Protein AF-A0A6S7K5Z1-F1 (afdb_monomer)

Foldseek 3Di:
DVVCPDPVNVDDPDDFDAAPVDPPFGFFKAWPVVRDTDGPVCDVPPQDPPVIDMDTPVVVVVVVVVVVVVVVVVVVVVVVVVVVVVVVVVVVVVVVVVVVVVVVVLLVVLVVVLCVVVVVVVVVVVVVVVVVVVVVVVVLVVVVVVVVVVVVVLVVLVVVLVVVVVCCVPPNDPVRCVVCVVVSVVSVVVSVVVPDPCVPPDDDDDDDDDDDDPPDDLCDPVNVVVSVVSSPDPDPDDDDDNDPVVVCVLAQADPRRRDRDDQQAAQADDWDKDKDPQDWDADPNDTFTKMKIKIWDQWDARPPRAPDHRHIAHIDIFIFMFGPDPVSVVVVVVVVSCVVRSNQWGFAADPVRDHRYIGGDPPPGTDDD

Organism: Paramuricea clavata (NCBI:txid317549)

Nearest PDB structures (foldseek):
  3pg6-assembly2_B  TM=8.428E-01  e=4.209E-10  Homo sapiens
  6y2x-assembly1_A  TM=8.318E-01  e=1.622E-10  Homo sapiens
  6y3j-assembly1_A  TM=8.372E-01  e=3.124E-10  Homo sapiens
  6y5p-assembly1_A  TM=8.371E-01  e=1.562E-09  Homo sapiens
  6y5n-assembly2_B  TM=8.278E-01  e=3.600E-09  Homo sapiens

Solvent-accessible surface area (backbone atoms only — not comparable to full-atom values): 21685 Å² total; per-residue (Å²): 111,74,75,70,68,35,72,79,67,73,66,85,86,89,73,90,56,64,31,93,91,43,83,92,36,53,50,54,28,30,30,67,76,74,74,42,78,32,23,65,69,46,36,74,76,75,41,36,77,87,85,32,54,68,44,53,39,72,64,53,49,54,52,51,50,52,53,50,52,54,50,48,55,51,50,54,50,52,50,51,52,51,53,54,49,50,53,52,49,54,52,51,52,57,48,52,54,50,52,52,52,50,52,51,52,52,49,53,54,46,49,53,53,53,50,50,52,56,49,50,56,57,64,56,51,53,60,54,56,52,50,52,51,50,51,54,49,52,59,52,48,54,53,52,52,52,52,49,52,55,49,50,55,52,51,52,52,52,50,54,54,51,52,53,53,49,49,45,72,76,73,47,52,75,67,58,44,68,73,43,46,62,62,52,51,54,50,50,51,51,54,63,73,62,52,65,75,68,81,79,52,82,86,84,76,86,83,87,81,89,80,76,81,83,66,80,60,84,68,40,70,70,57,48,53,52,56,52,61,66,66,62,78,95,63,97,64,95,74,92,73,80,56,66,72,51,50,52,69,76,46,49,45,38,91,72,74,67,50,69,57,75,85,71,65,51,51,29,73,86,62,47,82,48,77,44,71,84,34,87,39,77,58,95,92,40,86,42,58,15,34,41,36,39,39,42,32,69,66,47,65,33,48,90,73,34,95,54,56,75,38,68,33,44,42,43,75,51,53,27,72,39,55,66,46,77,65,33,53,51,50,50,55,51,50,51,53,33,49,78,27,18,54,52,34,33,66,37,67,41,99,86,71,44,67,44,24,55,37,75,40,98,68,92,59,69,58,79,133

Radius of gyration: 54.03 Å; Cα contacts (8 Å, |Δi|>4): 330; chains: 1; bounding box: 121×32×152 Å

Structure (mmCIF, N/CA/C/O backbone):
data_AF-A0A6S7K5Z1-F1
#
_entry.id   AF-A0A6S7K5Z1-F1
#
loop_
_atom_site.group_PDB
_atom_site.id
_atom_site.type_symbol
_atom_site.label_atom_id
_atom_site.label_alt_id
_atom_site.label_comp_id
_atom_site.label_asym_id
_atom_site.label_entity_id
_atom_site.label_seq_id
_atom_site.pdbx_PDB_ins_code
_atom_site.Cartn_x
_atom_site.Cartn_y
_atom_site.Cartn_z
_atom_site.occupancy
_atom_site.B_iso_or_equiv
_atom_site.auth_seq_id
_atom_site.auth_comp_id
_atom_site.auth_asym_id
_atom_site.auth_atom_id
_atom_site.pdbx_PDB_model_num
ATOM 1 N N . MET A 1 1 ? -22.733 4.347 60.140 1.00 47.34 1 MET A N 1
ATOM 2 C CA . MET A 1 1 ? -21.968 3.090 60.314 1.00 47.34 1 MET A CA 1
ATOM 3 C C . MET A 1 1 ? -20.716 3.318 61.149 1.00 47.34 1 MET A C 1
ATOM 5 O O . MET A 1 1 ? -20.541 2.585 62.106 1.00 47.34 1 MET A O 1
ATOM 9 N N . GLU A 1 2 ? -19.931 4.363 60.872 1.00 42.56 2 GLU A N 1
ATOM 10 C CA . GLU A 1 2 ? -18.718 4.754 61.623 1.00 42.56 2 GLU A CA 1
ATOM 11 C C . GLU A 1 2 ? -18.892 4.845 63.151 1.00 42.56 2 GLU A C 1
ATOM 13 O O . GLU A 1 2 ? -18.037 4.371 63.891 1.00 42.56 2 GLU A O 1
ATOM 18 N N . GLU A 1 3 ? -20.035 5.339 63.637 1.00 50.88 3 GLU A N 1
ATOM 19 C CA . GLU A 1 3 ? -20.346 5.397 65.075 1.00 50.88 3 GLU A CA 1
ATOM 20 C C . GLU A 1 3 ? -20.510 4.012 65.735 1.00 50.88 3 GLU A C 1
ATOM 22 O O . GLU A 1 3 ? -20.065 3.810 66.859 1.00 50.88 3 GLU A O 1
ATOM 27 N N . LEU A 1 4 ? -21.091 3.021 65.045 1.00 49.47 4 LEU A N 1
ATOM 28 C CA . LEU A 1 4 ? -21.296 1.659 65.577 1.00 49.47 4 LEU A CA 1
ATOM 29 C C . LEU A 1 4 ? -20.021 0.800 65.513 1.00 49.47 4 LEU A C 1
ATOM 31 O O . LEU A 1 4 ? -19.910 -0.201 66.218 1.00 49.47 4 LEU A O 1
ATOM 35 N N . SER A 1 5 ? -19.062 1.199 64.676 1.00 52.41 5 SER A N 1
ATOM 36 C CA . SER A 1 5 ? -17.760 0.551 64.502 1.00 52.41 5 SER A CA 1
ATOM 37 C C . SER A 1 5 ? -16.730 0.972 65.553 1.00 52.41 5 SER A C 1
ATOM 39 O O . SER A 1 5 ? -15.664 0.361 65.630 1.00 52.41 5 SER A O 1
ATOM 41 N N . LYS A 1 6 ? -17.023 2.006 66.358 1.00 54.19 6 LYS A N 1
ATOM 42 C CA . LYS A 1 6 ? -16.129 2.484 67.419 1.00 54.19 6 LYS A CA 1
ATOM 43 C C . LYS A 1 6 ? -15.872 1.368 68.448 1.00 54.19 6 LYS A C 1
ATOM 45 O O . LYS A 1 6 ? -16.833 0.743 68.907 1.00 54.19 6 LYS A O 1
ATOM 50 N N . PRO A 1 7 ? -14.616 1.139 68.882 1.00 52.69 7 PRO A N 1
ATOM 51 C CA . PRO A 1 7 ? -14.271 0.104 69.868 1.00 52.69 7 PRO A CA 1
ATOM 52 C C . PRO A 1 7 ? -15.062 0.219 71.184 1.00 52.69 7 PRO A C 1
ATOM 54 O O . PRO A 1 7 ? -15.375 -0.785 71.826 1.00 52.69 7 PRO A O 1
ATOM 57 N N . GLU A 1 8 ? -15.430 1.447 71.554 1.00 51.78 8 GLU A N 1
ATOM 58 C CA . GLU A 1 8 ? -16.244 1.800 72.724 1.00 51.78 8 GLU A CA 1
ATOM 59 C C . GLU A 1 8 ? -17.655 1.188 72.678 1.00 51.78 8 GLU A C 1
ATOM 61 O O . GLU A 1 8 ? -18.208 0.816 73.713 1.00 51.78 8 GLU A O 1
ATOM 66 N N . ASN A 1 9 ? -18.198 0.997 71.472 1.00 50.47 9 ASN A N 1
ATOM 67 C CA . ASN A 1 9 ? -19.519 0.418 71.225 1.00 50.47 9 ASN A CA 1
ATOM 68 C C . ASN A 1 9 ? -19.473 -1.107 71.009 1.00 50.47 9 ASN A C 1
ATOM 70 O O . ASN A 1 9 ? -20.510 -1.768 71.044 1.00 50.47 9 ASN A O 1
ATOM 74 N N . GLN A 1 10 ? -18.277 -1.693 70.854 1.00 50.88 10 GLN A N 1
ATOM 75 C CA . GLN A 1 10 ? -18.071 -3.139 70.682 1.00 50.88 10 GLN A CA 1
ATOM 76 C C . GLN A 1 10 ? -17.913 -3.901 72.012 1.00 50.88 10 GLN A C 1
ATOM 78 O O . GLN A 1 10 ? -18.085 -5.121 72.052 1.00 50.88 10 GLN A O 1
ATOM 83 N N . LYS A 1 11 ? -17.634 -3.210 73.128 1.00 57.31 11 LYS A N 1
ATOM 84 C CA . LYS A 1 11 ? -17.505 -3.817 74.466 1.00 57.31 11 LYS A CA 1
ATOM 85 C C . LYS A 1 11 ? -18.573 -3.311 75.432 1.00 57.31 11 LYS A C 1
ATOM 87 O O . LYS A 1 11 ? -18.313 -2.403 76.212 1.00 57.31 11 LYS A O 1
ATOM 92 N N . LYS A 1 12 ? -19.742 -3.965 75.475 1.00 56.09 12 LYS A N 1
ATOM 93 C CA . LYS A 1 12 ? -20.638 -3.914 76.653 1.00 56.09 12 LYS A CA 1
ATOM 94 C C . LYS A 1 12 ? -21.725 -4.991 76.643 1.00 56.09 12 LYS A C 1
ATOM 96 O O . LYS A 1 12 ? -22.909 -4.697 76.691 1.00 56.09 12 LYS A O 1
ATOM 101 N N . ILE A 1 13 ? -21.354 -6.271 76.614 1.00 55.47 13 ILE A N 1
ATOM 102 C CA . ILE A 1 13 ? -22.343 -7.342 76.826 1.00 55.47 13 ILE A CA 1
ATOM 103 C C . ILE A 1 13 ? -21.746 -8.420 77.724 1.00 55.47 13 ILE A C 1
ATOM 105 O O . ILE A 1 13 ? -21.150 -9.369 77.227 1.00 55.47 13 ILE A O 1
ATOM 109 N N . ARG A 1 14 ? -21.890 -8.239 79.048 1.00 52.06 14 ARG A N 1
ATOM 110 C CA . ARG A 1 14 ? -21.908 -9.313 80.075 1.00 52.06 14 ARG A CA 1
ATOM 111 C C . ARG A 1 14 ? -22.201 -8.823 81.512 1.00 52.06 14 ARG A C 1
ATOM 113 O O . ARG A 1 14 ? -21.929 -9.547 82.461 1.00 52.06 14 ARG A O 1
ATOM 120 N N . GLY A 1 15 ? -22.783 -7.632 81.702 1.00 59.53 15 GLY A N 1
ATOM 121 C CA . GLY A 1 15 ? -23.155 -7.104 83.026 1.00 59.53 15 GLY A CA 1
ATOM 122 C C . GLY A 1 15 ? -24.649 -6.789 83.141 1.00 59.53 15 GLY A C 1
ATOM 123 O O . GLY A 1 15 ? -25.266 -6.372 82.162 1.00 59.53 15 GLY A O 1
ATOM 124 N N . LYS A 1 16 ? -25.239 -6.977 84.332 1.00 69.00 16 LYS A N 1
ATOM 125 C CA . LYS A 1 16 ? -26.588 -6.466 84.646 1.00 69.00 16 LYS A CA 1
ATOM 126 C C . LYS A 1 16 ? -26.566 -4.935 84.542 1.00 69.00 16 LYS A C 1
ATOM 128 O O . LYS A 1 16 ? -25.686 -4.310 85.124 1.00 69.00 16 LYS A O 1
ATOM 133 N N . MET A 1 17 ? -27.516 -4.346 83.816 1.00 78.75 17 MET A N 1
ATOM 134 C CA . MET A 1 17 ? -27.658 -2.887 83.736 1.00 78.75 17 MET A CA 1
ATOM 135 C C . MET A 1 17 ? -28.495 -2.382 84.914 1.00 78.75 17 MET A C 1
ATOM 137 O O . MET A 1 17 ? -29.563 -2.937 85.200 1.00 78.75 17 MET A O 1
ATOM 141 N N . TYR A 1 18 ? -28.006 -1.346 85.591 1.00 82.81 18 TYR A N 1
ATOM 142 C CA . TYR A 1 18 ? -28.650 -0.747 86.759 1.00 82.81 18 TYR A CA 1
ATOM 143 C C . TYR A 1 18 ? -29.279 0.605 86.417 1.00 82.81 18 TYR A C 1
ATOM 145 O O . TYR A 1 18 ? -28.908 1.242 85.435 1.00 82.81 18 TYR A O 1
ATOM 153 N N . CYS A 1 19 ? -30.272 1.006 87.205 1.00 84.75 19 CYS A N 1
ATOM 154 C CA . CYS A 1 19 ? -30.948 2.287 87.067 1.00 84.75 19 CYS A CA 1
ATOM 155 C C . CYS A 1 19 ? -30.107 3.416 87.664 1.00 84.75 19 CYS A C 1
ATOM 157 O O . CYS A 1 19 ? -29.626 3.290 88.785 1.00 84.75 19 CYS A O 1
ATOM 159 N N . ASN A 1 20 ? -29.984 4.520 86.925 1.00 83.12 20 ASN A N 1
ATOM 160 C CA . ASN A 1 20 ? -29.270 5.712 87.386 1.00 83.12 20 ASN A CA 1
ATOM 161 C C . ASN A 1 20 ? -30.050 6.473 88.473 1.00 83.12 20 ASN A C 1
ATOM 163 O O . ASN A 1 20 ? -29.437 7.072 89.344 1.00 83.12 20 ASN A O 1
ATOM 167 N N . GLU A 1 21 ? -31.384 6.396 88.448 1.00 82.94 21 GLU A N 1
ATOM 168 C CA . GLU A 1 21 ? -32.269 7.085 89.402 1.00 82.94 21 GLU A CA 1
ATOM 169 C C . GLU A 1 21 ? -32.529 6.261 90.673 1.00 82.94 21 GLU A C 1
ATOM 171 O O . GLU A 1 21 ? -32.814 6.801 91.736 1.00 82.94 21 GLU A O 1
ATOM 176 N N . HIS A 1 22 ? -32.433 4.931 90.576 1.00 83.31 22 HIS A N 1
ATOM 177 C CA . HIS A 1 22 ? -32.765 4.016 91.667 1.00 83.31 22 HIS A CA 1
ATOM 178 C C . HIS A 1 22 ? -31.607 3.048 91.926 1.00 83.31 22 HIS A C 1
ATOM 180 O O . HIS A 1 22 ? -31.458 2.028 91.241 1.00 83.31 22 HIS A O 1
ATOM 186 N N . SER A 1 23 ? -30.798 3.368 92.940 1.00 83.62 23 SER A N 1
ATOM 187 C CA . SER A 1 23 ? -29.588 2.617 93.292 1.00 83.62 23 SER A CA 1
ATOM 188 C C . SER A 1 23 ? -29.874 1.127 93.529 1.00 83.62 23 SER A C 1
ATOM 190 O O . SER A 1 23 ? -30.831 0.748 94.205 1.00 83.62 23 SER A O 1
ATOM 192 N N . GLY A 1 24 ? -29.064 0.257 92.920 1.00 81.94 24 GLY A N 1
ATOM 193 C CA . GLY A 1 24 ? -29.177 -1.203 93.037 1.00 81.94 24 GLY A CA 1
ATOM 194 C C . GLY A 1 24 ? -30.327 -1.852 92.250 1.00 81.94 24 GLY A C 1
ATOM 195 O O . GLY A 1 24 ? -30.383 -3.082 92.150 1.00 81.94 24 GLY A O 1
ATOM 196 N N . LYS A 1 25 ? -31.231 -1.078 91.634 1.00 85.88 25 LYS A N 1
ATOM 197 C CA . LYS A 1 25 ? -32.333 -1.622 90.823 1.00 85.88 25 LYS A CA 1
ATOM 198 C C . LYS A 1 25 ? -31.863 -1.938 89.411 1.00 85.88 25 LYS A C 1
ATOM 200 O O . LYS A 1 25 ? -31.110 -1.187 88.804 1.00 85.88 25 LYS A O 1
ATOM 205 N N . THR A 1 26 ? -32.343 -3.050 88.862 1.00 86.62 26 THR A N 1
ATOM 206 C CA . THR A 1 26 ? -31.990 -3.493 87.503 1.00 86.62 26 THR A CA 1
ATOM 207 C C . THR A 1 26 ? -32.996 -2.994 86.470 1.00 86.62 26 THR A C 1
ATOM 209 O O . THR A 1 26 ? -34.199 -2.940 86.740 1.00 86.62 26 THR A O 1
ATOM 212 N N . LEU A 1 27 ? -32.506 -2.659 85.276 1.00 88.06 27 LEU A N 1
ATOM 213 C CA . LEU A 1 27 ? -33.337 -2.241 84.149 1.00 88.06 27 LEU A CA 1
ATOM 214 C C . LEU A 1 27 ? -34.052 -3.464 83.555 1.00 88.06 27 LEU A C 1
ATOM 216 O O . LEU A 1 27 ? -33.409 -4.393 83.065 1.00 88.06 27 LEU A O 1
ATOM 220 N N . LYS A 1 28 ? -35.385 -3.497 83.642 1.00 86.69 28 LYS A N 1
ATOM 221 C CA . LYS A 1 28 ? -36.222 -4.639 83.208 1.00 86.69 28 LYS A CA 1
ATOM 222 C C . LYS A 1 28 ? -37.405 -4.235 82.326 1.00 86.69 28 LYS A C 1
ATOM 224 O O . LYS A 1 28 ? -38.056 -5.115 81.759 1.00 86.69 28 LYS A O 1
ATOM 229 N N . VAL A 1 29 ? -37.673 -2.939 82.212 1.00 88.88 29 VAL A N 1
ATOM 230 C CA . VAL A 1 29 ? -38.781 -2.358 81.450 1.00 88.88 29 VAL A CA 1
ATOM 231 C C . VAL A 1 29 ? -38.189 -1.447 80.371 1.00 88.88 29 VAL A C 1
ATOM 233 O O . VAL A 1 29 ? -37.168 -0.805 80.599 1.00 88.88 29 VAL A O 1
ATOM 236 N N . TYR A 1 30 ? -38.784 -1.423 79.186 1.00 90.50 30 TYR A N 1
ATOM 237 C CA . TYR A 1 30 ? -38.443 -0.506 78.104 1.00 90.50 30 TYR A CA 1
ATOM 238 C C . TYR A 1 30 ? -39.611 0.454 77.884 1.00 90.50 30 TYR A C 1
ATOM 240 O O . TYR A 1 30 ? -40.757 0.017 77.765 1.00 90.50 30 TYR A O 1
ATOM 248 N N . CYS A 1 31 ? -39.312 1.750 77.866 1.00 89.44 31 CYS A N 1
ATOM 249 C CA . CYS A 1 31 ? -40.276 2.812 77.618 1.00 89.44 31 CYS A CA 1
ATOM 250 C C . CYS A 1 31 ? -40.148 3.261 76.158 1.00 89.44 31 CYS A C 1
ATOM 252 O O . CYS A 1 31 ? -39.180 3.938 75.819 1.00 89.44 31 CYS A O 1
ATOM 254 N N . GLU A 1 32 ? -41.121 2.917 75.311 1.00 86.56 32 GLU A N 1
ATOM 255 C CA . GLU A 1 32 ? -41.121 3.250 73.876 1.00 86.56 32 GLU A CA 1
ATOM 256 C C . GLU A 1 32 ? -41.185 4.760 73.631 1.00 86.56 32 GLU A C 1
ATOM 258 O O . GLU A 1 32 ? -40.483 5.279 72.771 1.00 86.56 32 GLU A O 1
ATOM 263 N N . THR A 1 33 ? -41.967 5.489 74.430 1.00 88.44 33 THR A N 1
ATOM 264 C CA . THR A 1 33 ? -42.124 6.948 74.292 1.00 88.44 33 THR A CA 1
ATOM 265 C C . THR A 1 33 ? -40.842 7.729 74.568 1.00 88.44 33 THR A C 1
ATOM 267 O O . THR A 1 33 ? -40.691 8.843 74.083 1.00 88.44 33 THR A O 1
ATOM 270 N N . CYS A 1 34 ? -39.918 7.163 75.348 1.00 89.31 34 CYS A N 1
ATOM 271 C CA . CYS A 1 34 ? -38.655 7.807 75.712 1.00 89.31 34 CYS A CA 1
ATOM 272 C C . CYS A 1 34 ? -37.431 7.084 75.132 1.00 89.31 34 CYS A C 1
ATOM 274 O O . CYS A 1 34 ? -36.315 7.444 75.496 1.00 89.31 34 CYS A O 1
ATOM 276 N N . ASP A 1 35 ? -37.652 6.041 74.324 1.00 87.44 35 ASP A N 1
ATOM 277 C CA . ASP A 1 35 ? -36.640 5.153 73.739 1.00 87.44 35 ASP A CA 1
ATOM 278 C C . ASP A 1 35 ? -35.511 4.750 74.714 1.00 87.44 35 ASP A C 1
ATOM 280 O O . ASP A 1 35 ? -34.320 4.876 74.431 1.00 87.44 35 ASP A O 1
ATOM 284 N N . LYS A 1 36 ? -35.875 4.301 75.926 1.00 88.38 36 LYS A N 1
ATOM 285 C CA . LYS A 1 36 ? -34.886 3.974 76.970 1.00 88.38 36 LYS A CA 1
ATOM 286 C C . LYS A 1 36 ? -35.279 2.808 77.873 1.00 88.38 36 LYS A C 1
ATOM 288 O O . LYS A 1 36 ? -36.454 2.533 78.122 1.00 88.38 36 LYS A O 1
ATOM 293 N N . LEU A 1 37 ? -34.256 2.138 78.405 1.00 88.50 37 LEU A N 1
ATOM 294 C CA . LEU A 1 37 ? -34.381 1.092 79.422 1.00 88.50 37 LEU A CA 1
ATOM 295 C C . LEU A 1 37 ? -34.553 1.716 80.816 1.00 88.50 37 LEU A C 1
ATOM 297 O O . LEU A 1 37 ? -33.764 2.568 81.218 1.00 88.50 37 LEU A O 1
ATOM 301 N N . ILE A 1 38 ? -35.552 1.258 81.571 1.00 88.12 38 ILE A N 1
ATOM 302 C CA . ILE A 1 38 ? -35.905 1.745 82.914 1.00 88.12 38 ILE A CA 1
ATOM 303 C C . ILE A 1 38 ? -36.101 0.578 83.911 1.00 88.12 38 ILE A C 1
ATOM 305 O O . ILE A 1 38 ? -36.249 -0.592 83.528 1.00 88.12 38 ILE A O 1
ATOM 309 N N . CYS A 1 39 ? -36.068 0.864 85.219 1.00 90.25 39 CYS A N 1
ATOM 310 C CA . CYS A 1 39 ? -36.471 -0.096 86.258 1.00 90.25 39 CYS A CA 1
ATOM 311 C C . CYS A 1 39 ? -37.993 -0.043 86.504 1.00 90.25 39 CYS A C 1
ATOM 313 O O . CYS A 1 39 ? -38.684 0.807 85.948 1.00 90.25 39 CYS A O 1
ATOM 315 N N . LYS A 1 40 ? -38.522 -0.956 87.330 1.00 88.06 40 LYS A N 1
ATOM 316 C CA . LYS A 1 40 ? -39.954 -0.971 87.684 1.00 88.06 40 LYS A CA 1
ATOM 317 C C . LYS A 1 40 ? -40.368 0.276 88.471 1.00 88.06 40 LYS A C 1
ATOM 319 O O . LYS A 1 40 ? -41.362 0.889 88.131 1.00 88.06 40 LYS A O 1
ATOM 324 N N . ASP A 1 41 ? -39.532 0.717 89.404 1.00 88.31 41 ASP A N 1
ATOM 325 C CA . ASP A 1 41 ? -39.801 1.915 90.205 1.00 88.31 41 ASP A CA 1
ATOM 326 C C . ASP A 1 41 ? -39.915 3.171 89.305 1.00 88.31 41 ASP A C 1
ATOM 328 O O . ASP A 1 41 ? -40.835 3.970 89.442 1.00 88.31 41 ASP A O 1
ATOM 332 N N . CYS A 1 42 ? -39.068 3.300 88.273 1.00 88.00 42 CYS A N 1
ATOM 333 C CA . CYS A 1 42 ? -39.225 4.348 87.257 1.00 88.00 42 CYS A CA 1
ATOM 334 C C . CYS A 1 42 ? -40.560 4.259 86.501 1.00 88.00 42 CYS A C 1
ATOM 336 O O . CYS A 1 42 ? -41.097 5.298 86.135 1.00 88.00 42 CYS A O 1
ATOM 338 N N . MET A 1 43 ? -41.072 3.056 86.225 1.00 87.38 43 MET A N 1
ATOM 339 C CA . MET A 1 43 ? -42.371 2.863 85.565 1.00 87.38 43 MET A CA 1
ATOM 340 C C . MET A 1 43 ? -43.528 3.324 86.459 1.00 87.38 43 MET A C 1
ATOM 342 O O . MET A 1 43 ? -44.481 3.911 85.955 1.00 87.38 43 MET A O 1
ATOM 346 N N . ASP A 1 44 ? -43.412 3.118 87.769 1.00 86.25 44 ASP A N 1
ATOM 347 C CA . ASP A 1 44 ? -44.473 3.426 88.731 1.00 86.25 44 ASP A CA 1
ATOM 348 C C . ASP A 1 44 ? -44.542 4.919 89.103 1.00 86.25 44 ASP A C 1
ATOM 350 O O . ASP A 1 44 ? -45.620 5.407 89.435 1.00 86.25 44 ASP A O 1
ATOM 354 N N . PHE A 1 45 ? -43.427 5.661 89.012 1.00 85.88 45 PHE A N 1
ATOM 355 C CA . PHE A 1 45 ? -43.367 7.063 89.467 1.00 85.88 45 PHE A CA 1
ATOM 356 C C . PHE A 1 45 ? -43.047 8.101 88.382 1.00 85.88 45 PHE A C 1
ATOM 358 O O . PHE A 1 45 ? -43.434 9.257 88.521 1.00 85.88 45 PHE A O 1
ATOM 365 N N . ILE A 1 46 ? -42.346 7.721 87.307 1.00 85.88 46 ILE A N 1
ATOM 366 C CA . ILE A 1 46 ? -41.862 8.661 86.271 1.00 85.88 46 ILE A CA 1
ATOM 367 C C . ILE A 1 46 ? -42.462 8.329 84.899 1.00 85.88 46 ILE A C 1
ATOM 369 O O . ILE A 1 46 ? -42.805 9.214 84.119 1.00 85.88 46 ILE A O 1
ATOM 373 N N . HIS A 1 47 ? -42.592 7.040 84.586 1.00 85.12 47 HIS A N 1
ATOM 374 C CA . HIS A 1 47 ? -43.057 6.525 83.302 1.00 85.12 47 HIS A CA 1
ATOM 375 C C . HIS A 1 47 ? -44.418 5.842 83.403 1.00 85.12 47 HIS A C 1
ATOM 377 O O . HIS A 1 47 ? -44.605 4.710 82.956 1.00 85.12 47 HIS A O 1
ATOM 383 N N . THR A 1 48 ? -45.369 6.569 83.980 1.00 84.88 48 THR A N 1
ATOM 384 C CA . THR A 1 48 ? -46.720 6.093 84.265 1.00 84.88 48 THR A CA 1
ATOM 385 C C . THR A 1 48 ? -47.654 6.211 83.060 1.00 84.88 48 THR A C 1
ATOM 387 O O . THR A 1 48 ? -47.483 7.040 82.158 1.00 84.88 48 THR A O 1
ATOM 390 N N . LYS A 1 49 ? -48.687 5.363 83.047 1.00 80.94 49 LYS A N 1
ATOM 391 C CA . LYS A 1 49 ? -49.806 5.488 82.105 1.00 80.94 49 LYS A CA 1
ATOM 392 C C . LYS A 1 49 ? -50.705 6.670 82.509 1.00 80.94 49 LYS A C 1
ATOM 394 O O . LYS A 1 49 ? -50.867 6.899 83.705 1.00 80.94 49 LYS A O 1
ATOM 399 N N . PRO A 1 50 ? -51.327 7.383 81.549 1.00 81.50 50 PRO A N 1
ATOM 400 C CA . PRO A 1 50 ? -51.370 7.093 80.109 1.00 81.50 50 PRO A CA 1
ATOM 401 C C . PRO A 1 50 ? -50.207 7.690 79.301 1.00 81.50 50 PRO A C 1
ATOM 403 O O . PRO A 1 50 ? -50.070 7.367 78.126 1.00 81.50 50 PRO A O 1
ATOM 406 N N . ASN A 1 51 ? -49.378 8.538 79.914 1.00 87.81 51 ASN A N 1
ATOM 407 C CA . ASN A 1 51 ? -48.413 9.368 79.193 1.00 87.81 51 ASN A CA 1
ATOM 408 C C . ASN A 1 51 ? -47.292 8.557 78.534 1.00 87.81 51 ASN A C 1
ATOM 410 O O . ASN A 1 51 ? -46.852 8.910 77.444 1.00 87.81 51 ASN A O 1
ATOM 414 N N . HIS A 1 52 ? -46.835 7.474 79.171 1.00 88.69 52 HIS A N 1
ATOM 415 C CA . HIS A 1 52 ? -45.734 6.655 78.666 1.00 88.69 52 HIS A CA 1
ATOM 416 C C . HIS A 1 52 ? -46.147 5.205 78.388 1.00 88.69 52 HIS A C 1
ATOM 418 O O . HIS A 1 52 ? -46.857 4.561 79.165 1.00 88.69 52 HIS A O 1
ATOM 424 N N . SER A 1 53 ? -45.649 4.676 77.268 1.00 89.94 53 SER A N 1
ATOM 425 C CA . SER A 1 53 ? -45.878 3.295 76.838 1.00 89.94 53 SER A CA 1
ATOM 426 C C . SER A 1 53 ? -44.699 2.418 77.260 1.00 89.94 53 SER A C 1
ATOM 428 O O . SER A 1 53 ? -43.598 2.543 76.720 1.00 89.94 53 SER A O 1
ATOM 430 N N . CYS A 1 54 ? -44.917 1.562 78.262 1.00 88.62 54 CYS A N 1
ATOM 431 C CA . CYS A 1 54 ? -43.875 0.745 78.884 1.00 88.62 54 CYS A CA 1
ATOM 432 C C . CYS A 1 54 ? -44.166 -0.754 78.752 1.00 88.62 54 CYS A C 1
ATOM 434 O O . CYS A 1 54 ? -45.258 -1.216 79.088 1.00 88.62 54 CYS A O 1
ATOM 436 N N . PHE A 1 55 ? -43.157 -1.521 78.341 1.00 87.38 55 PHE A N 1
ATOM 437 C CA . PHE A 1 55 ? -43.243 -2.968 78.128 1.00 87.38 55 PHE A CA 1
ATOM 438 C C . PHE A 1 55 ? -42.058 -3.698 78.762 1.00 87.38 55 PHE A C 1
ATOM 440 O O . PHE A 1 55 ? -41.004 -3.116 79.020 1.00 87.38 55 PHE A O 1
ATOM 447 N N . LEU A 1 56 ? -42.193 -5.003 79.002 1.00 86.25 56 LEU A N 1
ATOM 448 C CA . LEU A 1 56 ? -41.071 -5.808 79.479 1.00 86.25 56 LEU A CA 1
ATOM 449 C C . LEU A 1 56 ? -40.004 -5.940 78.388 1.00 86.25 56 LEU A C 1
ATOM 451 O O . LEU A 1 56 ? -40.292 -6.243 77.231 1.00 86.25 56 LEU A O 1
ATOM 455 N N . VAL A 1 57 ? -38.740 -5.785 78.788 1.00 85.94 57 VAL A N 1
ATOM 456 C CA . VAL A 1 57 ? -37.593 -5.817 77.865 1.00 85.94 57 VAL A CA 1
ATOM 457 C C . VAL A 1 57 ? -37.533 -7.116 77.065 1.00 85.94 57 VAL A C 1
ATOM 459 O O . VAL A 1 57 ? -37.170 -7.086 75.897 1.00 85.94 57 VAL A O 1
ATOM 462 N N . LYS A 1 58 ? -37.910 -8.257 77.659 1.00 82.44 58 LYS A N 1
ATOM 463 C CA . LYS A 1 58 ? -37.889 -9.560 76.971 1.00 82.44 58 LYS A CA 1
ATOM 464 C C . LYS A 1 58 ? -38.803 -9.592 75.740 1.00 82.44 58 LYS A C 1
ATOM 466 O O . LYS A 1 58 ? -38.404 -10.130 74.704 1.00 82.44 58 LYS A O 1
ATOM 471 N N . ASP A 1 59 ? -39.985 -8.995 75.847 1.00 82.31 59 ASP A N 1
ATOM 472 C CA . ASP A 1 59 ? -41.011 -9.040 74.803 1.00 82.31 59 ASP A CA 1
ATOM 473 C C . ASP A 1 59 ? -40.636 -8.096 73.656 1.00 82.31 59 ASP A C 1
ATOM 475 O O . ASP A 1 59 ? -40.638 -8.475 72.482 1.00 82.31 59 ASP A O 1
ATOM 479 N N . VAL A 1 60 ? -40.173 -6.893 74.006 1.00 85.88 60 VAL A N 1
ATOM 480 C CA . VAL A 1 60 ? -39.712 -5.884 73.047 1.00 85.88 60 VAL A CA 1
ATOM 481 C C . VAL A 1 60 ? -38.424 -6.320 72.343 1.00 85.88 60 VAL A C 1
ATOM 483 O O . VAL A 1 60 ? -38.337 -6.266 71.115 1.00 85.88 60 VAL A O 1
ATOM 486 N N . ALA A 1 61 ? -37.440 -6.836 73.085 1.00 85.06 61 ALA A N 1
ATOM 487 C CA . ALA A 1 61 ? -36.175 -7.308 72.522 1.00 85.06 61 ALA A CA 1
ATOM 488 C C . ALA A 1 61 ? -36.378 -8.458 71.527 1.00 85.06 61 ALA A C 1
ATOM 490 O O . ALA A 1 61 ? -35.693 -8.513 70.506 1.00 85.06 61 ALA A O 1
ATOM 491 N N . SER A 1 62 ? -37.343 -9.349 71.780 1.00 86.81 62 SER A N 1
ATOM 492 C CA . SER A 1 62 ? -37.685 -10.432 70.850 1.00 86.81 62 SER A CA 1
ATOM 493 C C . SER A 1 62 ? -38.204 -9.890 69.513 1.00 86.81 62 SER A C 1
ATOM 495 O O . SER A 1 62 ? -37.806 -10.380 68.453 1.00 86.81 62 SER A O 1
ATOM 497 N N . ASN A 1 63 ? -39.028 -8.839 69.542 1.00 85.69 63 ASN A N 1
ATOM 498 C CA . ASN A 1 63 ? -39.534 -8.177 68.338 1.00 85.69 63 ASN A CA 1
ATOM 499 C C . ASN A 1 63 ? -38.437 -7.407 67.586 1.00 85.69 63 ASN A C 1
ATOM 501 O O . ASN A 1 63 ? -38.316 -7.559 66.368 1.00 85.69 63 ASN A O 1
ATOM 505 N N . TYR A 1 64 ? -37.593 -6.638 68.284 1.00 85.88 64 TYR A N 1
ATOM 506 C CA . TYR A 1 64 ? -36.468 -5.941 67.647 1.00 85.88 64 TYR A CA 1
ATOM 507 C C . TYR A 1 64 ? -35.428 -6.907 67.081 1.00 85.88 64 TYR A C 1
ATOM 509 O O . TYR A 1 64 ? -34.937 -6.675 65.981 1.00 85.88 64 TYR A O 1
ATOM 517 N N . LYS A 1 65 ? -35.151 -8.037 67.745 1.00 89.75 65 LYS A N 1
ATOM 518 C CA . LYS A 1 65 ? -34.260 -9.079 67.212 1.00 89.75 65 LYS A CA 1
ATOM 519 C C . LYS A 1 65 ? -34.775 -9.636 65.884 1.00 89.75 65 LYS A C 1
ATOM 521 O O . LYS A 1 65 ? -33.992 -9.791 64.952 1.00 89.75 65 LYS A O 1
ATOM 526 N N . LYS A 1 66 ? -36.086 -9.887 65.770 1.00 91.75 66 LYS A N 1
ATOM 527 C CA . LYS A 1 66 ? -36.716 -10.321 64.510 1.00 91.75 66 LYS A CA 1
ATOM 528 C C . LYS A 1 66 ? -36.622 -9.245 63.423 1.00 91.75 66 LYS A C 1
ATOM 530 O O . LYS A 1 66 ? -36.240 -9.568 62.301 1.00 91.75 66 LYS A O 1
ATOM 535 N N . LYS A 1 67 ? -36.922 -7.979 63.750 1.00 92.31 67 LYS A N 1
ATOM 536 C CA . LYS A 1 67 ? -36.807 -6.845 62.810 1.00 92.31 67 LYS A CA 1
ATOM 537 C C . LYS A 1 67 ? -35.365 -6.631 62.332 1.00 92.31 67 LYS A C 1
ATOM 539 O O . LYS A 1 67 ? -35.144 -6.423 61.146 1.00 92.31 67 LYS A O 1
ATOM 544 N N . LEU A 1 68 ? -34.383 -6.706 63.229 1.00 91.94 68 LEU A N 1
ATOM 545 C CA . LEU A 1 68 ? -32.966 -6.577 62.881 1.00 91.94 68 LEU A CA 1
ATOM 546 C C . LEU A 1 68 ? -32.496 -7.747 62.016 1.00 91.94 68 LEU A C 1
ATOM 548 O O . LEU A 1 68 ? -31.833 -7.526 61.011 1.00 91.94 68 LEU A O 1
ATOM 552 N N . ALA A 1 69 ? -32.894 -8.979 62.343 1.00 94.06 69 ALA A N 1
ATOM 553 C CA . ALA A 1 69 ? -32.563 -10.144 61.526 1.00 94.06 69 ALA A CA 1
ATOM 554 C C . ALA A 1 69 ? -33.151 -10.047 60.107 1.00 94.06 69 ALA A C 1
ATOM 556 O O . ALA A 1 69 ? -32.457 -10.357 59.140 1.00 94.06 69 ALA A O 1
ATOM 557 N N . SER A 1 70 ? -34.400 -9.583 59.957 1.00 95.06 70 SER A N 1
ATOM 558 C CA . SER A 1 70 ? -35.004 -9.403 58.630 1.00 95.06 70 SER A CA 1
ATOM 559 C C . SER A 1 70 ? -34.336 -8.281 57.832 1.00 95.06 70 SER A C 1
ATOM 561 O O . SER A 1 70 ? -34.113 -8.444 56.633 1.00 95.06 70 SER A O 1
ATOM 563 N N . LYS A 1 71 ? -33.958 -7.173 58.485 1.00 96.06 71 LYS A N 1
ATOM 564 C CA . LYS A 1 71 ? -33.206 -6.082 57.848 1.00 96.06 71 LYS A CA 1
ATOM 565 C C . LYS A 1 71 ? -31.793 -6.504 57.449 1.00 96.06 71 LYS A C 1
ATOM 567 O O . LYS A 1 71 ? -31.409 -6.228 56.319 1.00 96.06 71 LYS A O 1
ATOM 572 N N . ASN A 1 72 ? -31.073 -7.238 58.297 1.00 93.50 72 ASN A N 1
ATOM 573 C CA . ASN A 1 72 ? -29.758 -7.784 57.951 1.00 93.50 72 ASN A CA 1
ATOM 574 C C . ASN A 1 72 ? -29.847 -8.727 56.750 1.00 93.50 72 ASN A C 1
ATOM 576 O O . ASN A 1 72 ? -29.083 -8.568 55.811 1.00 93.50 72 ASN A O 1
ATOM 580 N N . LYS A 1 73 ? -30.851 -9.616 56.700 1.00 96.12 73 LYS A N 1
ATOM 581 C CA . LYS A 1 73 ? -31.065 -10.494 55.538 1.00 96.12 73 LYS A CA 1
ATOM 582 C C . LYS A 1 73 ? -31.290 -9.710 54.235 1.00 96.12 73 LYS A C 1
ATOM 584 O O . LYS A 1 73 ? -30.816 -10.121 53.175 1.00 96.12 73 LYS A O 1
ATOM 589 N N . ALA A 1 74 ? -32.013 -8.589 54.301 1.00 95.88 74 ALA A N 1
ATOM 590 C CA . ALA A 1 74 ? -32.198 -7.702 53.153 1.00 95.88 74 ALA A CA 1
ATOM 591 C C . ALA A 1 74 ? -30.886 -7.002 52.754 1.00 95.88 74 ALA A C 1
ATOM 593 O O . ALA A 1 74 ? -30.573 -6.933 51.568 1.00 95.88 74 ALA A O 1
ATOM 594 N N . MET A 1 75 ? -30.098 -6.543 53.732 1.00 96.69 75 MET A N 1
ATOM 595 C CA . MET A 1 75 ? -28.775 -5.957 53.489 1.00 96.69 75 MET A CA 1
ATOM 596 C C . MET A 1 75 ? -27.798 -6.970 52.880 1.00 96.69 75 MET A C 1
ATOM 598 O O . MET A 1 75 ? -27.109 -6.626 51.928 1.00 96.69 75 MET A O 1
ATOM 602 N N . ASP A 1 76 ? -27.784 -8.217 53.358 1.00 96.31 76 ASP A N 1
ATOM 603 C CA . ASP A 1 76 ? -26.953 -9.295 52.806 1.00 96.31 76 ASP A CA 1
ATOM 604 C C . ASP A 1 76 ? -27.314 -9.588 51.343 1.00 96.31 76 ASP A C 1
ATOM 606 O O . ASP A 1 76 ? -26.438 -9.786 50.503 1.00 96.31 76 ASP A O 1
ATOM 610 N N . SER A 1 77 ? -28.611 -9.574 51.016 1.00 95.62 77 SER A N 1
ATOM 611 C CA . SER A 1 77 ? -29.082 -9.770 49.638 1.00 95.62 77 SER A CA 1
ATOM 612 C C . SER A 1 77 ? -28.626 -8.623 48.729 1.00 95.62 77 SER A C 1
ATOM 614 O O . SER A 1 77 ? -28.027 -8.877 47.686 1.00 95.62 77 SER A O 1
ATOM 616 N N . ALA A 1 78 ? -28.798 -7.370 49.168 1.00 96.69 78 ALA A N 1
ATOM 617 C CA . ALA A 1 78 ? -28.333 -6.192 48.433 1.00 96.69 78 ALA A CA 1
ATOM 618 C C . ALA A 1 78 ? -26.802 -6.169 48.264 1.00 96.69 78 ALA A C 1
ATOM 620 O O . ALA A 1 78 ? -26.294 -5.807 47.203 1.00 96.69 78 ALA A O 1
ATOM 621 N N . LEU A 1 79 ? -26.052 -6.600 49.284 1.00 96.44 79 LEU A N 1
ATOM 622 C CA . LEU A 1 79 ? -24.597 -6.725 49.215 1.00 96.44 79 LEU A CA 1
ATOM 623 C C . LEU A 1 79 ? -24.177 -7.770 48.171 1.00 96.44 79 LEU A C 1
ATOM 625 O O . LEU A 1 79 ? -23.250 -7.530 47.398 1.00 96.44 79 LEU A O 1
ATOM 629 N N . ASN A 1 80 ? -24.868 -8.911 48.110 1.00 95.25 80 ASN A N 1
ATOM 630 C CA . ASN A 1 80 ? -24.609 -9.946 47.108 1.00 95.25 80 ASN A CA 1
ATOM 631 C C . ASN A 1 80 ? -24.925 -9.471 45.685 1.00 95.25 80 ASN A C 1
ATOM 633 O O . ASN A 1 80 ? -24.132 -9.720 44.777 1.00 95.25 80 ASN A O 1
ATOM 637 N N . GLU A 1 81 ? -26.033 -8.755 45.490 1.00 96.88 81 GLU A N 1
ATOM 638 C CA . GLU A 1 81 ? -26.383 -8.135 44.206 1.00 96.88 81 GLU A CA 1
ATOM 639 C C . GLU A 1 81 ? -25.329 -7.110 43.770 1.00 96.88 81 GLU A C 1
ATOM 641 O O . GLU A 1 81 ? -24.837 -7.173 42.640 1.00 96.88 81 GLU A O 1
ATOM 646 N N . GLY A 1 82 ? -24.912 -6.225 44.683 1.00 96.81 82 GLY A N 1
ATOM 647 C CA . GLY A 1 82 ? -23.852 -5.247 44.439 1.00 96.81 82 GLY A CA 1
ATOM 648 C C . GLY A 1 82 ? -22.523 -5.910 44.071 1.00 96.81 82 GLY A C 1
ATOM 649 O O . GLY A 1 82 ? -21.903 -5.547 43.072 1.00 96.81 82 GLY A O 1
ATOM 650 N N . ASN A 1 83 ? -22.121 -6.950 44.805 1.00 96.06 83 ASN A N 1
ATOM 651 C CA . ASN A 1 83 ? -20.908 -7.718 44.514 1.00 96.06 83 ASN A CA 1
ATOM 652 C C . ASN A 1 83 ? -20.989 -8.456 43.169 1.00 96.06 83 ASN A C 1
ATOM 654 O O . ASN A 1 83 ? -20.006 -8.504 42.427 1.00 96.06 83 ASN A O 1
ATOM 658 N N . ALA A 1 84 ? -22.148 -9.022 42.824 1.00 96.75 84 ALA A N 1
ATOM 659 C CA . ALA A 1 84 ? -22.359 -9.655 41.526 1.00 96.75 84 ALA A CA 1
ATOM 660 C C . ALA A 1 84 ? -22.267 -8.632 40.384 1.00 96.75 84 ALA A C 1
ATOM 662 O O . ALA A 1 84 ? -21.660 -8.916 39.349 1.00 96.75 84 ALA A O 1
ATOM 663 N N . HIS A 1 85 ? -22.818 -7.432 40.578 1.00 97.38 85 HIS A N 1
ATOM 664 C CA . HIS A 1 85 ? -22.722 -6.349 39.607 1.00 97.38 85 HIS A CA 1
ATOM 665 C C . HIS A 1 85 ? -21.282 -5.837 39.455 1.00 97.38 85 HIS A C 1
ATOM 667 O O . HIS A 1 85 ? -20.809 -5.693 38.331 1.00 97.38 85 HIS A O 1
ATOM 673 N N . LEU A 1 86 ? -20.542 -5.675 40.558 1.00 97.06 86 LEU A N 1
ATOM 674 C CA . LEU A 1 86 ? -19.121 -5.307 40.535 1.00 97.06 86 LEU A CA 1
ATOM 675 C C . LEU A 1 86 ? -18.274 -6.304 39.734 1.00 97.06 86 LEU A C 1
ATOM 677 O O . LEU A 1 86 ? -17.422 -5.892 38.950 1.00 97.06 86 LEU A O 1
ATOM 681 N N . ARG A 1 87 ? -18.533 -7.612 39.864 1.00 97.06 87 ARG A N 1
ATOM 682 C CA . ARG A 1 87 ? -17.850 -8.637 39.051 1.00 97.06 87 ARG A CA 1
ATOM 683 C C . ARG A 1 87 ? -18.158 -8.492 37.561 1.00 97.06 87 ARG A C 1
ATOM 685 O O . ARG A 1 87 ? -17.250 -8.620 36.739 1.00 97.06 87 ARG A O 1
ATOM 692 N N . LYS A 1 88 ? -19.417 -8.207 37.205 1.00 97.31 88 LYS A N 1
ATOM 693 C CA . LYS A 1 88 ? -19.816 -7.956 35.809 1.00 97.31 88 LYS A CA 1
ATOM 694 C C . LYS A 1 88 ? -19.130 -6.711 35.249 1.00 97.31 88 LYS A C 1
ATOM 696 O O . LYS A 1 88 ? -18.570 -6.792 34.162 1.00 97.31 88 LYS A O 1
ATOM 701 N N . LEU A 1 89 ? -19.114 -5.610 36.004 1.00 96.31 89 LEU A N 1
ATOM 702 C CA . LEU A 1 89 ? -18.423 -4.376 35.619 1.00 96.31 89 LEU A CA 1
ATOM 703 C C . LEU A 1 89 ? -16.926 -4.612 35.429 1.00 96.31 89 LEU A C 1
ATOM 705 O O . LEU A 1 89 ? -16.393 -4.267 34.385 1.00 96.31 89 LEU A O 1
ATOM 709 N N . SER A 1 90 ? -16.270 -5.283 36.379 1.00 97.25 90 SER A N 1
ATOM 710 C CA . SER A 1 90 ? -14.849 -5.624 36.261 1.00 97.25 90 SER A CA 1
ATOM 711 C C . SER A 1 90 ? -14.565 -6.458 35.007 1.00 97.25 90 SER A C 1
ATOM 713 O O . SER A 1 90 ? -13.628 -6.159 34.272 1.00 97.25 90 SER A O 1
ATOM 715 N N . THR A 1 91 ? -15.413 -7.447 34.707 1.00 96.50 91 THR A N 1
ATOM 716 C CA . THR A 1 91 ? -15.280 -8.258 33.486 1.00 96.50 91 THR A CA 1
ATOM 717 C C . THR A 1 91 ? -15.438 -7.395 32.231 1.00 96.50 91 THR A C 1
ATOM 719 O O . THR A 1 91 ? -14.595 -7.463 31.338 1.00 96.50 91 THR A O 1
ATOM 722 N N . ALA A 1 92 ? -16.467 -6.543 32.182 1.00 95.50 92 ALA A N 1
ATOM 723 C CA . ALA A 1 92 ? -16.722 -5.641 31.062 1.00 95.50 92 ALA A CA 1
ATOM 724 C C . ALA A 1 92 ? -15.573 -4.646 30.835 1.00 95.50 92 ALA A C 1
ATOM 726 O O . ALA A 1 92 ? -15.165 -4.456 29.694 1.00 95.50 92 ALA A O 1
ATOM 727 N N . THR A 1 93 ? -14.998 -4.077 31.900 1.00 94.19 93 THR A N 1
ATOM 728 C CA . THR A 1 93 ? -13.821 -3.197 31.811 1.00 94.19 93 THR A CA 1
ATOM 729 C C . THR A 1 93 ? -12.637 -3.932 31.195 1.00 94.19 93 THR A C 1
ATOM 731 O O . THR A 1 93 ? -12.081 -3.470 30.207 1.00 94.19 93 THR A O 1
ATOM 734 N N . THR A 1 94 ? -12.304 -5.128 31.697 1.00 95.81 94 THR A N 1
ATOM 735 C CA . THR A 1 94 ? -11.178 -5.894 31.136 1.00 95.81 94 THR A CA 1
ATOM 736 C C . THR A 1 94 ? -11.400 -6.304 29.682 1.00 95.81 94 THR A C 1
ATOM 738 O O . THR A 1 94 ? -10.439 -6.412 28.925 1.00 95.81 94 THR A O 1
ATOM 741 N N . GLN A 1 95 ? -12.651 -6.550 29.286 1.00 94.75 95 GLN A N 1
ATOM 742 C CA . GLN A 1 95 ? -12.987 -6.873 27.906 1.00 94.75 95 GLN A CA 1
ATOM 743 C C . GLN A 1 95 ? -12.829 -5.648 27.001 1.00 94.75 95 GLN A C 1
ATOM 745 O O . GLN A 1 95 ? -12.179 -5.753 25.967 1.00 94.75 95 GLN A O 1
ATOM 750 N N . LEU A 1 96 ? -13.334 -4.489 27.430 1.00 92.62 96 LEU A N 1
ATOM 751 C CA . LEU A 1 96 ? -13.182 -3.225 26.711 1.00 92.62 96 LEU A CA 1
ATOM 752 C C . LEU A 1 96 ? -11.704 -2.869 26.498 1.00 92.62 96 LEU A C 1
ATOM 754 O O . LEU A 1 96 ? -11.317 -2.520 25.385 1.00 92.62 96 LEU A O 1
ATOM 758 N N . ASP A 1 97 ? -10.873 -3.020 27.533 1.00 93.88 97 ASP A N 1
ATOM 759 C CA . ASP A 1 97 ? -9.430 -2.766 27.443 1.00 93.88 97 ASP A CA 1
ATOM 760 C C . ASP A 1 97 ? -8.754 -3.707 26.433 1.00 93.88 97 ASP A C 1
ATOM 762 O O . ASP A 1 97 ? -7.956 -3.273 25.601 1.00 93.88 97 ASP A O 1
ATOM 766 N N . ARG A 1 98 ? -9.101 -5.003 26.457 1.00 94.69 98 ARG A N 1
ATOM 767 C CA . ARG A 1 98 ? -8.578 -5.987 25.493 1.00 94.69 98 ARG A CA 1
ATOM 768 C C . ARG A 1 98 ? -9.007 -5.683 24.066 1.00 94.69 98 ARG A C 1
ATOM 770 O O . ARG A 1 98 ? -8.183 -5.788 23.160 1.00 94.69 98 ARG A O 1
ATOM 777 N N . ASP A 1 99 ? -10.270 -5.330 23.860 1.00 91.00 99 ASP A N 1
ATOM 778 C CA . ASP A 1 99 ? -10.802 -5.030 22.533 1.00 91.00 99 ASP A CA 1
ATOM 779 C C . ASP A 1 99 ? -10.157 -3.763 21.963 1.00 91.00 99 ASP A C 1
ATOM 781 O O . ASP A 1 99 ? -9.768 -3.747 20.792 1.00 91.00 99 ASP A O 1
ATOM 785 N N . ALA A 1 100 ? -9.929 -2.748 22.804 1.00 92.12 100 ALA A N 1
ATOM 786 C CA . ALA A 1 100 ? -9.194 -1.547 22.428 1.00 92.12 100 ALA A CA 1
ATOM 787 C C . ALA A 1 100 ? -7.743 -1.858 22.021 1.00 92.12 100 ALA A C 1
ATOM 789 O O . ALA A 1 100 ? 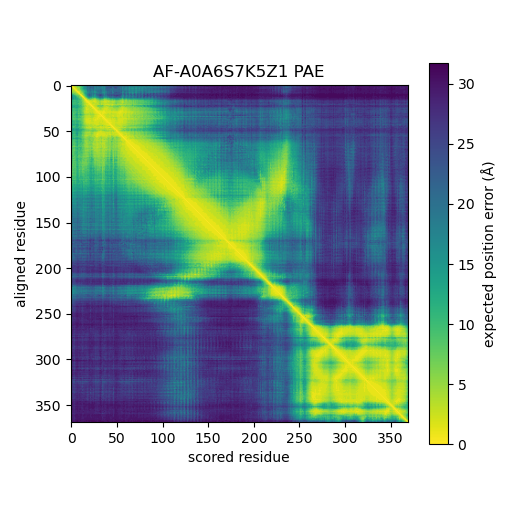-7.291 -1.405 20.968 1.00 92.12 100 ALA A O 1
ATOM 790 N N . GLU A 1 101 ? -7.010 -2.653 22.807 1.00 94.75 101 GLU A N 1
ATOM 791 C CA . GLU A 1 101 ? -5.630 -3.034 22.468 1.00 94.75 101 GLU A CA 1
ATOM 792 C C . GLU A 1 101 ? -5.552 -3.913 21.212 1.00 94.75 101 GLU A C 1
ATOM 794 O O . GLU A 1 101 ? -4.671 -3.730 20.368 1.00 94.75 101 GLU A O 1
ATOM 799 N N . ASN A 1 102 ? -6.511 -4.820 21.024 1.00 91.75 102 ASN A N 1
ATOM 800 C CA . ASN A 1 102 ? -6.603 -5.632 19.814 1.00 91.75 102 ASN A CA 1
ATOM 801 C C . ASN A 1 102 ? -6.867 -4.761 18.573 1.00 91.75 102 ASN A C 1
ATOM 803 O O . ASN A 1 102 ? -6.190 -4.915 17.555 1.00 91.75 102 ASN A O 1
ATOM 807 N N . ALA A 1 103 ? -7.798 -3.806 18.661 1.00 90.19 103 ALA A N 1
ATOM 808 C CA . ALA A 1 103 ? -8.073 -2.861 17.580 1.00 90.19 103 ALA A CA 1
ATOM 809 C C . ALA A 1 103 ? -6.828 -2.032 17.224 1.00 90.19 103 ALA A C 1
ATOM 811 O O . ALA A 1 103 ? -6.446 -1.975 16.054 1.00 90.19 103 ALA A O 1
ATOM 812 N N . LYS A 1 104 ? -6.130 -1.475 18.224 1.00 92.44 104 LYS A N 1
ATOM 813 C CA . LYS A 1 104 ? -4.862 -0.753 18.017 1.00 92.44 104 LYS A CA 1
ATOM 814 C C . LYS A 1 104 ? -3.813 -1.627 17.325 1.00 92.44 104 LYS A C 1
ATOM 816 O O . LYS A 1 104 ? -3.196 -1.187 16.358 1.00 92.44 104 LYS A O 1
ATOM 821 N N . SER A 1 105 ? -3.638 -2.873 17.773 1.00 92.94 105 SER A N 1
ATOM 822 C CA . SER A 1 105 ? -2.683 -3.808 17.164 1.00 92.94 105 SER A CA 1
ATOM 823 C C . SER A 1 105 ? -3.010 -4.087 15.695 1.00 92.94 105 SER A C 1
ATOM 825 O O . SER A 1 105 ? -2.117 -4.048 14.847 1.00 92.94 105 SER A O 1
ATOM 827 N N . LYS A 1 106 ? -4.290 -4.300 15.363 1.00 89.81 106 LYS A N 1
ATOM 828 C CA . LYS A 1 106 ? -4.739 -4.507 13.977 1.00 89.81 106 LYS A CA 1
ATOM 829 C C . LYS A 1 106 ? -4.479 -3.291 13.088 1.00 89.81 106 LYS A C 1
ATOM 831 O O . LYS A 1 106 ? -4.037 -3.470 11.954 1.00 89.81 106 LYS A O 1
ATOM 836 N N . ILE A 1 107 ? -4.697 -2.074 13.596 1.00 87.44 107 ILE A N 1
ATOM 837 C CA . ILE A 1 107 ? -4.404 -0.830 12.863 1.00 87.44 107 ILE A CA 1
ATOM 838 C C . ILE A 1 107 ? -2.912 -0.756 12.511 1.00 87.44 107 ILE A C 1
ATOM 840 O O . ILE A 1 107 ? -2.567 -0.521 11.353 1.00 87.44 107 ILE A O 1
ATOM 844 N N . VAL A 1 108 ? -2.027 -1.027 13.476 1.00 90.50 108 VAL A N 1
ATOM 845 C CA . VAL A 1 108 ? -0.569 -1.024 13.249 1.00 90.50 108 VAL A CA 1
ATOM 846 C C . VAL A 1 108 ? -0.157 -2.118 12.258 1.00 90.50 108 VAL A C 1
ATOM 848 O O . VAL A 1 108 ? 0.582 -1.854 11.314 1.00 90.50 108 VAL A O 1
ATOM 851 N N . GLN A 1 109 ? -0.693 -3.335 12.387 1.00 87.19 109 GLN A N 1
ATOM 852 C CA . GLN A 1 109 ? -0.419 -4.411 11.425 1.00 87.19 109 GLN A CA 1
ATOM 853 C C . GLN A 1 109 ? -0.868 -4.046 10.003 1.00 87.19 109 GLN A C 1
ATOM 855 O O . GLN A 1 109 ? -0.171 -4.348 9.028 1.00 87.19 109 GLN A O 1
ATOM 860 N N . ARG A 1 110 ? -2.020 -3.376 9.863 1.00 86.06 110 ARG A N 1
ATOM 861 C CA . ARG A 1 110 ? -2.497 -2.888 8.566 1.00 86.06 110 ARG A CA 1
ATOM 862 C C . ARG A 1 110 ? -1.558 -1.823 8.007 1.00 86.06 110 ARG A C 1
ATOM 864 O O . ARG A 1 110 ? -1.196 -1.930 6.837 1.00 86.06 110 ARG A O 1
ATOM 871 N N . GLN A 1 111 ? -1.120 -0.867 8.829 1.00 85.50 111 GLN A N 1
ATOM 872 C CA . GLN A 1 111 ? -0.141 0.158 8.451 1.00 85.50 111 GLN A CA 1
ATOM 873 C C . GLN A 1 111 ? 1.113 -0.476 7.838 1.00 85.50 111 GLN A C 1
ATOM 875 O O . GLN A 1 111 ? 1.505 -0.129 6.720 1.00 85.50 111 GLN A O 1
ATOM 880 N N . ASP A 1 112 ? 1.693 -1.458 8.528 1.00 85.69 112 ASP A N 1
ATOM 881 C CA . ASP A 1 112 ? 2.899 -2.153 8.078 1.00 85.69 112 ASP A CA 1
ATOM 882 C C . ASP A 1 112 ? 2.670 -2.909 6.765 1.00 85.69 112 ASP A C 1
ATOM 884 O O . ASP A 1 112 ? 3.513 -2.879 5.861 1.00 85.69 112 ASP A O 1
ATOM 888 N N . ALA A 1 113 ? 1.511 -3.555 6.612 1.00 79.00 113 ALA A N 1
ATOM 889 C CA . ALA A 1 113 ? 1.156 -4.264 5.388 1.00 79.00 113 ALA A CA 1
ATOM 890 C C . ALA A 1 113 ? 1.032 -3.316 4.180 1.00 79.00 113 ALA A C 1
ATOM 892 O O . ALA A 1 113 ? 1.582 -3.612 3.110 1.00 79.00 113 ALA A O 1
ATOM 893 N N . VAL A 1 114 ? 0.355 -2.171 4.343 1.00 77.62 114 VAL A N 1
ATOM 894 C CA . VAL A 1 114 ? 0.224 -1.146 3.292 1.00 77.62 114 VAL A CA 1
ATOM 895 C C . VAL A 1 114 ? 1.596 -0.577 2.935 1.00 77.62 114 VAL A C 1
ATOM 897 O O . VAL A 1 114 ? 1.977 -0.575 1.759 1.00 77.62 114 VAL A O 1
ATOM 900 N N . MET A 1 115 ? 2.388 -0.189 3.938 1.00 80.75 115 MET A N 1
ATOM 901 C CA . MET A 1 115 ? 3.733 0.354 3.737 1.00 80.75 115 MET A CA 1
ATOM 902 C C . MET A 1 115 ? 4.654 -0.629 3.022 1.00 80.75 115 MET A C 1
ATOM 904 O O . MET A 1 115 ? 5.390 -0.238 2.110 1.00 80.75 115 MET A O 1
ATOM 908 N N . LYS A 1 116 ? 4.592 -1.917 3.369 1.00 82.44 116 LYS A N 1
ATOM 909 C CA . LYS A 1 116 ? 5.379 -2.962 2.710 1.00 82.44 116 LYS A CA 1
ATOM 910 C C . LYS A 1 116 ? 5.010 -3.101 1.232 1.00 82.44 116 LYS A C 1
ATOM 912 O O . LYS A 1 116 ? 5.918 -3.194 0.403 1.00 82.44 116 LYS A O 1
ATOM 917 N N . LYS A 1 117 ? 3.713 -3.067 0.885 1.00 77.00 117 LYS A N 1
ATOM 918 C CA . LYS A 1 117 ? 3.246 -3.108 -0.515 1.00 77.00 117 LYS A CA 1
ATOM 919 C C . LYS A 1 117 ? 3.735 -1.881 -1.300 1.00 77.00 117 LYS A C 1
ATOM 921 O O . LYS A 1 117 ? 4.376 -2.051 -2.337 1.00 77.00 117 LYS A O 1
ATOM 926 N N . VAL A 1 118 ? 3.515 -0.666 -0.787 1.00 78.56 118 VAL A N 1
ATOM 927 C CA . VAL A 1 118 ? 3.953 0.589 -1.439 1.00 78.56 118 VAL A CA 1
ATOM 928 C C . VAL A 1 118 ? 5.474 0.617 -1.618 1.00 78.56 118 VAL A C 1
ATOM 930 O O . VAL A 1 118 ? 5.977 0.859 -2.717 1.00 78.56 118 VAL A O 1
ATOM 933 N N . THR A 1 119 ? 6.223 0.274 -0.568 1.00 79.88 119 THR A N 1
ATOM 934 C CA . THR A 1 119 ? 7.691 0.209 -0.608 1.00 79.88 119 THR A CA 1
ATOM 935 C C . THR A 1 119 ? 8.181 -0.792 -1.651 1.00 79.88 119 THR A C 1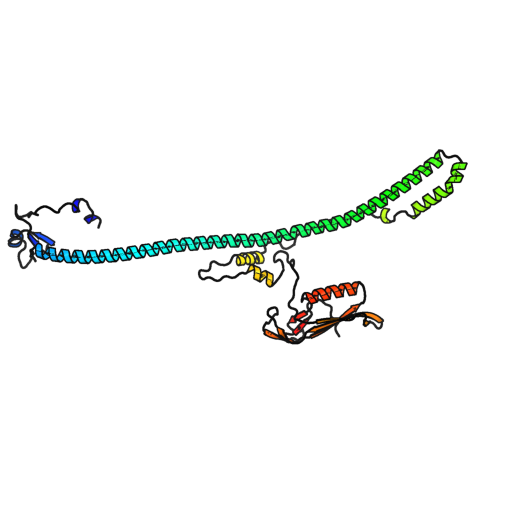
ATOM 937 O O . THR A 1 119 ? 9.105 -0.490 -2.407 1.00 79.88 119 THR A O 1
ATOM 940 N N . ALA A 1 120 ? 7.566 -1.976 -1.733 1.00 75.19 120 ALA A N 1
ATOM 941 C CA . ALA A 1 120 ? 7.925 -2.980 -2.729 1.00 75.19 120 ALA A CA 1
ATOM 942 C C . ALA A 1 120 ? 7.690 -2.481 -4.163 1.00 75.19 120 ALA A C 1
ATOM 944 O O . ALA A 1 120 ? 8.530 -2.712 -5.034 1.00 75.19 120 ALA A O 1
ATOM 945 N N . MET A 1 121 ? 6.593 -1.755 -4.412 1.00 74.88 121 MET A N 1
ATOM 946 C CA . MET A 1 121 ? 6.309 -1.173 -5.728 1.00 74.88 121 MET A CA 1
ATOM 947 C C . MET A 1 121 ? 7.395 -0.186 -6.164 1.00 74.88 121 MET A C 1
ATOM 949 O O . MET A 1 121 ? 7.900 -0.289 -7.285 1.00 74.88 121 MET A O 1
ATOM 953 N N . VAL A 1 122 ? 7.792 0.730 -5.274 1.00 77.19 122 VAL A N 1
ATOM 954 C CA . VAL A 1 122 ? 8.853 1.712 -5.551 1.00 77.19 122 VAL A CA 1
ATOM 955 C C . VAL A 1 122 ? 10.195 1.007 -5.764 1.00 77.19 122 VAL A C 1
ATOM 957 O O . VAL A 1 122 ? 10.865 1.237 -6.774 1.00 77.19 122 VAL A O 1
ATOM 960 N N . LYS A 1 123 ? 10.551 0.071 -4.872 1.00 80.69 123 LYS A N 1
ATOM 961 C CA . LYS A 1 123 ? 11.792 -0.714 -4.969 1.00 80.69 123 LYS A CA 1
ATOM 962 C C . LYS A 1 123 ? 11.872 -1.567 -6.234 1.00 80.69 123 LYS A C 1
ATOM 964 O O . LYS A 1 123 ? 12.975 -1.851 -6.683 1.00 80.69 123 LYS A O 1
ATOM 969 N N . ARG A 1 124 ? 10.743 -1.949 -6.839 1.00 80.12 124 ARG A N 1
ATOM 970 C CA . ARG A 1 124 ? 10.726 -2.716 -8.094 1.00 80.12 124 ARG A CA 1
ATOM 971 C C . ARG A 1 124 ? 11.070 -1.872 -9.323 1.00 80.12 124 ARG A C 1
ATOM 973 O O . ARG A 1 124 ? 11.702 -2.386 -10.239 1.00 80.12 124 ARG A O 1
ATOM 980 N N . LYS A 1 125 ? 10.657 -0.600 -9.382 1.00 80.12 125 LYS A N 1
ATOM 981 C CA . LYS A 1 125 ? 10.854 0.246 -10.579 1.00 80.12 125 LYS A CA 1
ATOM 982 C C . LYS A 1 125 ? 12.296 0.742 -10.717 1.00 80.12 125 LYS A C 1
ATOM 984 O O . LYS A 1 125 ? 12.797 0.811 -11.836 1.00 80.12 125 LYS A O 1
ATOM 989 N N . ALA A 1 126 ? 12.966 1.036 -9.603 1.00 81.12 126 ALA A N 1
ATOM 990 C CA . ALA A 1 126 ? 14.351 1.511 -9.593 1.00 81.12 126 ALA A CA 1
ATOM 991 C C . ALA A 1 126 ? 15.336 0.606 -10.373 1.00 81.12 126 ALA A C 1
ATOM 993 O O . ALA A 1 126 ? 15.979 1.113 -11.293 1.00 81.12 126 ALA A O 1
ATOM 994 N N . PRO A 1 127 ? 15.431 -0.717 -10.118 1.00 81.75 127 PRO A N 1
ATOM 995 C CA . PRO A 1 127 ? 16.358 -1.582 -10.848 1.00 81.75 127 PRO A CA 1
ATOM 996 C C . PRO A 1 127 ? 16.019 -1.709 -12.338 1.00 81.75 127 PRO A C 1
ATOM 998 O O . PRO A 1 127 ? 16.919 -1.912 -13.143 1.00 81.75 127 PRO A O 1
ATOM 1001 N N . MET A 1 128 ? 14.749 -1.550 -12.733 1.00 81.19 128 MET A N 1
ATOM 1002 C CA . MET A 1 128 ? 14.376 -1.563 -14.153 1.00 81.19 128 MET A CA 1
ATOM 1003 C C . MET A 1 128 ? 14.965 -0.364 -14.902 1.00 81.19 128 MET A C 1
ATOM 1005 O O . MET A 1 128 ? 15.492 -0.537 -15.995 1.00 81.19 128 MET A O 1
ATOM 1009 N N . LEU A 1 129 ? 14.892 0.831 -14.304 1.00 82.56 129 LEU A N 1
ATOM 1010 C CA . LEU A 1 129 ? 15.464 2.049 -14.886 1.00 82.56 129 LEU A CA 1
ATOM 1011 C C . LEU A 1 129 ? 16.995 1.978 -14.936 1.00 82.56 129 LEU A C 1
ATOM 1013 O O . LEU A 1 129 ? 17.589 2.366 -15.936 1.00 82.56 129 LEU A O 1
ATOM 1017 N N . LEU A 1 130 ? 17.625 1.441 -13.885 1.00 84.69 130 LEU A N 1
ATOM 1018 C CA . LEU A 1 130 ? 19.074 1.215 -13.863 1.00 84.69 130 LEU A CA 1
ATOM 1019 C C . LEU A 1 130 ? 19.503 0.257 -14.982 1.00 84.69 130 LEU A C 1
ATOM 1021 O O . LEU A 1 130 ? 20.382 0.588 -15.770 1.00 84.69 130 LEU A O 1
ATOM 1025 N N . ASN A 1 131 ? 18.808 -0.872 -15.130 1.00 80.44 131 ASN A N 1
ATOM 1026 C CA . ASN A 1 131 ? 19.104 -1.836 -16.185 1.00 80.44 131 ASN A CA 1
ATOM 1027 C C . ASN A 1 131 ? 18.887 -1.257 -17.597 1.00 80.44 131 ASN A C 1
ATOM 1029 O O . ASN A 1 131 ? 19.611 -1.599 -18.526 1.00 80.44 131 ASN A O 1
ATOM 1033 N N . GLU A 1 132 ? 17.905 -0.374 -17.785 1.00 82.81 132 GLU A N 1
ATOM 1034 C CA . GLU A 1 132 ? 17.707 0.317 -19.064 1.00 82.81 132 GLU A CA 1
ATOM 1035 C C . GLU A 1 132 ? 18.899 1.222 -19.412 1.00 82.81 132 GLU A C 1
ATOM 1037 O O . GLU A 1 132 ? 19.383 1.195 -20.548 1.00 82.81 132 GLU A O 1
ATOM 1042 N N . VAL A 1 133 ? 19.431 1.953 -18.426 1.00 85.44 133 VAL A N 1
ATOM 1043 C CA . VAL A 1 133 ? 20.670 2.729 -18.585 1.00 85.44 133 VAL A CA 1
ATOM 1044 C C . VAL A 1 133 ? 21.834 1.811 -18.952 1.00 85.44 133 VAL A C 1
ATOM 1046 O O . VAL A 1 133 ? 22.540 2.101 -19.921 1.00 85.44 133 VAL A O 1
ATOM 1049 N N . ASP A 1 134 ? 21.995 0.688 -18.250 1.00 85.62 134 ASP A N 1
ATOM 1050 C CA . ASP A 1 134 ? 23.080 -0.267 -18.494 1.00 85.62 134 ASP A CA 1
ATOM 1051 C C . ASP A 1 134 ? 23.020 -0.867 -19.904 1.00 85.62 134 ASP A C 1
ATOM 1053 O O . ASP A 1 134 ? 24.040 -0.933 -20.592 1.00 85.62 134 ASP A O 1
ATOM 1057 N N . LEU A 1 135 ? 21.831 -1.242 -20.385 1.00 78.94 135 LEU A N 1
ATOM 1058 C CA . LEU A 1 135 ? 21.642 -1.785 -21.734 1.00 78.94 135 LEU A CA 1
ATOM 1059 C C . LEU A 1 135 ? 21.984 -0.760 -22.821 1.00 78.94 135 LEU A C 1
ATOM 1061 O O . LEU A 1 135 ? 22.679 -1.082 -23.792 1.00 78.94 135 LEU A O 1
ATOM 1065 N N . ILE A 1 136 ? 21.521 0.484 -22.661 1.00 80.81 136 ILE A N 1
ATOM 1066 C CA . ILE A 1 136 ? 21.835 1.567 -23.599 1.00 80.81 136 ILE A CA 1
ATOM 1067 C C . ILE A 1 136 ? 23.340 1.846 -23.578 1.00 80.81 136 ILE A C 1
ATOM 1069 O O . ILE A 1 136 ? 23.960 1.952 -24.642 1.00 80.81 136 ILE A O 1
ATOM 1073 N N . HIS A 1 137 ? 23.936 1.931 -22.388 1.00 86.25 137 HIS A N 1
ATOM 1074 C CA . HIS A 1 137 ? 25.367 2.139 -22.214 1.00 86.25 137 HIS A CA 1
ATOM 1075 C C . HIS A 1 137 ? 26.180 1.026 -22.876 1.00 86.25 137 HIS A C 1
ATOM 1077 O O . HIS A 1 137 ? 27.030 1.327 -23.712 1.00 86.25 137 HIS A O 1
ATOM 1083 N N . ALA A 1 138 ? 25.871 -0.242 -22.601 1.00 82.56 138 ALA A N 1
ATOM 1084 C CA . ALA A 1 138 ? 26.556 -1.391 -23.187 1.00 82.56 138 ALA A CA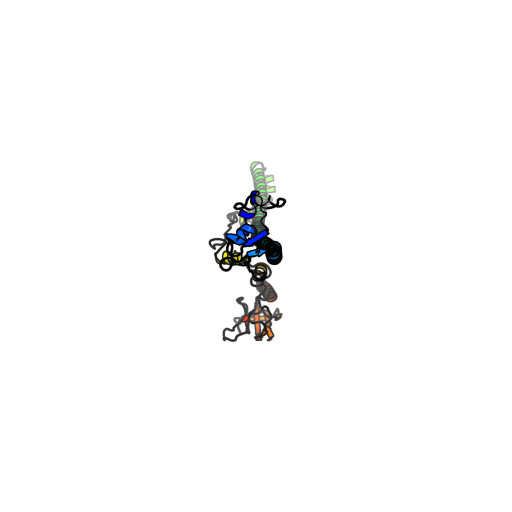 1
ATOM 1085 C C . ALA A 1 138 ? 26.488 -1.376 -24.722 1.00 82.56 138 ALA A C 1
ATOM 1087 O O . ALA A 1 138 ? 27.511 -1.520 -25.395 1.00 82.56 138 ALA A O 1
ATOM 1088 N N . GLY A 1 139 ? 25.308 -1.114 -25.294 1.00 82.50 139 GLY A N 1
ATOM 1089 C CA . GLY A 1 139 ? 25.133 -1.047 -26.745 1.00 82.50 139 GLY A CA 1
ATOM 1090 C C . GLY A 1 139 ? 25.905 0.102 -27.402 1.00 82.50 139 GLY A C 1
ATOM 1091 O O . GLY A 1 139 ? 26.456 -0.060 -28.494 1.00 82.50 139 GLY A O 1
ATOM 1092 N N . LYS A 1 140 ? 25.971 1.275 -26.758 1.00 85.38 140 LYS A N 1
ATOM 1093 C CA . LYS A 1 140 ? 26.766 2.414 -27.252 1.00 85.38 140 LYS A CA 1
ATOM 1094 C C . LYS A 1 140 ? 28.265 2.166 -27.085 1.00 85.38 140 LYS A C 1
ATOM 1096 O O . LYS A 1 140 ? 29.023 2.462 -28.007 1.00 85.38 140 LYS A O 1
ATOM 1101 N N . ARG A 1 141 ? 28.675 1.579 -25.960 1.00 86.69 141 ARG A N 1
ATOM 1102 C CA . ARG A 1 141 ? 30.066 1.237 -25.656 1.00 86.69 141 ARG A CA 1
ATOM 1103 C C . ARG A 1 141 ? 30.628 0.232 -26.660 1.00 86.69 141 ARG A C 1
ATOM 1105 O O . ARG A 1 141 ? 31.663 0.510 -27.251 1.00 86.69 141 ARG A O 1
ATOM 1112 N N . ALA A 1 142 ? 29.889 -0.835 -26.964 1.00 86.06 142 ALA A N 1
ATOM 1113 C CA . ALA A 1 142 ? 30.298 -1.836 -27.950 1.00 86.06 142 ALA A CA 1
ATOM 1114 C C . ALA A 1 142 ? 30.557 -1.237 -29.347 1.00 86.06 142 ALA A C 1
ATOM 1116 O O . ALA A 1 142 ? 31.492 -1.638 -30.038 1.00 86.06 142 ALA A O 1
ATOM 1117 N N . LYS A 1 143 ? 29.764 -0.238 -29.763 1.00 85.75 143 LYS A N 1
ATOM 1118 C CA . LYS A 1 143 ? 29.986 0.473 -31.035 1.00 85.75 143 LYS A CA 1
ATOM 1119 C C . LYS A 1 143 ? 31.277 1.291 -31.016 1.00 85.75 143 LYS A C 1
ATOM 1121 O O . LYS A 1 143 ? 32.022 1.254 -31.993 1.00 85.75 143 LYS A O 1
ATOM 1126 N N . LEU A 1 144 ? 31.534 2.008 -29.921 1.00 87.94 144 LEU A N 1
ATOM 1127 C CA . LEU A 1 144 ? 32.762 2.788 -29.752 1.00 87.94 144 LEU A CA 1
ATOM 1128 C C . LEU A 1 144 ? 33.998 1.886 -29.689 1.00 87.94 144 LEU A C 1
ATOM 1130 O O . LEU A 1 144 ? 34.994 2.185 -30.344 1.00 87.94 144 LEU A O 1
ATOM 1134 N N . ASP A 1 145 ? 33.929 0.769 -28.966 1.00 89.00 145 ASP A N 1
ATOM 1135 C CA . ASP A 1 145 ? 35.033 -0.190 -28.875 1.00 89.00 145 ASP A CA 1
ATOM 1136 C C . ASP A 1 145 ? 35.326 -0.821 -30.247 1.00 89.00 145 ASP A C 1
ATOM 1138 O O . ASP A 1 145 ? 36.481 -0.873 -30.667 1.00 89.00 145 ASP A O 1
ATOM 1142 N N . GLY A 1 146 ? 34.288 -1.185 -31.012 1.00 88.38 146 GLY A N 1
ATOM 1143 C CA . GLY A 1 146 ? 34.446 -1.675 -32.385 1.00 88.38 146 GLY A CA 1
ATOM 1144 C C . GLY A 1 146 ? 35.116 -0.658 -33.318 1.00 88.38 146 GLY A C 1
ATOM 1145 O O . GLY A 1 146 ? 36.027 -1.011 -34.067 1.00 88.38 146 GLY A O 1
ATOM 1146 N N . GLN A 1 147 ? 34.717 0.618 -33.252 1.00 88.12 147 GLN A N 1
ATOM 1147 C CA . GLN A 1 147 ? 35.370 1.691 -34.017 1.00 88.12 147 GLN A CA 1
ATOM 1148 C C . GLN A 1 147 ? 36.815 1.932 -33.568 1.00 88.12 147 GLN A C 1
ATOM 1150 O O . GLN A 1 147 ? 37.686 2.196 -34.402 1.00 88.12 147 GLN A O 1
ATOM 1155 N N . THR A 1 148 ? 37.075 1.835 -32.264 1.00 89.44 148 THR A N 1
ATOM 1156 C CA . THR A 1 148 ? 38.411 1.999 -31.682 1.00 89.44 148 THR A CA 1
ATOM 1157 C C . THR A 1 148 ? 39.351 0.923 -32.210 1.00 89.44 148 THR A C 1
ATOM 1159 O O . THR A 1 148 ? 40.424 1.250 -32.715 1.00 89.44 148 THR A O 1
ATOM 1162 N N . GLU A 1 149 ? 38.923 -0.340 -32.188 1.00 92.31 149 GLU A N 1
ATOM 1163 C CA . GLU A 1 149 ? 39.739 -1.461 -32.656 1.00 92.31 149 GLU A CA 1
ATOM 1164 C C . GLU A 1 149 ? 40.020 -1.375 -34.161 1.00 92.31 149 GLU A C 1
ATOM 1166 O O . GLU A 1 149 ? 41.170 -1.465 -34.589 1.00 92.31 149 GLU A O 1
ATOM 1171 N N . GLN A 1 150 ? 39.000 -1.083 -34.977 1.00 89.06 150 GLN A N 1
ATOM 1172 C CA . GLN A 1 150 ? 39.185 -0.885 -36.421 1.00 89.06 150 GLN A CA 1
ATOM 1173 C C . GLN A 1 150 ? 40.162 0.258 -36.728 1.00 89.06 150 GLN A C 1
ATOM 1175 O O . GLN A 1 150 ? 41.008 0.145 -37.618 1.00 89.06 150 GLN A O 1
ATOM 1180 N N . THR A 1 151 ? 40.065 1.362 -35.983 1.00 89.62 151 THR A N 1
ATOM 1181 C CA . THR A 1 151 ? 40.965 2.513 -36.137 1.00 89.62 151 THR A CA 1
ATOM 1182 C C . THR A 1 151 ? 42.394 2.160 -35.751 1.00 89.62 151 THR A C 1
ATOM 1184 O O . THR A 1 151 ? 43.323 2.537 -36.465 1.00 89.62 151 THR A O 1
ATOM 1187 N N . LYS A 1 152 ? 42.575 1.413 -34.658 1.00 93.19 152 LYS A N 1
ATOM 1188 C CA . LYS A 1 152 ? 43.885 0.963 -34.189 1.00 93.19 152 LYS A CA 1
ATOM 1189 C C . LYS A 1 152 ? 44.566 0.066 -35.221 1.00 93.19 152 LYS A C 1
ATOM 1191 O O . LYS A 1 152 ? 45.695 0.353 -35.609 1.00 93.19 152 LYS A O 1
ATOM 1196 N N . VAL A 1 153 ? 43.858 -0.941 -35.739 1.00 92.31 153 VAL A N 1
ATOM 1197 C CA . VAL A 1 153 ? 44.376 -1.842 -36.783 1.00 92.31 153 VAL A CA 1
ATOM 1198 C C . VAL A 1 153 ? 44.788 -1.061 -38.033 1.00 92.31 153 VAL A C 1
ATOM 1200 O O . VAL A 1 153 ? 45.893 -1.248 -38.544 1.00 92.31 153 VAL A O 1
ATOM 1203 N N . TYR A 1 154 ? 43.940 -0.145 -38.509 1.00 92.50 154 TYR A N 1
ATOM 1204 C CA . TYR A 1 154 ? 44.260 0.693 -39.668 1.00 92.50 154 TYR A CA 1
ATOM 1205 C C . TYR A 1 154 ? 45.487 1.589 -39.419 1.00 92.50 154 TYR A C 1
ATOM 1207 O O . TYR A 1 154 ? 46.374 1.683 -40.271 1.00 92.50 154 TYR A O 1
ATOM 1215 N N . ALA A 1 155 ? 45.573 2.221 -38.245 1.00 92.00 155 ALA A N 1
ATOM 1216 C CA . ALA A 1 155 ? 46.700 3.072 -37.876 1.00 92.00 155 ALA A CA 1
ATOM 1217 C C . ALA A 1 155 ? 48.019 2.286 -37.803 1.00 92.00 155 ALA A C 1
ATOM 1219 O O . ALA A 1 155 ? 49.037 2.756 -38.314 1.00 92.00 155 ALA A O 1
ATOM 1220 N N . GLU A 1 156 ? 48.005 1.076 -37.238 1.00 94.50 156 GLU A N 1
ATOM 1221 C CA . GLU A 1 156 ? 49.173 0.191 -37.196 1.00 94.50 156 GLU A CA 1
ATOM 1222 C C . GLU A 1 156 ? 49.632 -0.226 -38.602 1.00 94.50 156 GLU A C 1
ATOM 1224 O O . GLU A 1 156 ? 50.833 -0.214 -38.887 1.00 94.50 156 GLU A O 1
ATOM 1229 N N . GLN A 1 157 ? 48.698 -0.545 -39.504 1.00 92.62 157 GLN A N 1
ATOM 1230 C CA . GLN A 1 157 ? 49.008 -0.890 -40.897 1.00 92.62 157 GLN A CA 1
ATOM 1231 C C . GLN A 1 157 ? 49.650 0.282 -41.650 1.00 92.62 157 GLN A C 1
ATOM 1233 O O . GLN A 1 157 ? 50.695 0.110 -42.285 1.00 92.62 157 GLN A O 1
ATOM 1238 N N . ILE A 1 158 ? 49.074 1.484 -41.531 1.00 93.31 158 ILE A N 1
ATOM 1239 C CA . ILE A 1 158 ? 49.641 2.711 -42.106 1.00 93.31 158 ILE A CA 1
ATOM 1240 C C . ILE A 1 158 ? 51.035 2.973 -41.535 1.00 93.31 158 ILE A C 1
ATOM 1242 O O . ILE A 1 158 ? 51.971 3.210 -42.297 1.00 93.31 158 ILE A O 1
ATOM 1246 N N . TYR A 1 159 ? 51.193 2.894 -40.211 1.00 94.81 159 TYR A N 1
ATOM 1247 C CA . TYR A 1 159 ? 52.471 3.132 -39.549 1.00 94.81 159 TYR A CA 1
ATOM 1248 C C . TYR A 1 159 ? 53.563 2.196 -40.079 1.00 94.81 159 TYR A C 1
ATOM 1250 O O . TYR A 1 159 ? 54.618 2.670 -40.503 1.00 94.81 159 TYR A O 1
ATOM 1258 N N . ARG A 1 160 ? 53.301 0.882 -40.135 1.00 94.38 160 ARG A N 1
ATOM 1259 C CA . ARG A 1 160 ? 54.257 -0.107 -40.664 1.00 94.38 160 ARG A CA 1
ATOM 1260 C C . ARG A 1 160 ? 54.616 0.173 -42.124 1.00 94.38 160 ARG A C 1
ATOM 1262 O O . ARG A 1 160 ? 55.798 0.165 -42.465 1.00 94.38 160 ARG A O 1
ATOM 1269 N N . SER A 1 161 ? 53.623 0.475 -42.965 1.00 93.88 161 SER A N 1
ATOM 1270 C CA . SER A 1 161 ? 53.842 0.785 -44.385 1.00 93.88 161 SER A CA 1
ATOM 1271 C C . SER A 1 161 ? 54.697 2.041 -44.578 1.00 93.88 161 SER A C 1
ATOM 1273 O O . SER A 1 161 ? 55.610 2.052 -45.406 1.00 93.88 161 SER A O 1
ATOM 1275 N N . VAL A 1 162 ? 54.436 3.096 -43.799 1.00 93.75 162 VAL A N 1
ATOM 1276 C CA . VAL A 1 162 ? 55.198 4.352 -43.851 1.00 93.75 162 VAL A CA 1
ATOM 1277 C C . VAL A 1 162 ? 56.631 4.146 -43.366 1.00 93.75 162 VAL A C 1
ATOM 1279 O O . VAL A 1 162 ? 57.557 4.636 -44.007 1.00 93.75 162 VAL A O 1
ATOM 1282 N N . GLN A 1 163 ? 56.834 3.416 -42.266 1.00 94.19 163 GLN A N 1
ATOM 1283 C CA . GLN A 1 163 ? 58.174 3.137 -41.737 1.00 94.19 163 GLN A CA 1
ATOM 1284 C C . GLN A 1 163 ? 59.030 2.354 -42.733 1.00 94.19 163 GLN A C 1
ATOM 1286 O O . GLN A 1 163 ? 60.174 2.728 -42.991 1.00 94.19 163 GLN A O 1
ATOM 1291 N N . LEU A 1 164 ? 58.465 1.308 -43.342 1.00 91.69 164 LEU A N 1
ATOM 1292 C CA . LEU A 1 164 ? 59.164 0.508 -44.344 1.00 91.69 164 LEU A CA 1
ATOM 1293 C C . LEU A 1 164 ? 59.528 1.338 -45.581 1.00 91.69 164 LEU A C 1
ATOM 1295 O O . LEU A 1 164 ? 60.678 1.315 -46.019 1.00 91.69 164 LEU A O 1
ATOM 1299 N N . SER A 1 165 ? 58.575 2.130 -46.085 1.00 92.31 165 SER A N 1
ATOM 1300 C CA . SER A 1 165 ? 58.799 3.022 -47.231 1.00 92.31 165 SER A CA 1
ATOM 1301 C C . SER A 1 165 ? 59.884 4.058 -46.932 1.00 92.31 165 SER A C 1
ATOM 1303 O O . SER A 1 165 ? 60.770 4.283 -47.750 1.00 92.31 165 SER A O 1
ATOM 1305 N N . ARG A 1 166 ? 59.873 4.652 -45.730 1.00 93.94 166 ARG A N 1
ATOM 1306 C CA . ARG A 1 166 ? 60.918 5.591 -45.299 1.00 93.94 166 ARG A CA 1
ATOM 1307 C C . ARG A 1 166 ? 62.285 4.924 -45.239 1.00 93.94 166 ARG A C 1
ATOM 1309 O O . ARG A 1 166 ? 63.231 5.504 -45.755 1.00 93.94 166 ARG A O 1
ATOM 1316 N N . LYS A 1 167 ? 62.401 3.732 -44.649 1.00 92.94 167 LYS A N 1
ATOM 1317 C CA . LYS A 1 167 ? 63.686 3.024 -44.551 1.00 92.94 167 LYS A CA 1
ATOM 1318 C C . LYS A 1 167 ? 64.275 2.734 -45.934 1.00 92.94 167 LYS A C 1
ATOM 1320 O O . LYS A 1 167 ? 65.448 3.008 -46.157 1.00 92.94 167 LYS A O 1
ATOM 1325 N N . LEU A 1 168 ? 63.448 2.269 -46.871 1.00 91.88 168 LEU A N 1
ATOM 1326 C CA . LEU A 1 168 ? 63.870 2.023 -48.250 1.00 91.88 168 LEU A CA 1
ATOM 1327 C C . LEU A 1 168 ? 64.339 3.310 -48.953 1.00 91.88 168 LEU A C 1
ATOM 1329 O O . LEU A 1 168 ? 65.342 3.280 -49.652 1.00 91.88 168 LEU A O 1
ATOM 1333 N N . LEU A 1 169 ? 63.664 4.442 -48.727 1.00 90.62 169 LEU A N 1
ATOM 1334 C CA . LEU A 1 169 ? 64.058 5.734 -49.306 1.00 90.62 169 LEU A CA 1
ATOM 1335 C C . LEU A 1 169 ? 65.352 6.312 -48.710 1.00 90.62 169 LEU A C 1
ATOM 1337 O O . LEU A 1 169 ? 66.080 6.995 -49.418 1.00 90.62 169 LEU A O 1
ATOM 1341 N N . HIS A 1 170 ? 65.628 6.083 -47.422 1.00 92.19 170 HIS A N 1
ATOM 1342 C CA . HIS A 1 170 ? 66.809 6.656 -46.759 1.00 92.19 170 HIS A CA 1
ATOM 1343 C C . HIS A 1 170 ? 68.076 5.825 -46.963 1.00 92.19 170 HIS A C 1
ATOM 1345 O O . HIS A 1 170 ? 69.163 6.389 -47.029 1.00 92.19 170 HIS A O 1
ATOM 1351 N N . SER A 1 171 ? 67.956 4.495 -46.994 1.00 90.75 171 SER A N 1
ATOM 1352 C CA . SER A 1 171 ? 69.115 3.593 -46.970 1.00 90.75 171 SER A CA 1
ATOM 1353 C C . SER A 1 171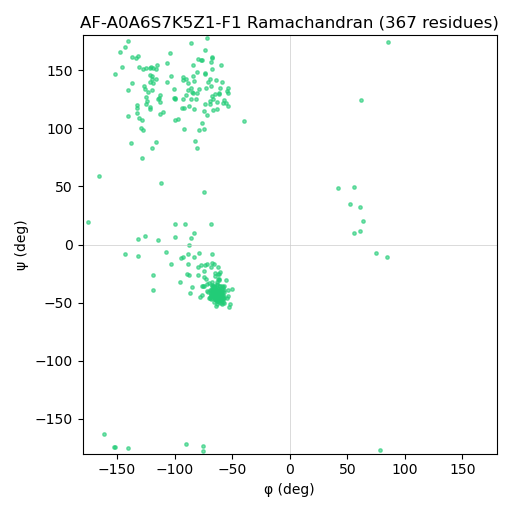 ? 69.083 2.497 -48.037 1.00 90.75 171 SER A C 1
ATOM 1355 O O . SER A 1 171 ? 69.919 1.601 -47.985 1.00 90.75 171 SER A O 1
ATOM 1357 N N . GLY A 1 172 ? 68.102 2.501 -48.941 1.00 91.06 172 GLY A N 1
ATOM 1358 C CA . GLY A 1 172 ? 67.984 1.502 -50.002 1.00 91.06 172 GLY A CA 1
ATOM 1359 C C . GLY A 1 172 ? 68.846 1.838 -51.214 1.00 91.06 172 GLY A C 1
ATOM 1360 O O . GLY A 1 172 ? 69.008 3.001 -51.580 1.00 91.06 172 GLY A O 1
ATOM 1361 N N . THR A 1 173 ? 69.379 0.808 -51.862 1.00 93.50 173 THR A N 1
ATOM 1362 C CA . THR A 1 173 ? 70.076 0.950 -53.145 1.00 93.50 173 THR A CA 1
ATOM 1363 C C . THR A 1 173 ? 69.082 1.130 -54.297 1.00 93.50 173 THR A C 1
ATOM 1365 O O . THR A 1 173 ? 67.926 0.711 -54.214 1.00 93.50 173 THR A O 1
ATOM 1368 N N . GLU A 1 174 ? 69.527 1.694 -55.422 1.00 92.69 174 GLU A N 1
ATOM 1369 C CA . GLU A 1 174 ? 68.677 1.914 -56.607 1.00 92.69 174 GLU A CA 1
ATOM 1370 C C . GLU A 1 174 ? 67.970 0.632 -57.079 1.00 92.69 174 GLU A C 1
ATOM 1372 O O . GLU A 1 174 ? 66.790 0.652 -57.428 1.00 92.69 174 GLU A O 1
ATOM 1377 N N . LYS A 1 175 ? 68.667 -0.511 -57.029 1.00 93.69 175 LYS A N 1
ATOM 1378 C CA . LYS A 1 175 ? 68.114 -1.817 -57.418 1.00 93.69 175 LYS A CA 1
ATOM 1379 C C . LYS A 1 175 ? 67.014 -2.289 -56.463 1.00 93.69 175 LYS A C 1
ATOM 1381 O O . LYS A 1 175 ? 65.984 -2.760 -56.936 1.00 93.69 175 LYS A O 1
ATOM 1386 N N . GLU A 1 176 ? 67.204 -2.138 -55.151 1.00 90.94 176 GLU A N 1
ATOM 1387 C CA . GLU A 1 176 ? 66.208 -2.509 -54.129 1.00 90.94 176 GLU A CA 1
ATOM 1388 C C . GLU A 1 176 ? 64.964 -1.616 -54.187 1.00 90.94 176 GLU A C 1
ATOM 1390 O O . GLU A 1 176 ? 63.841 -2.083 -53.965 1.00 90.94 176 GLU A O 1
ATOM 1395 N N . ILE A 1 177 ? 65.155 -0.336 -54.519 1.00 93.00 177 ILE A N 1
ATOM 1396 C CA . ILE A 1 177 ? 64.066 0.611 -54.761 1.00 93.00 177 ILE A CA 1
ATOM 1397 C C . ILE A 1 177 ? 63.264 0.159 -55.985 1.00 93.00 177 ILE A C 1
ATOM 1399 O O . ILE A 1 177 ? 62.053 -0.041 -55.880 1.00 93.00 177 ILE A O 1
ATOM 1403 N N . LEU A 1 178 ? 63.925 -0.078 -57.123 1.00 92.25 178 LEU A N 1
ATOM 1404 C CA . LEU A 1 178 ? 63.259 -0.485 -58.363 1.00 92.25 178 LEU A CA 1
ATOM 1405 C C . LEU A 1 178 ? 62.557 -1.845 -58.249 1.00 92.25 178 LEU A C 1
ATOM 1407 O O . LEU A 1 178 ? 61.481 -2.016 -58.827 1.00 92.25 178 LEU A O 1
ATOM 1411 N N . SER A 1 179 ? 63.110 -2.795 -57.488 1.00 91.94 179 SER A N 1
ATOM 1412 C CA . SER A 1 179 ? 62.483 -4.105 -57.276 1.00 91.94 179 SER A CA 1
ATOM 1413 C C . SER A 1 179 ? 61.280 -4.052 -56.328 1.00 91.94 179 SER A C 1
ATOM 1415 O O . SER A 1 179 ? 60.373 -4.872 -56.453 1.00 91.94 179 SER A O 1
ATOM 1417 N N . SER A 1 180 ? 61.242 -3.092 -55.396 1.00 91.88 180 SER A N 1
ATOM 1418 C CA . SER A 1 180 ? 60.207 -3.015 -54.349 1.00 91.88 180 SER A CA 1
ATOM 1419 C C . SER A 1 180 ? 59.134 -1.949 -54.607 1.00 91.88 180 SER A C 1
ATOM 1421 O O . SER A 1 180 ? 58.061 -2.007 -54.000 1.00 91.88 180 SER A O 1
ATOM 1423 N N . GLN A 1 181 ? 59.385 -0.988 -55.510 1.00 90.88 181 GLN A N 1
ATOM 1424 C CA . GLN A 1 181 ? 58.532 0.190 -55.732 1.00 90.88 181 GLN A CA 1
ATOM 1425 C C . GLN A 1 181 ? 57.069 -0.163 -56.010 1.00 90.88 181 GLN A C 1
ATOM 1427 O O . GLN A 1 181 ? 56.171 0.440 -55.431 1.00 90.88 181 GLN A O 1
ATOM 1432 N N . LYS A 1 182 ? 56.820 -1.170 -56.855 1.00 92.25 182 LYS A N 1
ATOM 1433 C CA . LYS A 1 182 ? 55.467 -1.516 -57.299 1.00 92.25 182 LYS A CA 1
ATOM 1434 C C . LYS A 1 182 ? 54.623 -2.016 -56.131 1.00 92.25 182 LYS A C 1
ATOM 1436 O O . LYS A 1 182 ? 53.553 -1.485 -55.875 1.00 92.25 182 LYS A O 1
ATOM 1441 N N . MET A 1 183 ? 55.162 -2.960 -55.360 1.00 91.81 183 MET A N 1
ATOM 1442 C CA . MET A 1 183 ? 54.486 -3.513 -54.186 1.00 91.81 183 MET A CA 1
ATOM 1443 C C . MET A 1 183 ? 54.212 -2.441 -53.119 1.00 91.81 183 MET A C 1
ATOM 1445 O O . MET A 1 183 ? 53.139 -2.435 -52.518 1.00 91.81 183 MET A O 1
ATOM 1449 N N . MET A 1 184 ? 55.154 -1.517 -52.894 1.00 90.00 184 MET A N 1
ATOM 1450 C CA . MET A 1 184 ? 54.983 -0.433 -51.918 1.00 90.00 184 MET A CA 1
ATOM 1451 C C . MET A 1 184 ? 53.925 0.581 -52.357 1.00 90.00 184 MET A C 1
ATOM 1453 O O . MET A 1 184 ? 53.091 0.980 -51.543 1.00 90.00 184 MET A O 1
ATOM 1457 N N . LEU A 1 185 ? 53.933 0.973 -53.634 1.00 91.50 185 LEU A N 1
ATOM 1458 C CA . LEU A 1 185 ? 52.943 1.888 -54.203 1.00 91.50 185 LEU A CA 1
ATOM 1459 C C . LEU A 1 185 ? 51.546 1.262 -54.212 1.00 91.50 185 LEU A C 1
ATOM 1461 O O . LEU A 1 185 ? 50.588 1.918 -53.808 1.00 91.50 185 LEU A O 1
ATOM 1465 N N . ASP A 1 186 ? 51.432 -0.013 -54.587 1.00 92.31 186 ASP A N 1
ATOM 1466 C CA . ASP A 1 186 ? 50.163 -0.743 -54.571 1.00 92.31 186 ASP A CA 1
ATOM 1467 C C . ASP A 1 186 ? 49.605 -0.851 -53.144 1.00 92.31 186 ASP A C 1
ATOM 1469 O O . ASP A 1 186 ? 48.427 -0.566 -52.913 1.00 92.31 186 ASP A O 1
ATOM 1473 N N . ASN A 1 187 ? 50.452 -1.177 -52.160 1.00 92.56 187 ASN A N 1
ATOM 1474 C CA . ASN A 1 187 ? 50.051 -1.222 -50.753 1.00 92.56 187 ASN A CA 1
ATOM 1475 C C . ASN A 1 187 ? 49.623 0.161 -50.230 1.00 92.56 187 ASN A C 1
ATOM 1477 O O . ASN A 1 187 ? 48.585 0.284 -49.578 1.00 92.56 187 ASN A O 1
ATOM 1481 N N . ALA A 1 188 ? 50.380 1.216 -50.548 1.00 91.31 188 ALA A N 1
ATOM 1482 C CA . ALA A 1 188 ? 50.051 2.583 -50.154 1.00 91.31 188 ALA A CA 1
ATOM 1483 C C . ALA A 1 188 ? 48.718 3.042 -50.763 1.00 91.31 188 ALA A C 1
ATOM 1485 O O . ALA A 1 188 ? 47.850 3.533 -50.041 1.00 91.31 188 ALA A O 1
ATOM 1486 N N . ASN A 1 189 ? 48.512 2.814 -52.061 1.00 91.19 189 ASN A N 1
ATOM 1487 C CA . ASN A 1 189 ? 47.257 3.126 -52.740 1.00 91.19 189 ASN A CA 1
ATOM 1488 C C . ASN A 1 189 ? 46.085 2.343 -52.138 1.00 91.19 189 ASN A C 1
ATOM 1490 O O . ASN A 1 189 ? 45.018 2.914 -51.917 1.00 91.19 189 ASN A O 1
ATOM 1494 N N . ASN A 1 190 ? 46.272 1.063 -51.802 1.00 91.12 190 ASN A N 1
ATOM 1495 C CA . ASN A 1 190 ? 45.237 0.252 -51.159 1.00 91.12 190 ASN A CA 1
ATOM 1496 C C . ASN A 1 190 ? 44.832 0.812 -49.786 1.00 91.12 190 ASN A C 1
ATOM 1498 O O . ASN A 1 190 ? 43.646 0.950 -49.498 1.00 91.12 190 ASN A O 1
ATOM 1502 N N . LEU A 1 191 ? 45.807 1.180 -48.953 1.00 91.88 191 LEU A N 1
ATOM 1503 C CA . LEU A 1 191 ? 45.542 1.741 -47.628 1.00 91.88 191 LEU A CA 1
ATOM 1504 C C . LEU A 1 191 ? 44.891 3.131 -47.713 1.00 91.88 191 LEU A C 1
ATOM 1506 O O . LEU A 1 191 ? 43.962 3.421 -46.961 1.00 91.88 191 LEU A O 1
ATOM 1510 N N . LEU A 1 192 ? 45.325 3.973 -48.656 1.00 88.62 192 LEU A N 1
ATOM 1511 C CA . LEU A 1 192 ? 44.763 5.311 -48.866 1.00 88.62 192 LEU A CA 1
ATOM 1512 C C . LEU A 1 192 ? 43.337 5.266 -49.430 1.00 88.62 192 LEU A C 1
ATOM 1514 O O . LEU A 1 192 ? 42.489 6.049 -49.001 1.00 88.62 192 LEU A O 1
ATOM 1518 N N . THR A 1 193 ? 43.053 4.339 -50.348 1.00 86.81 193 THR A N 1
ATOM 1519 C CA . THR A 1 193 ? 41.703 4.137 -50.908 1.00 86.81 193 THR A CA 1
ATOM 1520 C C . THR A 1 193 ? 40.745 3.509 -49.899 1.00 86.81 193 THR A C 1
ATOM 1522 O O . THR A 1 193 ? 39.575 3.881 -49.863 1.00 86.81 193 THR A O 1
ATOM 1525 N N . LYS A 1 194 ? 41.231 2.625 -49.018 1.00 85.44 194 LYS A N 1
ATOM 1526 C CA . LYS A 1 194 ? 40.447 2.029 -47.921 1.00 85.44 194 LYS A CA 1
ATOM 1527 C C . LYS A 1 194 ? 40.360 2.900 -46.668 1.00 85.44 194 LYS A C 1
ATOM 1529 O O . LYS A 1 194 ? 39.886 2.424 -45.636 1.00 85.44 194 LYS A O 1
ATOM 1534 N N . ARG A 1 195 ? 40.799 4.162 -46.726 1.00 85.62 195 ARG A N 1
ATOM 1535 C CA . ARG A 1 195 ? 40.744 5.078 -45.584 1.00 85.62 195 ARG A CA 1
ATOM 1536 C C . ARG A 1 195 ? 39.314 5.143 -45.027 1.00 85.62 195 ARG A C 1
ATOM 1538 O O . ARG A 1 195 ? 38.414 5.597 -45.738 1.00 85.62 195 ARG A O 1
ATOM 1545 N N . PRO A 1 196 ? 39.091 4.767 -43.756 1.00 81.06 196 PRO A N 1
ATOM 1546 C CA . PRO A 1 196 ? 37.738 4.710 -43.232 1.00 81.06 196 PRO A CA 1
ATOM 1547 C C . PRO A 1 196 ? 37.070 6.090 -43.178 1.00 81.06 196 PRO A C 1
ATOM 1549 O O . PRO A 1 196 ? 37.623 7.047 -42.630 1.00 81.06 196 PRO A O 1
ATOM 1552 N N . ALA A 1 197 ? 35.855 6.190 -43.726 1.00 77.06 197 ALA A N 1
ATOM 1553 C CA . ALA A 1 197 ? 35.107 7.447 -43.817 1.00 77.06 197 ALA A CA 1
ATOM 1554 C C . ALA A 1 197 ? 34.788 8.065 -42.440 1.00 77.06 197 ALA A C 1
ATOM 1556 O O . ALA A 1 197 ? 34.746 9.288 -42.303 1.00 77.06 197 ALA A O 1
ATOM 1557 N N . TYR A 1 198 ? 34.636 7.230 -41.405 1.00 73.19 198 TYR A N 1
ATOM 1558 C CA . TYR A 1 198 ? 34.335 7.666 -40.038 1.00 73.19 198 TYR A CA 1
ATOM 1559 C C . TYR A 1 198 ? 35.474 8.453 -39.369 1.00 73.19 198 TYR A C 1
ATOM 1561 O O . TYR A 1 198 ? 35.217 9.158 -38.402 1.00 73.19 198 TYR A O 1
ATOM 1569 N N . LEU A 1 199 ? 36.708 8.416 -39.894 1.00 78.56 199 LEU A N 1
ATOM 1570 C CA . LEU A 1 199 ? 37.836 9.194 -39.354 1.00 78.56 199 LEU A CA 1
ATOM 1571 C C . LEU A 1 199 ? 37.657 10.714 -39.489 1.00 78.56 199 LEU A C 1
ATOM 1573 O O . LEU A 1 199 ? 38.388 11.472 -38.859 1.00 78.56 199 LEU A O 1
ATOM 1577 N N . LYS A 1 200 ? 36.736 11.167 -40.347 1.00 72.38 200 LYS A N 1
ATOM 1578 C CA . LYS A 1 200 ? 36.417 12.591 -40.532 1.00 72.38 200 LYS A CA 1
ATOM 1579 C C . LYS A 1 200 ? 35.237 13.054 -39.671 1.00 72.38 200 LYS A C 1
ATOM 1581 O O . LYS A 1 200 ? 34.992 14.253 -39.596 1.00 72.38 200 LYS A O 1
ATOM 1586 N N . ALA A 1 201 ? 34.493 12.129 -39.064 1.00 73.81 201 ALA A N 1
ATOM 1587 C CA . ALA A 1 201 ? 33.301 12.446 -38.290 1.00 73.81 201 ALA A CA 1
ATOM 1588 C C . ALA A 1 201 ? 33.651 12.694 -36.809 1.00 73.81 201 ALA A C 1
ATOM 1590 O O . ALA A 1 201 ? 34.498 11.986 -36.260 1.00 73.81 201 ALA A O 1
ATOM 1591 N N . PRO A 1 202 ? 32.999 13.659 -36.134 1.00 67.94 202 PRO A N 1
ATOM 1592 C CA . PRO A 1 202 ? 33.150 13.833 -34.694 1.00 67.94 202 PRO A CA 1
ATOM 1593 C C . PRO A 1 202 ? 32.614 12.612 -33.933 1.00 67.94 202 PRO A C 1
ATOM 1595 O O . PRO A 1 202 ? 31.584 12.036 -34.292 1.00 67.94 202 PRO A O 1
ATOM 1598 N N . VAL A 1 203 ? 33.307 12.223 -32.858 1.00 75.38 203 VAL A N 1
ATOM 1599 C CA . VAL A 1 203 ? 32.899 11.094 -32.011 1.00 75.38 203 VAL A CA 1
ATOM 1600 C C . VAL A 1 203 ? 31.664 11.489 -31.201 1.00 75.38 203 VAL A C 1
ATOM 1602 O O . VAL A 1 203 ? 31.729 12.330 -30.307 1.00 75.38 203 VAL A O 1
ATOM 1605 N N . GLY A 1 204 ? 30.525 10.874 -31.513 1.00 69.00 204 GLY A N 1
ATOM 1606 C CA . GLY A 1 204 ? 29.279 11.093 -30.785 1.00 69.00 204 GLY A CA 1
ATOM 1607 C C . GLY A 1 204 ? 29.280 10.369 -29.440 1.00 69.00 204 GLY A C 1
ATOM 1608 O O . GLY A 1 204 ? 29.087 9.155 -29.392 1.00 69.00 204 GLY A O 1
ATOM 1609 N N . VAL A 1 205 ? 29.453 11.108 -28.343 1.00 70.62 205 VAL A N 1
ATOM 1610 C CA . VAL A 1 205 ? 29.299 10.572 -26.982 1.00 70.62 205 VAL A CA 1
ATOM 1611 C C . VAL A 1 205 ? 27.822 10.604 -26.591 1.00 70.62 205 VAL A C 1
ATOM 1613 O O . VAL A 1 205 ? 27.147 11.623 -26.740 1.00 70.62 205 VAL A O 1
ATOM 1616 N N . ALA A 1 206 ? 27.303 9.479 -26.097 1.00 74.69 206 ALA A N 1
ATOM 1617 C CA . ALA A 1 206 ? 25.934 9.415 -25.602 1.00 74.69 206 ALA A CA 1
ATOM 1618 C C . ALA A 1 206 ? 25.790 10.273 -24.335 1.00 74.69 206 ALA A C 1
ATOM 1620 O O . ALA A 1 206 ? 26.515 10.073 -23.362 1.00 74.69 206 ALA A O 1
ATOM 1621 N N . LYS A 1 207 ? 24.836 11.209 -24.340 1.00 76.50 207 LYS A N 1
ATOM 1622 C CA . LYS A 1 207 ? 24.460 11.982 -23.154 1.00 76.50 207 LYS A CA 1
ATOM 1623 C C . LYS A 1 207 ? 23.293 11.282 -22.470 1.00 76.50 207 LYS A C 1
ATOM 1625 O O . LYS A 1 207 ? 22.226 11.147 -23.062 1.00 76.50 207 LYS A O 1
ATOM 1630 N N . PHE A 1 208 ? 23.505 10.838 -21.238 1.00 75.69 208 PHE A N 1
ATOM 1631 C CA . PHE A 1 208 ? 22.441 10.288 -20.408 1.00 75.69 208 PHE A CA 1
ATOM 1632 C C . PHE A 1 208 ? 21.779 11.418 -19.626 1.00 75.69 208 PHE A C 1
ATOM 1634 O O . PHE A 1 208 ? 22.452 12.315 -19.117 1.00 75.69 208 PHE A O 1
ATOM 1641 N N . SER A 1 209 ? 20.456 11.375 -19.532 1.00 75.12 209 SER A N 1
ATOM 1642 C CA . SER A 1 209 ? 19.675 12.285 -18.702 1.00 75.12 209 SER A CA 1
ATOM 1643 C C . SER A 1 209 ? 18.556 11.504 -18.040 1.00 75.12 209 SER A C 1
ATOM 1645 O O . SER A 1 209 ? 17.851 10.751 -18.708 1.00 75.12 209 SER A O 1
ATOM 1647 N N . TYR A 1 210 ? 18.389 11.706 -16.739 1.00 76.00 210 TYR A N 1
ATOM 1648 C CA . TYR A 1 210 ? 17.226 11.235 -16.005 1.00 76.00 210 TYR A CA 1
ATOM 1649 C C . TYR A 1 210 ? 16.257 12.403 -15.833 1.00 76.00 210 TYR A C 1
ATOM 1651 O O . TYR A 1 210 ? 16.639 13.458 -15.326 1.00 76.00 210 TYR A O 1
ATOM 1659 N N . THR A 1 211 ? 15.011 12.212 -16.252 1.00 66.69 211 THR A N 1
ATOM 1660 C CA . THR A 1 211 ? 13.928 13.169 -16.024 1.00 66.69 211 THR A CA 1
ATOM 1661 C C . THR A 1 211 ? 12.970 12.543 -15.025 1.00 66.69 211 THR A C 1
ATOM 1663 O O . THR A 1 211 ? 12.351 11.519 -15.309 1.00 66.69 211 THR A O 1
ATOM 1666 N N . SER A 1 212 ? 12.869 13.133 -13.834 1.00 65.12 212 SER A N 1
ATOM 1667 C CA . SER A 1 212 ? 11.842 12.750 -12.869 1.00 65.12 212 SER A CA 1
ATOM 1668 C C . SER A 1 212 ? 10.457 13.156 -13.377 1.00 65.12 212 SER A C 1
ATOM 1670 O O . SER A 1 212 ? 10.325 14.076 -14.184 1.00 65.12 212 SER A O 1
ATOM 1672 N N . CYS A 1 213 ? 9.411 12.497 -12.883 1.00 56.59 213 CYS A N 1
ATOM 1673 C CA . CYS A 1 213 ? 8.036 12.887 -13.185 1.00 56.59 213 CYS A CA 1
ATOM 1674 C C . CYS A 1 213 ? 7.773 14.344 -12.745 1.00 56.59 213 CYS A C 1
ATOM 1676 O O . CYS A 1 213 ? 8.266 14.770 -11.702 1.00 56.59 213 CYS A O 1
ATOM 1678 N N . THR A 1 214 ? 7.032 15.109 -13.551 1.00 48.50 214 THR A N 1
ATOM 1679 C CA . THR A 1 214 ? 6.803 16.558 -13.381 1.00 48.50 214 THR A CA 1
ATOM 1680 C C . THR A 1 214 ? 5.617 16.906 -12.479 1.00 48.50 214 THR A C 1
ATOM 1682 O O . THR A 1 214 ? 5.359 18.088 -12.247 1.00 48.50 214 THR A O 1
ATOM 1685 N N . HIS A 1 215 ? 4.900 15.913 -11.945 1.00 51.06 215 HIS A N 1
ATOM 1686 C CA . HIS A 1 215 ? 3.904 16.154 -10.904 1.00 51.06 215 HIS A CA 1
ATOM 1687 C C . HIS A 1 215 ? 4.622 16.618 -9.626 1.00 51.06 215 HIS A C 1
ATOM 1689 O O . HIS A 1 215 ? 5.454 15.898 -9.073 1.00 51.06 215 HIS A O 1
ATOM 1695 N N . LYS A 1 216 ? 4.348 17.861 -9.204 1.00 52.09 216 LYS A N 1
ATOM 1696 C CA . LYS A 1 216 ? 4.794 18.417 -7.921 1.00 52.09 216 LYS A CA 1
ATOM 1697 C C . LYS A 1 216 ? 4.310 17.484 -6.808 1.00 52.09 216 LYS A C 1
ATOM 1699 O O . LYS A 1 216 ? 3.117 17.242 -6.714 1.00 52.09 216 LYS A O 1
ATOM 1704 N N . GLU A 1 217 ? 5.265 16.984 -6.031 1.00 53.69 217 GLU A N 1
ATOM 1705 C CA . GLU A 1 217 ? 5.120 15.990 -4.961 1.00 53.69 217 GLU A CA 1
ATOM 1706 C C . GLU A 1 217 ? 4.598 14.599 -5.396 1.00 53.69 217 GLU A C 1
ATOM 1708 O O . GLU A 1 217 ? 3.517 14.459 -5.961 1.00 53.69 217 GLU A O 1
ATOM 1713 N N . PRO A 1 218 ? 5.341 13.513 -5.097 1.00 54.00 218 PRO A N 1
ATOM 1714 C CA . PRO A 1 218 ? 4.925 12.143 -5.422 1.00 54.00 218 PRO A CA 1
ATOM 1715 C C . PRO A 1 218 ? 3.701 11.663 -4.620 1.00 54.00 218 PRO A C 1
ATOM 1717 O O . PRO A 1 218 ? 3.178 10.585 -4.897 1.00 54.00 218 PRO A O 1
ATOM 1720 N N . LEU A 1 219 ? 3.263 12.442 -3.627 1.00 60.91 219 LEU A N 1
ATOM 1721 C CA . LEU A 1 219 ? 2.071 12.210 -2.822 1.00 60.91 219 LEU A CA 1
ATOM 1722 C C . LEU A 1 219 ? 1.129 13.405 -3.018 1.00 60.91 219 LEU A C 1
ATOM 1724 O O . LEU A 1 219 ? 1.154 14.355 -2.244 1.00 60.91 219 LEU A O 1
ATOM 1728 N N . ASN A 1 220 ? 0.339 13.394 -4.091 1.00 67.62 220 ASN A N 1
ATOM 1729 C CA . ASN A 1 220 ? -0.724 14.385 -4.238 1.00 67.62 220 ASN A CA 1
ATOM 1730 C C . ASN A 1 220 ? -1.888 14.061 -3.277 1.00 67.62 220 ASN A C 1
ATOM 1732 O O . ASN A 1 220 ? -1.954 12.970 -2.701 1.00 67.62 220 ASN A O 1
ATOM 1736 N N . GLU A 1 221 ? -2.806 15.011 -3.108 1.00 68.56 221 GLU A N 1
ATOM 1737 C CA . GLU A 1 221 ? -3.938 14.883 -2.183 1.00 68.56 221 GLU A CA 1
ATOM 1738 C C . GLU A 1 221 ? -4.796 13.644 -2.489 1.00 68.56 221 GLU A C 1
ATOM 1740 O O . GLU A 1 221 ? -5.135 12.898 -1.580 1.00 68.56 221 GLU A O 1
ATOM 1745 N N . GLU A 1 222 ? -5.020 13.320 -3.766 1.00 65.25 222 GLU A N 1
ATOM 1746 C CA . GLU A 1 222 ? -5.756 12.116 -4.180 1.00 65.25 222 GLU A CA 1
ATOM 1747 C C . GLU A 1 222 ? -5.084 10.806 -3.731 1.00 65.25 222 GLU A C 1
ATOM 1749 O O . GLU A 1 222 ? -5.754 9.897 -3.234 1.00 65.25 222 GLU A O 1
ATOM 1754 N N . ILE A 1 223 ? -3.758 10.691 -3.872 1.00 67.75 223 ILE A N 1
ATOM 1755 C CA . ILE A 1 223 ? -2.994 9.517 -3.422 1.00 67.75 223 ILE A CA 1
ATOM 1756 C C . ILE A 1 223 ? -2.987 9.450 -1.893 1.00 67.75 223 ILE A C 1
ATOM 1758 O O . ILE A 1 223 ? -3.108 8.359 -1.332 1.00 67.75 223 ILE A O 1
ATOM 1762 N N . ALA A 1 224 ? -2.866 10.594 -1.215 1.00 69.25 224 ALA A N 1
ATOM 1763 C CA . ALA A 1 224 ? -2.917 10.664 0.240 1.00 69.25 224 ALA A CA 1
ATOM 1764 C C . ALA A 1 224 ? -4.287 10.208 0.771 1.00 69.25 224 ALA A C 1
ATOM 1766 O O . ALA A 1 224 ? -4.343 9.342 1.645 1.00 69.25 224 ALA A O 1
ATOM 1767 N N . THR A 1 225 ? -5.383 10.697 0.185 1.00 70.69 225 THR A N 1
ATOM 1768 C CA . THR A 1 225 ? -6.752 10.268 0.504 1.00 70.69 225 THR A CA 1
ATOM 1769 C C . THR A 1 225 ? -6.955 8.782 0.210 1.00 70.69 225 THR A C 1
ATOM 1771 O O . THR A 1 225 ? -7.519 8.057 1.026 1.00 70.69 225 THR A O 1
ATOM 1774 N N . PHE A 1 226 ? -6.443 8.282 -0.917 1.00 71.69 226 PHE A N 1
ATOM 1775 C CA . PHE A 1 226 ? -6.530 6.861 -1.251 1.00 71.69 226 PHE A CA 1
ATOM 1776 C C . PHE A 1 226 ? -5.797 5.973 -0.232 1.00 71.69 226 PHE A C 1
ATOM 1778 O O . PHE A 1 226 ? -6.340 4.959 0.212 1.00 71.69 226 PHE A O 1
ATOM 1785 N N . LEU A 1 227 ? -4.576 6.348 0.163 1.00 73.56 227 LEU A N 1
ATOM 1786 C CA . LEU A 1 227 ? -3.806 5.618 1.173 1.00 73.56 227 LEU A CA 1
ATOM 1787 C C . LEU A 1 227 ? -4.466 5.689 2.556 1.00 73.56 227 LEU A C 1
ATOM 1789 O O . LEU A 1 227 ? -4.449 4.688 3.270 1.00 73.56 227 LEU A O 1
ATOM 1793 N N . ALA A 1 228 ? -5.094 6.814 2.906 1.00 72.31 228 ALA A N 1
ATOM 1794 C CA . ALA A 1 228 ? -5.879 6.941 4.132 1.00 72.31 228 ALA A CA 1
ATOM 1795 C C . ALA A 1 228 ? -7.067 5.964 4.138 1.00 72.31 228 ALA A C 1
ATOM 1797 O O . ALA A 1 228 ? -7.222 5.199 5.085 1.00 72.31 228 ALA A O 1
ATOM 1798 N N . ASN A 1 229 ? -7.817 5.866 3.038 1.00 74.25 229 ASN A N 1
ATOM 1799 C CA . ASN A 1 229 ? -8.921 4.904 2.911 1.00 74.25 229 ASN A CA 1
ATOM 1800 C C . ASN A 1 229 ? -8.449 3.438 2.991 1.00 74.25 229 ASN A C 1
ATOM 1802 O O . ASN A 1 229 ? -9.203 2.543 3.372 1.00 74.25 229 ASN A O 1
ATOM 1806 N N . CYS A 1 230 ? -7.187 3.162 2.654 1.00 70.81 230 CYS A N 1
ATOM 1807 C CA . CYS A 1 230 ? -6.608 1.823 2.749 1.00 70.81 230 CYS A CA 1
ATOM 1808 C C . CYS A 1 230 ? -6.337 1.348 4.186 1.00 70.81 230 CYS A C 1
ATOM 1810 O O . CYS A 1 230 ? -6.137 0.142 4.403 1.00 70.81 230 CYS A O 1
ATOM 1812 N N . MET A 1 231 ? -6.327 2.279 5.143 1.00 79.31 231 MET A N 1
ATOM 1813 C CA . MET A 1 231 ? -6.173 2.007 6.572 1.00 79.31 231 MET A CA 1
ATOM 1814 C C . MET A 1 231 ? -7.457 1.474 7.218 1.00 79.31 231 MET A C 1
ATOM 1816 O O . MET A 1 231 ? -7.369 0.836 8.265 1.00 79.31 231 MET A O 1
ATOM 1820 N N . GLY A 1 232 ? -8.608 1.650 6.558 1.00 68.44 232 GLY A N 1
ATOM 1821 C CA . GLY A 1 232 ? -9.919 1.263 7.075 1.00 68.44 232 GLY A CA 1
ATOM 1822 C C . GLY A 1 232 ? -10.468 2.251 8.106 1.00 68.44 232 GLY A C 1
ATOM 1823 O O . GLY A 1 232 ? -9.856 3.277 8.396 1.00 68.44 232 GLY A O 1
ATOM 1824 N N . GLU A 1 233 ? -11.633 1.922 8.658 1.00 74.44 233 GLU A N 1
ATOM 1825 C CA . GLU A 1 233 ? -12.322 2.712 9.681 1.00 74.44 233 GLU A CA 1
ATOM 1826 C C . GLU A 1 233 ? -12.472 1.891 10.967 1.00 74.44 233 GLU A C 1
ATOM 1828 O O . GLU A 1 233 ? -12.511 0.657 10.942 1.00 74.44 233 GLU A O 1
ATOM 1833 N N . VAL A 1 234 ? -12.523 2.573 12.113 1.00 73.12 234 VAL A N 1
ATOM 1834 C CA . VAL A 1 234 ? -12.823 1.925 13.395 1.00 73.12 234 VAL A CA 1
ATOM 1835 C C . VAL A 1 234 ? -14.336 1.783 13.498 1.00 73.12 234 VAL A C 1
ATOM 1837 O O . VAL A 1 234 ? -15.016 2.671 14.004 1.00 73.12 234 VAL A O 1
ATOM 1840 N N . ASP A 1 235 ? -14.858 0.668 13.000 1.00 61.31 235 ASP A N 1
ATOM 1841 C CA . ASP A 1 235 ? -16.274 0.336 13.118 1.00 61.31 235 ASP A CA 1
ATOM 1842 C C . ASP A 1 235 ? -16.563 -0.376 14.447 1.00 61.31 235 ASP A C 1
ATOM 1844 O O . ASP A 1 235 ? -15.874 -1.320 14.840 1.00 61.31 235 ASP A O 1
ATOM 1848 N N . THR A 1 236 ? -17.630 0.045 15.130 1.00 56.66 236 THR A N 1
ATOM 1849 C CA . THR A 1 236 ? -18.190 -0.694 16.280 1.00 56.66 236 THR A CA 1
ATOM 1850 C C . THR A 1 236 ? -19.045 -1.891 15.841 1.00 56.66 236 THR A C 1
ATOM 1852 O O . THR A 1 236 ? -19.406 -2.728 16.667 1.00 56.66 236 THR A O 1
ATOM 1855 N N . GLU A 1 237 ? -19.300 -2.023 14.533 1.00 49.00 237 GLU A N 1
ATOM 1856 C CA . GLU A 1 237 ? -20.040 -3.114 13.900 1.00 49.00 237 GLU A CA 1
ATOM 1857 C C . GLU A 1 237 ? -19.251 -3.658 12.693 1.00 49.00 237 GLU A C 1
ATOM 1859 O O . GLU A 1 237 ? -19.128 -3.007 11.662 1.00 49.00 237 GLU A O 1
ATOM 1864 N N . ASN A 1 238 ? -18.698 -4.868 12.834 1.00 41.97 238 ASN A N 1
ATOM 1865 C CA . ASN A 1 238 ? -17.845 -5.568 11.858 1.00 41.97 238 ASN A CA 1
ATOM 1866 C C . ASN A 1 238 ? -18.288 -5.421 10.381 1.00 41.97 238 ASN A C 1
ATOM 1868 O O . ASN A 1 238 ? -19.199 -6.122 9.928 1.00 41.97 238 ASN A O 1
ATOM 1872 N N . LYS A 1 239 ? -17.557 -4.624 9.591 1.00 47.66 239 LYS A N 1
ATOM 1873 C CA . LYS A 1 239 ? -17.575 -4.666 8.119 1.00 47.66 239 LYS A CA 1
ATOM 1874 C C . LYS A 1 239 ? -16.154 -4.748 7.565 1.00 47.66 239 LYS A C 1
ATOM 1876 O O . LYS A 1 239 ? -15.449 -3.755 7.442 1.00 47.66 239 LYS A O 1
ATOM 1881 N N . ASP A 1 240 ? -15.745 -5.954 7.182 1.00 47.66 240 ASP A N 1
ATOM 1882 C CA . ASP A 1 240 ? -14.484 -6.173 6.469 1.00 47.66 240 ASP A CA 1
ATOM 1883 C C . ASP A 1 240 ? -14.604 -5.695 5.014 1.00 47.66 240 ASP A C 1
ATOM 1885 O O . ASP A 1 240 ? -15.416 -6.207 4.237 1.00 47.66 240 ASP A O 1
ATOM 1889 N N . THR A 1 241 ? -13.763 -4.743 4.604 1.00 52.19 241 THR A N 1
ATOM 1890 C CA . THR A 1 241 ? -13.607 -4.387 3.187 1.00 52.19 241 THR A CA 1
ATOM 1891 C C . THR A 1 241 ? -12.141 -4.398 2.770 1.00 52.19 241 THR A C 1
ATOM 1893 O O . THR A 1 241 ? -11.345 -3.519 3.084 1.00 52.19 241 THR A O 1
ATOM 1896 N N . ASP A 1 242 ? -11.776 -5.418 1.996 1.00 53.38 242 ASP A N 1
ATOM 1897 C CA . ASP A 1 242 ? -10.453 -5.518 1.388 1.00 53.38 242 ASP A CA 1
ATOM 1898 C C . ASP A 1 242 ? -10.376 -4.612 0.141 1.00 53.38 242 ASP A C 1
ATOM 1900 O O . ASP A 1 242 ? -10.909 -4.933 -0.926 1.00 53.38 242 ASP A O 1
ATOM 1904 N N . CYS A 1 243 ? -9.806 -3.415 0.307 1.00 57.44 243 CYS A N 1
ATOM 1905 C CA . CYS A 1 243 ? -9.889 -2.307 -0.655 1.00 57.44 243 CYS A CA 1
ATOM 1906 C C . CYS A 1 243 ? -8.698 -2.207 -1.634 1.00 57.44 243 CYS A C 1
ATOM 1908 O O . CYS A 1 243 ? -8.887 -1.847 -2.798 1.00 57.44 243 CYS A O 1
ATOM 1910 N N . ILE A 1 244 ? -7.484 -2.584 -1.215 1.00 53.34 244 ILE A N 1
ATOM 1911 C CA . ILE A 1 244 ? -6.265 -2.445 -2.039 1.00 53.34 244 ILE A CA 1
ATOM 1912 C C . ILE A 1 244 ? -6.286 -3.408 -3.229 1.00 53.34 244 ILE A C 1
ATOM 1914 O O . ILE A 1 244 ? -6.005 -3.009 -4.359 1.00 53.34 244 ILE A O 1
ATOM 1918 N N . ASP A 1 245 ? -6.646 -4.671 -2.999 1.00 53.56 245 ASP A N 1
ATOM 1919 C CA . ASP A 1 245 ? -6.612 -5.691 -4.052 1.00 53.56 245 ASP A CA 1
ATOM 1920 C C . ASP A 1 245 ? -7.775 -5.519 -5.051 1.00 53.56 245 ASP A C 1
ATOM 1922 O O . ASP A 1 245 ? -7.658 -5.897 -6.219 1.00 53.56 245 ASP A O 1
ATOM 1926 N N . LYS A 1 246 ? -8.866 -4.852 -4.642 1.00 52.91 246 LYS A N 1
ATOM 1927 C CA . LYS A 1 246 ? -9.951 -4.429 -5.543 1.00 52.91 246 LYS A CA 1
ATOM 1928 C C . LYS A 1 246 ? -9.524 -3.282 -6.465 1.00 52.91 246 LYS A C 1
ATOM 1930 O O . LYS A 1 246 ? -9.806 -3.346 -7.658 1.00 52.91 246 LYS A O 1
ATOM 1935 N N . ALA A 1 247 ? -8.783 -2.289 -5.972 1.00 49.69 247 ALA A N 1
ATOM 1936 C CA . ALA A 1 247 ? -8.310 -1.170 -6.797 1.00 49.69 247 ALA A CA 1
ATOM 1937 C C . ALA A 1 247 ? -7.362 -1.625 -7.929 1.00 49.69 247 ALA A C 1
ATOM 1939 O O . ALA A 1 247 ? -7.507 -1.196 -9.076 1.00 49.69 247 ALA A O 1
ATOM 1940 N N . PHE A 1 248 ? -6.459 -2.574 -7.646 1.00 52.75 248 PHE A N 1
ATOM 1941 C CA . PHE A 1 248 ? -5.567 -3.154 -8.663 1.00 52.75 248 PHE A CA 1
ATOM 1942 C C . PHE A 1 248 ? -6.259 -4.119 -9.638 1.00 52.75 248 PHE A C 1
ATOM 1944 O O . PHE A 1 248 ? -5.705 -4.388 -10.707 1.00 52.75 248 PHE A O 1
ATOM 1951 N N . LYS A 1 249 ? -7.455 -4.626 -9.307 1.00 51.22 249 LYS A N 1
ATOM 1952 C CA . LYS A 1 249 ? -8.305 -5.361 -10.258 1.00 51.22 249 LYS A CA 1
ATOM 1953 C C . LYS A 1 249 ? -8.980 -4.429 -11.265 1.00 51.22 249 LYS A C 1
ATOM 1955 O O . LYS A 1 249 ? -9.091 -4.813 -12.422 1.00 51.22 249 LYS A O 1
ATOM 1960 N N . VAL A 1 250 ? -9.375 -3.222 -10.847 1.00 50.25 250 VAL A N 1
ATOM 1961 C CA . VAL A 1 250 ? -10.080 -2.248 -11.703 1.00 50.25 250 VAL A CA 1
ATOM 1962 C C . VAL A 1 250 ? -9.122 -1.522 -12.652 1.00 50.25 250 VAL A C 1
ATOM 1964 O O . VAL A 1 250 ? -9.402 -1.412 -13.842 1.00 50.25 250 VAL A O 1
ATOM 1967 N N . LYS A 1 251 ? -7.963 -1.050 -12.168 1.00 53.03 251 LYS A N 1
ATOM 1968 C CA . LYS A 1 251 ? -6.962 -0.391 -13.021 1.00 53.03 251 LYS A CA 1
ATOM 1969 C C . LYS A 1 251 ? -5.564 -0.827 -12.603 1.00 53.03 251 LYS A C 1
ATOM 1971 O O . LYS A 1 251 ? -5.062 -0.450 -11.548 1.00 53.03 251 LYS A O 1
ATOM 1976 N N . LYS A 1 252 ? -4.898 -1.612 -13.455 1.00 61.56 252 LYS A N 1
ATOM 1977 C CA . LYS A 1 252 ? -3.516 -2.084 -13.247 1.00 61.56 252 LYS A CA 1
ATOM 1978 C C . LYS A 1 252 ? -2.488 -0.971 -13.484 1.00 61.56 252 LYS A C 1
ATOM 1980 O O . LYS A 1 252 ? -1.509 -1.160 -14.199 1.00 61.56 252 LYS A O 1
ATOM 1985 N N . GLN A 1 253 ? -2.732 0.215 -12.951 1.00 57.19 253 GLN A N 1
ATOM 1986 C CA . GLN A 1 253 ? -1.949 1.412 -13.196 1.00 57.19 253 GLN A CA 1
ATOM 1987 C C . GLN A 1 253 ? -1.454 1.955 -11.865 1.00 57.19 253 GLN A C 1
ATOM 1989 O O . GLN A 1 253 ? -2.213 2.068 -10.910 1.00 57.19 253 GLN A O 1
ATOM 1994 N N . CYS A 1 254 ? -0.162 2.258 -11.791 1.00 54.34 254 CYS A N 1
ATOM 1995 C CA . CYS A 1 254 ? 0.415 2.920 -10.636 1.00 54.34 254 CYS A CA 1
ATOM 1996 C C . CYS A 1 254 ? -0.300 4.259 -10.416 1.00 54.34 254 CYS A C 1
ATOM 1998 O O . CYS A 1 254 ? -0.219 5.098 -11.310 1.00 54.34 254 CYS A O 1
ATOM 2000 N N . PRO A 1 255 ? -0.923 4.515 -9.258 1.00 47.78 255 PRO A N 1
ATOM 2001 C CA . PRO A 1 255 ? -1.540 5.816 -9.006 1.00 47.78 255 PRO A CA 1
ATOM 2002 C C . PRO A 1 255 ? -0.494 6.935 -8.863 1.00 47.78 255 PRO A C 1
ATOM 2004 O O . PRO A 1 255 ? -0.812 8.096 -9.053 1.00 47.78 255 PRO A O 1
ATOM 2007 N N . ILE A 1 256 ? 0.770 6.586 -8.588 1.00 46.59 256 ILE A N 1
ATOM 2008 C CA . ILE A 1 256 ? 1.864 7.545 -8.354 1.00 46.59 256 ILE A CA 1
ATOM 2009 C C . ILE A 1 256 ? 2.544 7.977 -9.657 1.00 46.59 256 ILE A C 1
ATOM 2011 O O . ILE A 1 256 ? 2.903 9.135 -9.832 1.00 46.59 256 ILE A O 1
ATOM 2015 N N . CYS A 1 257 ? 2.786 7.037 -10.571 1.00 52.66 257 CYS A N 1
ATOM 2016 C CA . CYS A 1 257 ? 3.567 7.308 -11.783 1.00 52.66 257 CYS A CA 1
ATOM 2017 C C . CYS A 1 257 ? 2.85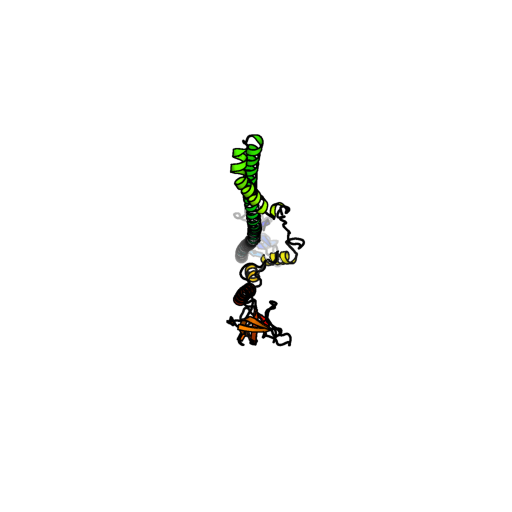1 6.929 -13.076 1.00 52.66 257 CYS A C 1
ATOM 2019 O O . CYS A 1 257 ? 3.475 6.915 -14.133 1.00 52.66 257 CYS A O 1
ATOM 2021 N N . TYR A 1 258 ? 1.575 6.549 -12.987 1.00 49.34 258 TYR A N 1
ATOM 2022 C CA . TYR A 1 258 ? 0.729 6.136 -14.107 1.00 49.34 258 TYR A CA 1
ATOM 2023 C C . TYR A 1 258 ? 1.280 4.973 -14.948 1.00 49.34 258 TYR A C 1
ATOM 2025 O O . TYR A 1 258 ? 0.713 4.619 -15.981 1.00 49.34 258 TYR A O 1
ATOM 2033 N N . GLN A 1 259 ? 2.346 4.317 -14.484 1.00 51.66 259 GLN A N 1
ATOM 2034 C CA . GLN A 1 259 ? 2.910 3.137 -15.116 1.00 51.66 259 GLN A CA 1
ATOM 2035 C C . GLN A 1 259 ? 1.941 1.965 -14.963 1.00 51.66 259 GLN A C 1
ATOM 2037 O O . GLN A 1 259 ? 1.620 1.544 -13.852 1.00 51.66 259 GLN A O 1
ATOM 2042 N N . THR A 1 260 ? 1.509 1.408 -16.082 1.00 54.31 260 THR A N 1
ATOM 2043 C CA . THR A 1 260 ? 0.707 0.188 -16.128 1.00 54.31 260 THR A CA 1
ATOM 2044 C C . THR A 1 260 ? 1.563 -1.039 -15.791 1.00 54.31 260 THR A C 1
ATOM 2046 O O . THR A 1 260 ? 2.700 -1.168 -16.252 1.00 54.31 260 THR A O 1
ATOM 2049 N N . TYR A 1 261 ? 1.050 -1.929 -14.937 1.00 52.09 261 TYR A N 1
ATOM 2050 C CA . TYR A 1 261 ? 1.759 -3.093 -14.403 1.00 52.09 261 TYR A CA 1
ATOM 2051 C C . TYR A 1 261 ? 1.000 -4.397 -14.654 1.00 52.09 261 TYR A C 1
ATOM 2053 O O . TYR A 1 261 ? -0.139 -4.563 -14.241 1.00 52.09 261 TYR A O 1
ATOM 2061 N N . GLY A 1 262 ? 1.675 -5.379 -15.249 1.00 57.09 262 GLY A N 1
ATOM 2062 C CA . GLY A 1 262 ? 1.047 -6.629 -15.684 1.00 57.09 262 GLY A CA 1
ATOM 2063 C C . GLY A 1 262 ? 0.421 -6.501 -17.079 1.00 57.09 262 GLY A C 1
ATOM 2064 O O . GLY A 1 262 ? 0.429 -5.415 -17.659 1.00 57.09 262 GLY A O 1
ATOM 2065 N N . PRO A 1 263 ? -0.082 -7.605 -17.659 1.00 57.12 263 PRO A N 1
ATOM 2066 C CA . PRO A 1 263 ? -0.758 -7.539 -18.944 1.00 57.12 263 PRO A CA 1
ATOM 2067 C C . PRO A 1 263 ? -2.003 -6.665 -18.786 1.00 57.12 263 PRO A C 1
ATOM 2069 O O . PRO A 1 263 ? -2.887 -6.984 -17.983 1.00 57.12 263 PRO A O 1
ATOM 2072 N N . LEU A 1 264 ? -2.030 -5.541 -19.506 1.00 67.06 264 LEU A N 1
ATOM 2073 C CA . LEU A 1 264 ? -3.249 -4.772 -19.722 1.00 67.06 264 LEU A CA 1
ATOM 2074 C C . LEU A 1 264 ? -4.254 -5.719 -20.370 1.00 67.06 264 LEU A C 1
ATOM 2076 O O . LEU A 1 264 ? -3.931 -6.364 -21.364 1.00 67.06 264 LEU A O 1
ATOM 2080 N N . THR A 1 265 ? -5.416 -5.852 -19.746 1.00 79.25 265 THR A N 1
ATOM 2081 C CA . THR A 1 265 ? -6.538 -6.612 -20.285 1.00 79.25 265 THR A CA 1
ATOM 2082 C C . THR A 1 265 ? -7.716 -5.656 -20.310 1.00 79.25 265 THR A C 1
ATOM 2084 O O . THR A 1 265 ? -8.007 -5.074 -19.266 1.00 79.25 265 THR A O 1
ATOM 2087 N N . GLY A 1 266 ? -8.300 -5.413 -21.479 1.00 83.94 266 GLY A N 1
ATOM 2088 C CA . GLY A 1 266 ? -9.484 -4.562 -21.607 1.00 83.94 266 GLY A CA 1
ATOM 2089 C C . GLY A 1 266 ? -10.787 -5.348 -21.471 1.00 83.94 266 GLY A C 1
ATOM 2090 O O . GLY A 1 266 ? -10.781 -6.533 -21.128 1.00 83.94 266 GLY A O 1
ATOM 2091 N N . ASP A 1 267 ? -11.895 -4.671 -21.747 1.00 86.25 267 ASP A N 1
ATOM 2092 C CA . ASP A 1 267 ? -13.270 -5.163 -21.629 1.00 86.25 267 ASP A CA 1
ATOM 2093 C C . ASP A 1 267 ? -13.866 -5.617 -22.973 1.00 86.25 267 ASP A C 1
ATOM 2095 O O . ASP A 1 267 ? -15.080 -5.769 -23.104 1.00 86.25 267 ASP A O 1
ATOM 2099 N N . GLN A 1 268 ? -13.021 -5.856 -23.984 1.00 92.75 268 GLN A N 1
ATOM 2100 C CA . GLN A 1 268 ? -13.457 -6.396 -25.268 1.00 92.75 268 GLN A CA 1
ATOM 2101 C C . GLN A 1 268 ? -14.268 -7.694 -25.081 1.00 92.75 268 GLN A C 1
ATOM 2103 O O . GLN A 1 268 ? -13.773 -8.645 -24.457 1.00 92.75 268 GLN A O 1
ATOM 2108 N N . PRO A 1 269 ? -15.455 -7.801 -25.701 1.00 92.19 269 PRO A N 1
ATOM 2109 C CA . PRO A 1 269 ? -16.242 -9.025 -25.674 1.00 92.19 269 PRO A CA 1
ATOM 2110 C C . PRO A 1 269 ? -15.572 -10.167 -26.448 1.00 92.19 269 PRO A C 1
ATOM 2112 O O . PRO A 1 269 ? -14.730 -9.960 -27.319 1.00 92.19 269 PRO A O 1
ATOM 2115 N N . GLU A 1 270 ? -15.982 -11.404 -26.173 1.00 92.56 270 GLU A N 1
ATOM 2116 C CA . GLU A 1 270 ? -15.466 -12.569 -26.898 1.00 92.56 270 GLU A CA 1
ATOM 2117 C C . GLU A 1 270 ? -15.823 -12.503 -28.393 1.00 92.56 270 GLU A C 1
ATOM 2119 O O . GLU A 1 270 ? -16.995 -12.449 -28.778 1.00 92.56 270 GLU A O 1
ATOM 2124 N N . GLY A 1 271 ? -14.796 -12.548 -29.242 1.00 93.19 271 GLY A N 1
ATOM 2125 C CA . GLY A 1 271 ? -14.908 -12.446 -30.694 1.00 93.19 271 GLY A CA 1
ATOM 2126 C C . GLY A 1 271 ? -13.772 -13.173 -31.406 1.00 93.19 271 GLY A C 1
ATOM 2127 O O . GLY A 1 271 ? -12.948 -13.843 -30.784 1.00 93.19 271 GLY A O 1
ATOM 2128 N N . LYS A 1 272 ? -13.712 -13.046 -32.732 1.00 96.00 272 LYS A N 1
ATOM 2129 C CA . LYS A 1 272 ? -12.660 -13.654 -33.559 1.00 96.00 272 LYS A CA 1
ATOM 2130 C C . LYS A 1 272 ? -11.905 -12.596 -34.349 1.00 96.00 272 LYS A C 1
ATOM 2132 O O . LYS A 1 272 ? -12.519 -11.704 -34.921 1.00 96.00 272 LYS A O 1
ATOM 2137 N N . MET A 1 273 ? -10.586 -12.756 -34.435 1.00 95.12 273 MET A N 1
ATOM 2138 C CA . MET A 1 273 ? -9.716 -12.031 -35.363 1.00 95.12 273 MET A CA 1
ATOM 2139 C C . MET A 1 273 ? -9.164 -13.022 -36.391 1.00 95.12 273 MET A C 1
ATOM 2141 O O . MET A 1 273 ? -8.381 -13.918 -36.058 1.00 95.12 273 MET A O 1
ATOM 2145 N N . ILE A 1 274 ? -9.588 -12.873 -37.642 1.00 95.69 274 ILE A N 1
ATOM 2146 C CA . ILE A 1 274 ? -9.277 -13.775 -38.752 1.00 95.69 274 ILE A CA 1
ATOM 2147 C C . ILE A 1 274 ? -8.382 -13.029 -39.738 1.00 95.69 274 ILE A C 1
ATOM 2149 O O . ILE A 1 274 ? -8.767 -11.988 -40.264 1.00 95.69 274 ILE A O 1
ATOM 2153 N N . GLU A 1 275 ? -7.197 -13.564 -40.013 1.00 93.12 275 GLU A N 1
ATOM 2154 C CA . GLU A 1 275 ? -6.236 -12.971 -40.944 1.00 93.12 275 GLU A CA 1
ATOM 2155 C C . GLU A 1 275 ? -6.172 -13.761 -42.256 1.00 93.12 275 GLU A C 1
ATOM 2157 O O . GLU A 1 275 ? -6.201 -14.992 -42.263 1.00 93.12 275 GLU A O 1
ATOM 2162 N N . LYS A 1 276 ? -6.081 -13.053 -43.385 1.00 92.25 276 LYS A N 1
ATOM 2163 C CA . LYS A 1 276 ? -5.885 -13.634 -44.715 1.00 92.25 276 LYS A CA 1
ATOM 2164 C C . LYS A 1 276 ? -4.781 -12.876 -45.444 1.00 92.25 276 LYS A C 1
ATOM 2166 O O . LYS A 1 276 ? -4.903 -11.674 -45.679 1.00 92.25 276 LYS A O 1
ATOM 2171 N N . GLN A 1 277 ? -3.722 -13.587 -45.818 1.00 85.25 277 GLN A N 1
ATOM 2172 C CA . GLN A 1 277 ? -2.586 -13.048 -46.563 1.00 85.25 277 GLN A CA 1
ATOM 2173 C C . GLN A 1 277 ? -1.915 -14.134 -47.426 1.00 85.25 277 GLN A C 1
ATOM 2175 O O . GLN A 1 277 ? -1.882 -15.290 -47.000 1.00 85.25 277 GLN A O 1
ATOM 2180 N N . PRO A 1 278 ? -1.369 -13.781 -48.606 1.00 86.31 278 PRO A N 1
ATOM 2181 C CA . PRO A 1 278 ? -1.485 -12.471 -49.251 1.00 86.31 278 PRO A CA 1
ATOM 2182 C C . PRO A 1 278 ? -2.885 -12.244 -49.856 1.00 86.31 278 PRO A C 1
ATOM 2184 O O . PRO A 1 278 ? -3.538 -13.176 -50.325 1.00 86.31 278 PRO A O 1
ATOM 2187 N N . VAL A 1 279 ? -3.351 -10.993 -49.868 1.00 89.75 279 VAL A N 1
ATOM 2188 C CA . VAL A 1 279 ? -4.540 -10.553 -50.620 1.00 89.75 279 VAL A CA 1
ATOM 2189 C C . VAL A 1 279 ? -4.168 -9.445 -51.601 1.00 89.75 279 VAL A C 1
ATOM 2191 O O . VAL A 1 279 ? -3.230 -8.691 -51.359 1.00 89.75 279 VAL A O 1
ATOM 2194 N N . LYS A 1 280 ? -4.902 -9.337 -52.708 1.00 89.44 280 LYS A N 1
ATOM 2195 C CA . LYS A 1 280 ? -4.778 -8.206 -53.634 1.00 89.44 280 LYS A CA 1
ATOM 2196 C C . LYS A 1 280 ? -5.584 -7.029 -53.089 1.00 89.44 280 LYS A C 1
ATOM 2198 O O . LYS A 1 280 ? -6.770 -7.198 -52.809 1.00 89.44 280 LYS A O 1
ATOM 2203 N N . LEU A 1 281 ? -4.937 -5.881 -52.926 1.00 85.25 281 LEU A N 1
ATOM 2204 C CA . LEU A 1 281 ? -5.546 -4.623 -52.507 1.00 85.25 281 LEU A CA 1
ATOM 2205 C C . LEU A 1 281 ? -5.417 -3.603 -53.634 1.00 85.25 281 LEU A C 1
ATOM 2207 O O . LEU A 1 281 ? -4.386 -3.559 -54.302 1.00 85.25 281 LEU A O 1
ATOM 2211 N N . THR A 1 282 ? -6.447 -2.787 -53.824 1.00 80.44 282 THR A N 1
ATOM 2212 C CA . THR A 1 282 ? -6.429 -1.688 -54.789 1.00 80.44 282 THR A CA 1
ATOM 2213 C C . THR A 1 282 ? -6.689 -0.399 -54.036 1.00 80.44 282 THR A C 1
ATOM 2215 O O . THR A 1 282 ? -7.751 -0.244 -53.440 1.00 80.44 282 THR A O 1
ATOM 2218 N N . PHE A 1 283 ? -5.708 0.492 -54.051 1.00 74.56 283 PHE A N 1
ATOM 2219 C CA . PHE A 1 283 ? -5.801 1.845 -53.511 1.00 74.56 283 PHE A CA 1
ATOM 2220 C C . PHE A 1 283 ? -5.137 2.772 -54.535 1.00 74.56 283 PHE A C 1
ATOM 2222 O O . PHE A 1 283 ? -4.169 2.369 -55.172 1.00 74.56 283 PHE A O 1
ATOM 2229 N N . ASP A 1 284 ? -5.719 3.947 -54.780 1.00 76.44 284 ASP A N 1
ATOM 2230 C CA . ASP A 1 284 ? -5.247 4.916 -55.786 1.00 76.44 284 ASP A CA 1
ATOM 2231 C C . ASP A 1 284 ? -5.048 4.342 -57.207 1.00 76.44 284 ASP A C 1
ATOM 2233 O O . ASP A 1 284 ? -4.158 4.748 -57.946 1.00 76.44 284 ASP A O 1
ATOM 2237 N N . ASN A 1 285 ? -5.903 3.392 -57.611 1.00 78.25 285 ASN A N 1
ATOM 2238 C CA . ASN A 1 285 ? -5.821 2.650 -58.882 1.00 78.25 285 ASN A CA 1
ATOM 2239 C C . ASN A 1 285 ? -4.540 1.811 -59.077 1.00 78.25 285 ASN A C 1
ATOM 2241 O O . ASN A 1 285 ? -4.330 1.267 -60.163 1.00 78.25 285 ASN A O 1
ATOM 2245 N N . GLU A 1 286 ? -3.732 1.619 -58.032 1.00 80.81 286 GLU A N 1
ATOM 2246 C CA . GLU A 1 286 ? -2.562 0.741 -58.043 1.00 80.81 286 GLU A CA 1
ATOM 2247 C C . GLU A 1 286 ? -2.837 -0.584 -57.318 1.00 80.81 286 GLU A C 1
ATOM 2249 O O . GLU A 1 286 ? -3.596 -0.667 -56.347 1.00 80.81 286 GLU A O 1
ATOM 2254 N N . LEU A 1 287 ? -2.232 -1.666 -57.824 1.00 85.38 287 LEU A N 1
ATOM 2255 C CA . LEU A 1 287 ? -2.367 -3.001 -57.247 1.00 85.38 287 LEU A CA 1
ATOM 2256 C C . LEU A 1 287 ? -1.250 -3.255 -56.233 1.00 85.38 287 LEU A C 1
ATOM 2258 O O . LEU A 1 287 ? -0.079 -3.366 -56.594 1.00 85.38 287 LEU A O 1
ATOM 2262 N N . HIS A 1 288 ? -1.631 -3.467 -54.979 1.00 85.19 288 HIS A N 1
ATOM 2263 C CA . HIS A 1 288 ? -0.720 -3.822 -53.899 1.00 85.19 288 HIS A CA 1
ATOM 2264 C C . HIS A 1 288 ? -1.010 -5.226 -53.36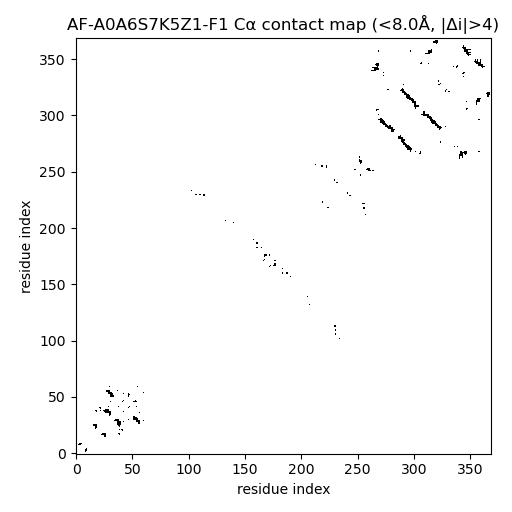3 1.00 85.19 288 HIS A C 1
ATOM 2266 O O . HIS A 1 288 ? -2.135 -5.731 -53.410 1.00 85.19 288 HIS A O 1
ATOM 2272 N N . THR A 1 289 ? 0.015 -5.854 -52.791 1.00 89.38 289 THR A N 1
ATOM 2273 C CA . THR A 1 289 ? -0.162 -7.050 -51.963 1.00 89.38 289 THR A CA 1
ATOM 2274 C C . THR A 1 289 ? -0.394 -6.614 -50.523 1.00 89.38 289 THR A C 1
ATOM 2276 O O . THR A 1 289 ? 0.345 -5.787 -49.990 1.00 89.38 289 THR A O 1
ATOM 2279 N N . GLY A 1 290 ? -1.405 -7.182 -49.878 1.00 91.75 290 GLY A N 1
ATOM 2280 C CA . GLY A 1 290 ? -1.801 -6.820 -48.528 1.00 91.75 290 GLY A CA 1
ATOM 2281 C C . GLY A 1 290 ? -2.202 -7.988 -47.645 1.00 91.75 290 GLY A C 1
ATOM 2282 O O . GLY A 1 290 ? -2.124 -9.160 -48.020 1.00 91.75 290 GLY A O 1
ATOM 2283 N N . ILE A 1 291 ? -2.658 -7.621 -46.455 1.00 92.31 291 ILE A N 1
ATOM 2284 C CA . ILE A 1 291 ? -3.147 -8.476 -45.379 1.00 92.31 291 ILE A CA 1
ATOM 2285 C C . ILE A 1 291 ? -4.560 -7.996 -45.066 1.00 92.31 291 ILE A C 1
ATOM 2287 O O . ILE A 1 291 ? -4.756 -6.820 -44.762 1.00 92.31 291 ILE A O 1
ATOM 2291 N N . LYS A 1 292 ? -5.545 -8.892 -45.140 1.00 92.81 292 LYS A N 1
ATOM 2292 C CA . LYS A 1 292 ? -6.923 -8.610 -44.727 1.00 92.81 292 LYS A CA 1
ATOM 2293 C C . LYS A 1 292 ? -7.152 -9.186 -43.338 1.00 92.81 292 LYS A C 1
ATOM 2295 O O . LYS A 1 292 ? -6.960 -10.384 -43.140 1.00 92.81 292 LYS A O 1
ATOM 2300 N N . ILE A 1 293 ? -7.600 -8.353 -42.410 1.00 94.88 293 ILE A N 1
ATOM 2301 C CA . ILE A 1 293 ? -7.958 -8.744 -41.048 1.00 94.88 293 ILE A CA 1
ATOM 2302 C C . ILE A 1 293 ? -9.462 -8.546 -40.895 1.00 94.88 293 ILE A C 1
ATOM 2304 O O . ILE A 1 293 ? -9.970 -7.461 -41.167 1.00 94.88 293 ILE A O 1
ATOM 2308 N N . ARG A 1 294 ? -10.180 -9.587 -40.480 1.00 93.88 294 ARG A N 1
ATOM 2309 C CA . ARG A 1 294 ? -11.613 -9.534 -40.191 1.00 93.88 294 ARG A CA 1
ATOM 2310 C C . ARG A 1 294 ? -11.847 -9.777 -38.708 1.00 93.88 294 ARG A C 1
ATOM 2312 O O . ARG A 1 294 ? -11.420 -10.803 -38.181 1.00 93.88 294 ARG A O 1
ATOM 2319 N N . TYR A 1 295 ? -12.549 -8.851 -38.076 1.00 94.75 295 TYR A N 1
ATOM 2320 C CA . TYR A 1 295 ? -13.027 -8.964 -36.708 1.00 94.75 295 TYR A CA 1
ATOM 2321 C C . TYR A 1 295 ? -14.499 -9.360 -36.726 1.00 94.75 295 TYR A C 1
ATOM 2323 O O . TYR A 1 295 ? -15.277 -8.796 -37.493 1.00 94.75 295 TYR A O 1
ATOM 2331 N N . GLU A 1 296 ? -14.880 -10.333 -35.905 1.00 95.12 296 GLU A N 1
ATOM 2332 C CA . GLU A 1 296 ? -16.258 -10.817 -35.804 1.00 95.12 296 GLU A CA 1
ATOM 2333 C C . GLU A 1 296 ? -16.669 -10.921 -34.334 1.00 95.12 296 GLU A C 1
ATOM 2335 O O . GLU A 1 296 ? -16.113 -11.724 -33.579 1.00 95.12 296 GLU A O 1
ATOM 2340 N N . PHE A 1 297 ? -17.673 -10.135 -33.950 1.00 95.38 297 PHE A N 1
ATOM 2341 C CA . PHE A 1 297 ? -18.293 -10.157 -32.631 1.00 95.38 297 PHE A CA 1
ATOM 2342 C C . PHE A 1 297 ? -19.787 -10.457 -32.792 1.00 95.38 297 PHE A C 1
ATOM 2344 O O . PHE A 1 297 ? -20.482 -9.684 -33.450 1.00 95.38 297 PHE A O 1
ATOM 2351 N N . PRO A 1 298 ? -20.302 -11.564 -32.235 1.00 95.19 298 PRO A N 1
ATOM 2352 C CA . PRO A 1 298 ? -21.733 -11.857 -32.246 1.00 95.19 298 PRO A CA 1
ATOM 2353 C C . PRO A 1 298 ? -22.481 -11.064 -31.164 1.00 95.19 298 PRO A C 1
ATOM 2355 O O . PRO A 1 298 ? -21.886 -10.662 -30.161 1.00 95.19 298 PRO A O 1
ATOM 2358 N N . ASP A 1 299 ? -23.794 -10.923 -31.336 1.00 95.00 299 ASP A N 1
ATOM 2359 C CA . ASP A 1 299 ? -24.708 -10.429 -30.299 1.00 95.00 299 ASP A CA 1
ATOM 2360 C C . ASP A 1 299 ? -24.687 -11.380 -29.090 1.00 95.00 299 ASP A C 1
ATOM 2362 O O . ASP A 1 299 ? -24.814 -12.600 -29.255 1.00 95.00 299 ASP A O 1
ATOM 2366 N N . ARG A 1 300 ? -24.507 -10.851 -27.871 1.00 95.06 300 ARG A N 1
ATOM 2367 C CA . ARG A 1 300 ? -24.512 -11.645 -26.624 1.00 95.06 300 ARG A CA 1
ATOM 2368 C C . ARG A 1 300 ? -24.965 -10.814 -25.419 1.00 95.06 300 ARG A C 1
ATOM 2370 O O . ARG A 1 300 ? -25.374 -9.668 -25.550 1.00 95.06 300 ARG A O 1
ATOM 2377 N N . ILE A 1 301 ? -24.886 -11.418 -24.234 1.00 92.81 301 ILE A N 1
ATOM 2378 C CA . ILE A 1 301 ? -25.075 -10.769 -22.935 1.00 92.81 301 ILE A CA 1
ATOM 2379 C C . ILE A 1 301 ? -23.726 -10.291 -22.384 1.00 92.81 301 ILE A C 1
ATOM 2381 O O . ILE A 1 301 ? -22.708 -10.973 -22.523 1.00 92.81 301 ILE A O 1
ATOM 2385 N N . GLN A 1 302 ? -23.726 -9.123 -21.748 1.00 91.88 302 GLN A N 1
ATOM 2386 C CA . GLN A 1 302 ? -22.568 -8.533 -21.090 1.00 91.88 302 GLN A CA 1
ATOM 2387 C C . GLN A 1 302 ? -22.149 -9.341 -19.855 1.00 91.88 302 GLN A C 1
ATOM 2389 O O . GLN A 1 302 ? -22.973 -9.636 -18.986 1.00 91.88 302 GLN A O 1
ATOM 2394 N N . GLY A 1 303 ? -20.864 -9.704 -19.786 1.00 86.06 303 GLY A N 1
ATOM 2395 C CA . GLY A 1 303 ? -20.274 -10.405 -18.644 1.00 86.06 303 GLY A CA 1
ATOM 2396 C C . GLY A 1 303 ? -20.039 -9.484 -17.444 1.00 86.06 303 GLY A C 1
ATOM 2397 O O . GLY A 1 303 ? -20.336 -8.294 -17.495 1.00 86.06 303 GLY A O 1
ATOM 2398 N N . SER A 1 304 ? -19.466 -10.032 -16.369 1.00 81.88 304 SER A N 1
ATOM 2399 C CA . SER A 1 304 ? -19.128 -9.270 -15.153 1.00 81.88 304 SER A CA 1
ATOM 2400 C C . SER A 1 304 ? -18.142 -8.127 -15.387 1.00 81.88 304 SER A C 1
ATOM 2402 O O . SER A 1 304 ? -18.104 -7.190 -14.598 1.00 81.88 304 SER A O 1
ATOM 2404 N N . ASP A 1 305 ? -17.353 -8.225 -16.455 1.00 76.25 305 ASP A N 1
ATOM 2405 C CA . ASP A 1 305 ? -16.226 -7.337 -16.732 1.00 76.25 305 ASP A CA 1
ATOM 2406 C C . ASP A 1 305 ? -16.578 -6.241 -17.760 1.00 76.25 305 ASP A C 1
ATOM 2408 O O . ASP A 1 305 ? -15.697 -5.512 -18.203 1.00 76.25 305 ASP A O 1
ATOM 2412 N N . HIS A 1 306 ? -17.850 -6.142 -18.165 1.00 84.31 306 HIS A N 1
ATOM 2413 C CA . HIS A 1 306 ? -18.362 -5.154 -19.124 1.00 84.31 306 HIS A CA 1
ATOM 2414 C C . HIS A 1 306 ? -19.142 -4.026 -18.409 1.00 84.31 306 HIS A C 1
ATOM 2416 O O . HIS A 1 306 ? -19.538 -4.208 -17.255 1.00 84.31 306 HIS A O 1
ATOM 2422 N N . PRO A 1 307 ? -19.424 -2.883 -19.070 1.00 82.06 307 PRO A N 1
ATOM 2423 C CA . PRO A 1 307 ? -20.055 -1.719 -18.434 1.00 82.06 307 PRO A CA 1
ATOM 2424 C C . PRO A 1 307 ? -21.435 -1.972 -17.812 1.00 82.06 307 PRO A C 1
ATOM 2426 O O . PRO A 1 307 ? -21.741 -1.409 -16.763 1.00 82.06 307 PRO A O 1
ATOM 2429 N N . ASN A 1 308 ? -22.259 -2.829 -18.427 1.00 84.31 308 ASN A N 1
ATOM 2430 C CA . ASN A 1 308 ? -23.613 -3.139 -17.967 1.00 84.31 308 ASN A CA 1
ATOM 2431 C C . ASN A 1 308 ? -23.836 -4.662 -17.836 1.00 84.31 308 ASN A C 1
ATOM 2433 O O . ASN A 1 308 ? -24.527 -5.252 -18.676 1.00 84.31 308 ASN A O 1
ATOM 2437 N N . PRO A 1 309 ? -23.290 -5.333 -16.801 1.00 89.62 309 PRO A N 1
ATOM 2438 C CA . PRO A 1 309 ? -23.402 -6.784 -16.645 1.00 89.62 309 PRO A CA 1
ATOM 2439 C C . PRO A 1 309 ? -24.853 -7.282 -16.691 1.00 89.62 309 PRO A C 1
ATOM 2441 O O . PRO A 1 309 ? -25.742 -6.721 -16.053 1.00 89.62 309 PRO A O 1
ATOM 2444 N N . GLY A 1 310 ? -25.103 -8.354 -17.447 1.00 89.00 310 GLY A N 1
ATOM 2445 C CA . GLY A 1 310 ? -26.434 -8.950 -17.605 1.00 89.00 310 GLY A CA 1
ATOM 2446 C C . GLY A 1 310 ? -27.325 -8.305 -18.676 1.00 89.00 310 GLY A C 1
ATOM 2447 O O . GLY A 1 310 ? -28.335 -8.910 -19.040 1.00 89.00 310 GLY A O 1
ATOM 2448 N N . LYS A 1 311 ? -26.962 -7.143 -19.241 1.00 92.00 311 LYS A N 1
ATOM 2449 C CA . LYS A 1 311 ? -27.672 -6.567 -20.398 1.00 92.00 311 LYS A CA 1
ATOM 2450 C C . LYS A 1 311 ? -27.236 -7.210 -21.723 1.00 92.00 311 LYS A C 1
ATOM 2452 O O . LYS A 1 311 ? -26.075 -7.603 -21.850 1.00 92.00 311 LYS A O 1
ATOM 2457 N N . PRO A 1 312 ? -28.120 -7.317 -22.732 1.00 93.25 312 PRO A N 1
ATOM 2458 C CA . PRO A 1 312 ? -27.709 -7.673 -24.087 1.00 93.25 312 PRO A CA 1
ATOM 2459 C C . PRO A 1 312 ? -26.860 -6.560 -24.713 1.00 93.25 312 PRO A C 1
ATOM 2461 O O . PRO A 1 312 ? -27.037 -5.390 -24.392 1.00 93.25 312 PRO A O 1
ATOM 2464 N N . TYR A 1 313 ? -25.958 -6.925 -25.619 1.00 94.19 313 TYR A N 1
ATOM 2465 C CA . TYR A 1 313 ? -25.235 -5.997 -26.483 1.00 94.19 313 TYR A CA 1
ATOM 2466 C C . TYR A 1 313 ? -25.295 -6.467 -27.941 1.00 94.19 313 TYR A C 1
ATOM 2468 O O . TYR A 1 313 ? -25.392 -7.669 -28.220 1.00 94.19 313 TYR A O 1
ATOM 2476 N N . LYS A 1 314 ? -25.195 -5.519 -28.877 1.00 93.44 314 LYS A N 1
ATOM 2477 C CA . LYS A 1 314 ? -25.144 -5.787 -30.319 1.00 93.44 314 LYS A CA 1
ATOM 2478 C C . LYS A 1 314 ? -23.699 -5.915 -30.804 1.00 93.44 314 LYS A C 1
ATOM 2480 O O . LYS A 1 314 ? -22.881 -5.023 -30.585 1.00 93.44 314 LYS A O 1
ATOM 2485 N N . GLY A 1 315 ? -23.390 -7.031 -31.450 1.00 92.31 315 GLY 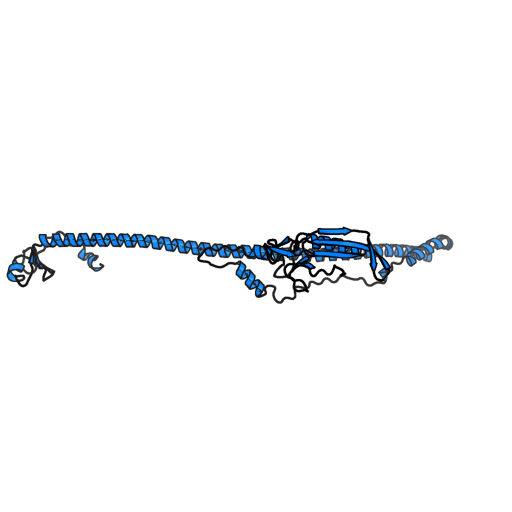A N 1
ATOM 2486 C CA . GLY A 1 315 ? -22.103 -7.336 -32.057 1.00 92.31 315 GLY A CA 1
ATOM 2487 C C . GLY A 1 315 ? -21.817 -6.529 -33.327 1.00 92.31 315 GLY A C 1
ATOM 2488 O O . GLY A 1 315 ? -22.643 -5.748 -33.801 1.00 92.31 315 GLY A O 1
ATOM 2489 N N . THR A 1 316 ? -20.630 -6.731 -33.900 1.00 90.75 316 THR A N 1
ATOM 2490 C CA . THR A 1 316 ? -20.207 -6.084 -35.151 1.00 90.75 316 THR A CA 1
ATOM 2491 C C . THR A 1 316 ? -19.282 -6.984 -35.976 1.00 90.75 316 THR A C 1
ATOM 2493 O O . THR A 1 316 ? -18.764 -8.000 -35.504 1.00 90.75 316 THR A O 1
ATOM 2496 N N . SER A 1 317 ? -19.076 -6.624 -37.240 1.00 92.06 317 SER A N 1
ATOM 2497 C CA . SER A 1 317 ? -18.065 -7.218 -38.109 1.00 92.06 317 SER A CA 1
ATOM 2498 C C . SER A 1 317 ? -17.284 -6.120 -38.811 1.00 92.06 317 SER A C 1
ATOM 2500 O O . SER A 1 317 ? -17.818 -5.453 -39.692 1.00 92.06 317 SER A O 1
ATOM 2502 N N . GLU A 1 318 ? -16.005 -5.995 -38.473 1.00 90.12 318 GLU A N 1
ATOM 2503 C CA . GLU A 1 318 ? -15.131 -4.954 -39.010 1.00 90.12 318 GLU A CA 1
ATOM 2504 C C . GLU A 1 318 ? -13.996 -5.558 -39.829 1.00 90.12 318 GLU A C 1
ATOM 2506 O O . GLU A 1 318 ? -13.559 -6.689 -39.599 1.00 90.12 318 GLU A O 1
ATOM 2511 N N . THR A 1 319 ? -13.514 -4.812 -40.820 1.00 90.31 319 THR A N 1
ATOM 2512 C CA . THR A 1 319 ? -12.389 -5.232 -41.660 1.00 90.31 319 THR A CA 1
ATOM 2513 C C . THR A 1 319 ? -11.301 -4.173 -41.649 1.00 90.31 319 THR A C 1
ATOM 2515 O O . THR A 1 319 ? -11.569 -2.994 -41.840 1.00 90.31 319 THR A O 1
ATOM 2518 N N . ALA A 1 320 ? -10.062 -4.619 -41.478 1.00 90.88 320 ALA A N 1
ATOM 2519 C CA . ALA A 1 320 ? -8.870 -3.800 -41.603 1.00 90.88 320 ALA A CA 1
ATOM 2520 C C . ALA A 1 320 ? -7.947 -4.362 -42.690 1.00 90.88 320 ALA A C 1
ATOM 2522 O O . ALA A 1 320 ? -7.926 -5.570 -42.963 1.00 90.88 320 ALA A O 1
ATOM 2523 N N . TYR A 1 321 ? -7.160 -3.476 -43.290 1.00 90.00 321 TYR A N 1
ATOM 2524 C CA . TYR A 1 321 ? -6.196 -3.808 -44.328 1.00 90.00 321 TYR A CA 1
ATOM 2525 C C . TYR A 1 321 ? -4.816 -3.278 -43.950 1.00 90.00 321 TYR A C 1
ATOM 2527 O O . TYR A 1 321 ? -4.684 -2.143 -43.503 1.00 90.00 321 TYR A O 1
ATOM 2535 N N . LEU A 1 322 ? -3.784 -4.095 -44.153 1.00 90.25 322 LEU A N 1
ATOM 2536 C CA . LEU A 1 322 ? -2.381 -3.697 -44.015 1.00 90.25 322 LEU A CA 1
ATOM 2537 C C . LEU A 1 322 ? -1.633 -4.014 -45.311 1.00 90.25 322 LEU A C 1
ATOM 2539 O O . LEU A 1 322 ? -1.977 -4.966 -46.012 1.00 90.25 322 LEU A O 1
ATOM 2543 N N . LEU A 1 323 ? -0.575 -3.263 -45.614 1.00 89.00 323 LEU A N 1
ATOM 2544 C CA . LEU A 1 323 ? 0.343 -3.620 -46.697 1.00 89.00 323 LEU A CA 1
ATOM 2545 C C . LEU A 1 323 ? 1.141 -4.874 -46.325 1.00 89.00 323 LEU A C 1
ATOM 2547 O O . LEU A 1 323 ? 1.549 -5.052 -45.176 1.00 89.00 323 LEU A O 1
ATOM 2551 N N . TYR A 1 324 ? 1.399 -5.742 -47.300 1.00 89.12 324 TYR A N 1
ATOM 2552 C CA . TYR A 1 324 ? 2.205 -6.940 -47.090 1.00 89.12 324 TYR A CA 1
ATOM 2553 C C . TYR A 1 324 ? 3.697 -6.578 -47.125 1.00 89.12 324 TYR A C 1
ATOM 2555 O O . TYR A 1 324 ? 4.364 -6.678 -48.152 1.00 89.12 324 TYR A O 1
ATOM 2563 N N . SER A 1 325 ? 4.208 -6.108 -45.986 1.00 87.44 325 SER A N 1
ATOM 2564 C CA . SER A 1 325 ? 5.603 -5.697 -45.787 1.00 87.44 325 SER A CA 1
ATOM 2565 C C . SER A 1 325 ? 6.127 -6.117 -44.409 1.00 87.44 325 SER A C 1
ATOM 2567 O O . SER A 1 325 ? 5.380 -6.634 -43.571 1.00 87.44 325 SER A O 1
ATOM 2569 N N . ASN A 1 326 ? 7.418 -5.893 -44.142 1.00 85.50 326 ASN A N 1
ATOM 2570 C CA . ASN A 1 326 ? 7.996 -6.118 -42.811 1.00 85.50 326 ASN A CA 1
ATOM 2571 C C . ASN A 1 326 ? 7.289 -5.265 -41.746 1.00 85.50 326 ASN A C 1
ATOM 2573 O O . ASN A 1 326 ? 7.022 -5.737 -40.640 1.00 85.50 326 ASN A O 1
ATOM 2577 N N . GLU A 1 327 ? 6.958 -4.023 -42.087 1.00 86.19 327 GLU A N 1
ATOM 2578 C CA . GLU A 1 327 ? 6.230 -3.070 -41.253 1.00 86.19 327 GLU A CA 1
ATOM 2579 C C . GLU A 1 327 ? 4.782 -3.518 -41.045 1.00 86.19 327 GLU A C 1
ATOM 2581 O O . GLU A 1 327 ? 4.338 -3.599 -39.902 1.00 86.19 327 GLU A O 1
ATOM 2586 N N . GLY A 1 328 ? 4.078 -3.917 -42.108 1.00 86.81 328 GLY A N 1
ATOM 2587 C CA . GLY A 1 328 ? 2.712 -4.436 -42.003 1.00 86.81 328 GLY A CA 1
ATOM 2588 C C . GLY A 1 328 ? 2.617 -5.692 -41.133 1.00 86.81 328 GLY A C 1
ATOM 2589 O O . GLY A 1 328 ? 1.742 -5.793 -40.278 1.00 86.81 328 GLY A O 1
ATOM 2590 N N . ASN A 1 329 ? 3.585 -6.606 -41.241 1.00 88.06 329 ASN A N 1
ATOM 2591 C CA . ASN A 1 329 ? 3.667 -7.777 -40.365 1.00 88.06 329 ASN A CA 1
ATOM 2592 C C . ASN A 1 329 ? 3.989 -7.416 -38.903 1.00 88.06 329 ASN A C 1
ATOM 2594 O O . ASN A 1 329 ? 3.526 -8.098 -37.987 1.00 88.06 329 ASN A O 1
ATOM 2598 N N . LYS A 1 330 ? 4.768 -6.352 -38.643 1.00 87.19 330 LYS A N 1
ATOM 2599 C CA . LYS A 1 330 ? 4.959 -5.831 -37.274 1.00 87.19 330 LYS A CA 1
ATOM 2600 C C . LYS A 1 330 ? 3.631 -5.318 -36.711 1.00 87.19 330 LYS A C 1
ATOM 2602 O O . LYS A 1 330 ? 3.297 -5.669 -35.582 1.00 87.19 330 LYS A O 1
ATOM 2607 N N . VAL A 1 331 ? 2.872 -4.551 -37.497 1.00 89.31 331 VAL A N 1
ATOM 2608 C CA . VAL A 1 331 ? 1.551 -4.031 -37.100 1.00 89.31 331 VAL A CA 1
ATOM 2609 C C . VAL A 1 331 ? 0.564 -5.171 -36.842 1.00 89.31 331 VAL A C 1
ATOM 2611 O O . VAL A 1 331 ? -0.072 -5.181 -35.793 1.00 89.31 331 VAL A O 1
ATOM 2614 N N . LEU A 1 332 ? 0.505 -6.183 -37.715 1.00 92.06 332 LEU A N 1
ATOM 2615 C CA . LEU A 1 332 ? -0.340 -7.368 -37.526 1.00 92.06 332 LEU A CA 1
ATOM 2616 C C . LEU A 1 332 ? -0.070 -8.063 -36.182 1.00 92.06 332 LEU A C 1
ATOM 2618 O O . LEU A 1 332 ? -1.008 -8.368 -35.448 1.00 92.06 332 LEU A O 1
ATOM 2622 N N . ARG A 1 333 ? 1.206 -8.263 -35.818 1.00 91.19 333 ARG A N 1
ATOM 2623 C CA . ARG A 1 333 ? 1.575 -8.859 -34.520 1.00 91.19 333 ARG A CA 1
ATOM 2624 C C . ARG A 1 333 ? 1.125 -8.010 -33.333 1.00 91.19 333 ARG A C 1
ATOM 2626 O O . ARG A 1 333 ? 0.714 -8.564 -32.316 1.00 91.19 333 ARG A O 1
ATOM 2633 N N . LEU A 1 334 ? 1.219 -6.685 -33.443 1.00 90.25 334 LEU A N 1
ATOM 2634 C CA . LEU A 1 334 ? 0.761 -5.772 -32.394 1.00 90.25 334 LEU A CA 1
ATOM 2635 C C . LEU A 1 334 ? -0.764 -5.800 -32.257 1.00 90.25 334 LEU A C 1
ATOM 2637 O O . LEU A 1 334 ? -1.255 -5.879 -31.135 1.00 90.25 334 LEU A O 1
ATOM 2641 N N . LEU A 1 335 ? -1.500 -5.815 -33.373 1.00 92.25 335 LEU A N 1
ATOM 2642 C CA . LEU A 1 335 ? -2.960 -5.926 -33.374 1.00 92.25 335 LEU A CA 1
ATOM 2643 C C . LEU A 1 335 ? -3.434 -7.268 -32.816 1.00 92.25 335 LEU A C 1
ATOM 2645 O O . LEU A 1 335 ? -4.351 -7.279 -32.004 1.00 92.25 335 LEU A O 1
ATOM 2649 N N . ARG A 1 336 ? -2.778 -8.381 -33.172 1.00 92.56 336 ARG A N 1
ATOM 2650 C CA . ARG A 1 336 ? -3.066 -9.701 -32.588 1.00 92.56 336 ARG A CA 1
ATOM 2651 C C . ARG A 1 336 ? -2.883 -9.667 -31.074 1.00 92.56 336 ARG A C 1
ATOM 2653 O O . ARG A 1 336 ? -3.791 -10.026 -30.341 1.00 92.56 336 ARG A O 1
ATOM 2660 N N . ARG A 1 337 ? -1.748 -9.139 -30.606 1.00 87.62 337 ARG A N 1
ATOM 2661 C CA . ARG A 1 337 ? -1.483 -8.998 -29.171 1.00 87.62 337 ARG A CA 1
ATOM 2662 C C . ARG A 1 337 ? -2.519 -8.112 -28.474 1.00 87.62 337 ARG A C 1
ATOM 2664 O O . ARG A 1 337 ? -2.950 -8.460 -27.383 1.00 87.62 337 ARG A O 1
ATOM 2671 N N . ALA A 1 338 ? -2.905 -6.987 -29.074 1.00 89.38 338 ALA A N 1
ATOM 2672 C CA . ALA A 1 338 ? -3.919 -6.094 -28.518 1.00 89.38 338 ALA A CA 1
ATOM 2673 C C . ALA A 1 338 ? -5.305 -6.763 -28.474 1.00 89.38 338 ALA A C 1
ATOM 2675 O O . ALA A 1 338 ? -6.013 -6.626 -27.480 1.00 89.38 338 ALA A O 1
ATOM 2676 N N . PHE A 1 339 ? -5.658 -7.536 -29.504 1.00 92.25 339 PHE A N 1
ATOM 2677 C CA . PHE A 1 339 ? -6.894 -8.313 -29.565 1.00 92.25 339 PHE A CA 1
ATOM 2678 C C . PHE A 1 339 ? -6.928 -9.417 -28.501 1.00 92.25 339 PHE A C 1
ATOM 2680 O O . PHE A 1 339 ? -7.902 -9.512 -27.759 1.00 92.25 339 PHE A O 1
ATOM 2687 N N . ASP A 1 340 ? -5.846 -10.190 -28.360 1.00 89.50 340 ASP A N 1
ATOM 2688 C CA . ASP A 1 340 ? -5.704 -11.233 -27.330 1.00 89.50 340 ASP A CA 1
ATOM 2689 C C . ASP A 1 340 ? -5.751 -10.639 -25.912 1.00 89.50 340 ASP A C 1
ATOM 2691 O O . ASP A 1 340 ? -6.196 -11.271 -24.956 1.00 89.50 340 ASP A O 1
ATOM 2695 N N . GLN A 1 341 ? -5.301 -9.390 -25.777 1.00 87.75 341 GLN A N 1
ATOM 2696 C CA . GLN A 1 341 ? -5.376 -8.602 -24.552 1.00 87.75 341 GLN A CA 1
ATOM 2697 C C . GLN A 1 341 ? -6.707 -7.862 -24.382 1.00 87.75 341 GLN A C 1
ATOM 2699 O O . GLN A 1 341 ? -6.847 -7.110 -23.424 1.00 87.75 341 GLN A O 1
ATOM 2704 N N . LYS A 1 342 ? -7.701 -8.070 -25.250 1.00 91.12 342 LYS A N 1
ATOM 2705 C CA . 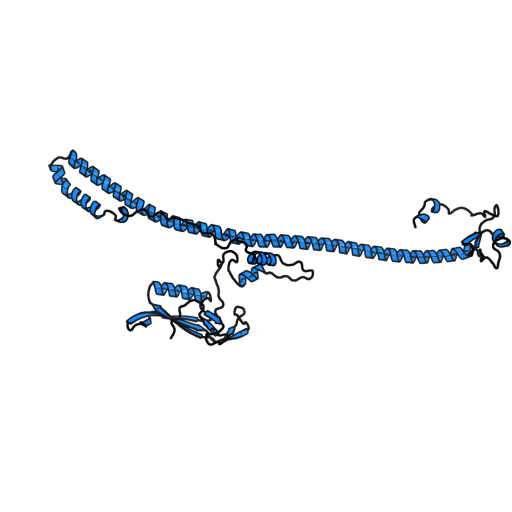LYS A 1 342 ? -9.022 -7.436 -25.146 1.00 91.12 342 LYS A CA 1
ATOM 2706 C C . LYS A 1 342 ? -9.001 -5.899 -25.226 1.00 91.12 342 LYS A C 1
ATOM 2708 O O . LYS A 1 342 ? -9.803 -5.242 -24.578 1.00 91.12 342 LYS A O 1
ATOM 2713 N N . LEU A 1 343 ? -8.069 -5.315 -25.984 1.00 87.75 343 LEU A N 1
ATOM 2714 C CA . LEU A 1 343 ? -7.845 -3.859 -26.059 1.00 87.75 343 LEU A CA 1
ATOM 2715 C C . LEU A 1 343 ? -8.310 -3.216 -27.376 1.00 87.75 343 LEU A C 1
ATOM 2717 O O . LEU A 1 343 ? -8.221 -1.998 -27.512 1.00 87.75 343 LEU A O 1
ATOM 2721 N N . THR A 1 344 ? -8.742 -4.001 -28.367 1.00 90.06 344 THR A N 1
ATOM 2722 C CA . THR A 1 344 ? -9.069 -3.483 -29.712 1.00 90.06 344 THR A CA 1
ATOM 2723 C C . THR A 1 344 ? -10.518 -3.030 -29.875 1.00 90.06 344 THR A C 1
ATOM 2725 O O . THR A 1 344 ? -10.792 -2.173 -30.712 1.00 90.06 344 THR A O 1
ATOM 2728 N N . PHE A 1 345 ? -11.433 -3.573 -29.073 1.00 92.19 345 PHE A N 1
ATOM 2729 C CA . PHE A 1 345 ? -12.848 -3.205 -29.066 1.00 92.19 345 PHE A CA 1
ATOM 2730 C C . PHE A 1 345 ? -13.357 -3.077 -27.628 1.00 92.19 345 PHE A C 1
ATOM 2732 O O . PHE A 1 345 ? -12.745 -3.607 -26.706 1.00 92.19 345 PHE A O 1
ATOM 2739 N N . THR A 1 346 ? -14.477 -2.390 -27.451 1.00 91.31 346 THR A N 1
ATOM 2740 C CA . THR A 1 346 ? -15.186 -2.225 -26.174 1.00 91.31 346 THR A CA 1
ATOM 2741 C C . THR A 1 346 ? -16.698 -2.236 -26.424 1.00 91.31 346 THR A C 1
ATOM 2743 O O . THR A 1 346 ? -17.130 -2.212 -27.580 1.00 91.31 346 THR A O 1
ATOM 2746 N N . ILE A 1 347 ? -17.515 -2.301 -25.373 1.00 89.69 347 ILE A N 1
ATOM 2747 C CA . ILE A 1 347 ? -18.969 -2.116 -25.469 1.00 89.69 347 ILE A CA 1
ATOM 2748 C C . ILE A 1 347 ? -19.281 -0.697 -25.020 1.00 89.69 347 ILE A C 1
ATOM 2750 O O . ILE A 1 347 ? -18.913 -0.292 -23.922 1.00 89.69 347 ILE A O 1
ATOM 2754 N N . GLY A 1 348 ? -19.979 0.059 -25.854 1.00 86.25 348 GLY A N 1
ATOM 2755 C CA . GLY A 1 348 ? -20.294 1.440 -25.532 1.00 86.25 348 GLY A CA 1
ATOM 2756 C C . GLY A 1 348 ? -21.439 1.989 -26.357 1.00 86.25 348 GLY A C 1
ATOM 2757 O O . GLY A 1 348 ? -22.220 1.250 -26.958 1.00 86.25 348 GLY A O 1
ATOM 2758 N N . GLN A 1 349 ? -21.528 3.312 -26.361 1.00 83.81 349 GLN A N 1
ATOM 2759 C CA . GLN A 1 349 ? -22.504 4.042 -27.149 1.00 83.81 349 GLN A CA 1
ATOM 2760 C C . GLN A 1 349 ? -21.921 4.366 -28.527 1.00 83.81 349 GLN A C 1
ATOM 2762 O O . GLN A 1 349 ? -20.823 4.915 -28.631 1.00 83.81 349 GLN A O 1
ATOM 2767 N N . SER A 1 350 ? -22.650 4.031 -29.591 1.00 74.81 350 SER A N 1
ATOM 2768 C CA . SER A 1 350 ? -22.247 4.354 -30.958 1.00 74.81 350 SER A CA 1
ATOM 2769 C C . SER A 1 350 ? -22.288 5.866 -31.232 1.00 74.81 350 SER A C 1
ATOM 2771 O O . SER A 1 350 ? -23.016 6.597 -30.556 1.00 74.81 350 SER A O 1
ATOM 2773 N N . PRO A 1 351 ? -21.607 6.365 -32.284 1.00 67.69 351 PRO A N 1
ATOM 2774 C CA . PRO A 1 351 ? -21.714 7.768 -32.703 1.00 67.69 351 PRO A CA 1
ATOM 2775 C C . PRO A 1 351 ? -23.137 8.136 -33.147 1.00 67.69 351 PRO A C 1
ATOM 2777 O O . PRO A 1 351 ? -23.507 9.303 -33.179 1.00 67.69 351 PRO A O 1
ATOM 2780 N N . THR A 1 352 ? -23.945 7.125 -33.478 1.00 72.44 352 THR A N 1
ATOM 2781 C CA . THR A 1 352 ? -25.373 7.230 -33.798 1.00 72.44 352 THR A CA 1
ATOM 2782 C C . THR A 1 352 ? -26.279 7.057 -32.572 1.00 72.44 352 THR A C 1
ATOM 2784 O O . THR A 1 352 ? -27.472 6.814 -32.729 1.00 72.44 352 THR A O 1
ATOM 2787 N N . ALA A 1 353 ? -25.721 7.191 -31.363 1.00 75.44 353 ALA A N 1
ATOM 2788 C CA . ALA A 1 353 ? -26.401 7.128 -30.068 1.00 75.44 353 ALA A CA 1
ATOM 2789 C C . ALA A 1 353 ? -27.057 5.778 -29.712 1.00 75.44 353 ALA A C 1
ATOM 2791 O O . ALA A 1 353 ? -27.917 5.728 -28.836 1.00 75.44 353 ALA A O 1
ATOM 2792 N N . ILE A 1 354 ? -26.640 4.675 -30.341 1.00 77.62 354 ILE A N 1
ATOM 2793 C CA . ILE A 1 354 ? -27.103 3.330 -29.979 1.00 77.62 354 ILE A CA 1
ATOM 2794 C C . ILE A 1 354 ? -26.261 2.839 -28.801 1.00 77.62 354 ILE A C 1
ATOM 2796 O O . ILE A 1 354 ? -25.048 2.693 -28.930 1.00 77.62 354 ILE A O 1
ATOM 2800 N N . GLU A 1 355 ? -26.896 2.603 -27.657 1.00 86.56 355 GLU A N 1
ATOM 2801 C CA . GLU A 1 355 ? -26.244 2.045 -26.468 1.00 86.56 355 GLU A CA 1
ATOM 2802 C C . GLU A 1 355 ? -25.987 0.537 -26.601 1.00 86.56 355 GLU A C 1
ATOM 2804 O O . GLU A 1 355 ? -26.639 -0.154 -27.387 1.00 86.56 355 GLU A O 1
ATOM 2809 N N . ASP A 1 356 ? -25.041 0.032 -25.804 1.00 88.12 356 ASP A N 1
ATOM 2810 C CA . ASP A 1 356 ? -24.694 -1.388 -25.704 1.00 88.12 356 ASP A CA 1
ATOM 2811 C C . ASP A 1 356 ? -24.307 -2.020 -27.066 1.00 88.12 356 ASP A C 1
ATOM 2813 O O . ASP A 1 356 ? -24.797 -3.083 -27.454 1.00 88.12 356 ASP A O 1
ATOM 2817 N N . VAL A 1 357 ? -23.399 -1.375 -27.811 1.00 89.81 357 VAL A N 1
ATOM 2818 C CA . VAL A 1 357 ? -22.870 -1.869 -29.100 1.00 89.81 357 VAL A CA 1
ATOM 2819 C C . VAL A 1 357 ? -21.358 -2.075 -29.026 1.00 89.81 357 VAL A C 1
ATOM 2821 O O . VAL A 1 357 ? -20.650 -1.308 -28.373 1.00 89.81 357 VAL A O 1
ATOM 2824 N N . VAL A 1 358 ? -20.846 -3.100 -29.716 1.00 89.31 358 VAL A N 1
ATOM 2825 C CA . VAL A 1 358 ? -19.399 -3.305 -29.875 1.00 89.31 358 VAL A CA 1
ATOM 2826 C C . VAL A 1 358 ? -18.804 -2.222 -30.770 1.00 89.31 358 VAL A C 1
ATOM 2828 O O . VAL A 1 358 ? -19.195 -2.057 -31.924 1.00 89.31 358 VAL A O 1
ATOM 2831 N N . MET A 1 359 ? -17.818 -1.518 -30.233 1.00 86.44 359 MET A N 1
ATOM 2832 C CA . MET A 1 359 ? -17.187 -0.338 -30.806 1.00 86.44 359 MET A CA 1
ATOM 2833 C C . MET A 1 359 ? -15.670 -0.519 -30.847 1.00 86.44 359 MET A C 1
ATOM 2835 O O . MET A 1 359 ? -15.097 -1.214 -30.009 1.00 86.44 359 MET A O 1
ATOM 2839 N N . VAL A 1 360 ? -15.008 0.117 -31.811 1.00 84.56 360 VAL A N 1
ATOM 2840 C CA . VAL A 1 360 ? -13.539 0.170 -31.877 1.00 84.56 360 VAL A CA 1
ATOM 2841 C C . VAL A 1 360 ? -13.026 1.069 -30.753 1.00 84.56 360 VAL A C 1
ATOM 2843 O O . VAL A 1 360 ? -13.620 2.113 -30.490 1.00 84.56 360 VAL A O 1
ATOM 2846 N N . THR A 1 361 ? -11.932 0.683 -30.097 1.00 82.69 361 THR A N 1
ATOM 2847 C CA . THR A 1 361 ? -11.243 1.559 -29.134 1.00 82.69 361 THR A CA 1
ATOM 2848 C C . THR A 1 361 ? -10.433 2.651 -29.848 1.00 82.69 361 THR A C 1
ATOM 2850 O O . THR A 1 361 ? -10.433 2.751 -31.074 1.00 82.69 361 THR A O 1
ATOM 2853 N N . ASP A 1 362 ? -9.656 3.433 -29.095 1.00 70.75 362 ASP A N 1
ATOM 2854 C CA . ASP A 1 362 ? -8.767 4.489 -29.608 1.00 70.75 362 ASP A CA 1
ATOM 2855 C C . ASP A 1 362 ? -7.560 3.975 -30.425 1.00 70.75 362 ASP A C 1
ATOM 2857 O O . ASP A 1 362 ? -6.576 4.691 -30.610 1.00 70.75 362 ASP A O 1
ATOM 2861 N N . ILE A 1 363 ? -7.581 2.727 -30.903 1.00 71.12 363 ILE A N 1
ATOM 2862 C CA . ILE A 1 363 ? -6.585 2.204 -31.840 1.00 71.12 363 ILE A CA 1
ATOM 2863 C C . ILE A 1 363 ? -7.130 2.437 -33.258 1.00 71.12 363 ILE A C 1
ATOM 2865 O O . ILE A 1 363 ? -7.938 1.635 -33.730 1.00 71.12 363 ILE A O 1
ATOM 2869 N N . PRO A 1 364 ? -6.705 3.484 -33.989 1.00 66.38 364 PRO A N 1
ATOM 2870 C CA . PRO A 1 364 ? -7.168 3.715 -35.352 1.00 66.38 364 PRO A CA 1
ATOM 2871 C C . PRO A 1 364 ? -6.502 2.712 -36.301 1.00 66.38 364 PRO A C 1
ATOM 2873 O O . PRO A 1 364 ? -5.344 2.864 -36.682 1.00 66.38 364 PRO A O 1
ATOM 2876 N N . HIS A 1 365 ? -7.218 1.647 -36.657 1.00 69.12 365 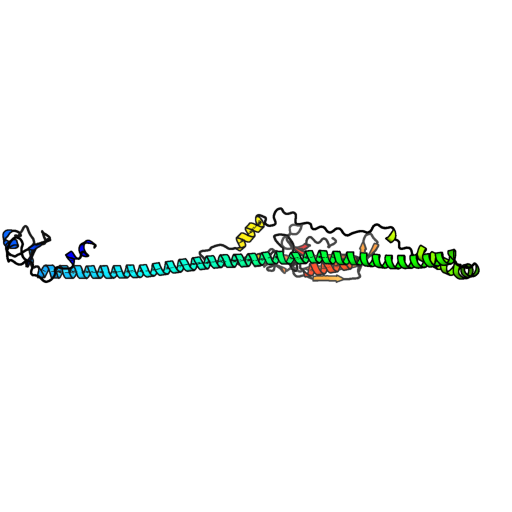HIS A N 1
ATOM 2877 C CA . HIS A 1 365 ? -6.703 0.613 -37.568 1.00 69.12 365 HIS A CA 1
ATOM 2878 C C . HIS A 1 365 ? -7.755 0.034 -38.517 1.00 69.12 365 HIS A C 1
ATOM 2880 O O . HIS A 1 365 ? -7.409 -0.709 -39.436 1.00 69.12 365 HIS A O 1
ATOM 2886 N N . ILE A 1 366 ? -9.027 0.385 -38.326 1.00 73.69 366 ILE A N 1
ATOM 2887 C CA . ILE A 1 366 ? -10.091 0.054 -39.268 1.00 73.69 366 ILE A CA 1
ATOM 2888 C C . ILE A 1 366 ? -10.126 1.143 -40.330 1.00 73.69 366 ILE A C 1
ATOM 2890 O O . ILE A 1 366 ? -10.197 2.332 -40.028 1.00 73.69 366 ILE A O 1
ATOM 2894 N N . THR A 1 367 ? -10.030 0.722 -41.584 1.00 60.09 367 THR A N 1
ATOM 2895 C CA . THR A 1 367 ? -10.237 1.590 -42.739 1.00 60.09 367 THR A CA 1
ATOM 2896 C C . THR A 1 367 ? -11.728 1.556 -43.045 1.00 60.09 367 THR A C 1
ATOM 2898 O O . THR A 1 367 ? -12.287 0.476 -43.242 1.00 60.09 367 THR A O 1
ATOM 2901 N N . SER A 1 368 ? -12.396 2.714 -42.980 1.00 46.56 368 SER A N 1
ATOM 2902 C CA . SER A 1 368 ? -13.832 2.789 -43.252 1.00 46.56 368 SER A CA 1
ATOM 2903 C C . SER A 1 368 ? -14.139 2.302 -44.667 1.00 46.56 368 SER A C 1
ATOM 2905 O O . SER A 1 368 ? -13.289 2.358 -45.556 1.00 46.56 368 SER A O 1
ATOM 2907 N N . ARG A 1 369 ? -15.371 1.824 -44.833 1.00 38.00 369 ARG A N 1
ATOM 2908 C CA . ARG A 1 369 ? -15.971 1.452 -46.115 1.00 38.00 369 ARG A CA 1
ATOM 2909 C C . ARG A 1 369 ? -15.868 2.544 -47.170 1.00 38.00 369 ARG A C 1
ATOM 2911 O O . ARG A 1 369 ? -15.967 3.729 -46.778 1.00 38.00 369 ARG A O 1
#

InterPro domains:
  IPR000315 B-box-type zinc finger [PF00643] (16-54)
  IPR000315 B-box-type zinc finger [PS50119] (14-57)
  IPR000315 B-box-type zinc finger [SM00336] (14-57)
  IPR039396 Deltex, C-terminal [PF18102] (265-368)
  IPR039398 Deltex family [PTHR12622] (241-368)
  IPR039399 Deltex, C-terminal domain superfamily [G3DSA:3.30.390.130] (264-369)

Sequence (369 aa):
MEELSKPENQKKIRGKMYCNEHSGKTLKVYCETCDKLICKDCMDFIHTKPNHSCFLVKDVASNYKKKLASKNKAMDSALNEGNAHLRKLSTATTQLDRDAENAKSKIVQRQDAVMKKVTAMVKRKAPMLLNEVDLIHAGKRAKLDGQTEQTKVYAEQIYRSVQLSRKLLHSGTEKEILSSQKMMLDNANNLLTKRPAYLKAPVGVAKFSYTSCTHKEPLNEEIATFLANCMGEVDTENKDTDCIDKAFKVKKQCPICYQTYGPLTGDQPEGKMIEKQPVKLTFDNELHTGIKIRYEFPDRIQGSDHPNPGKPYKGTSETAYLLYSNEGNKVLRLLRRAFDQKLTFTIGQSPTAIEDVVMVTDIPHITSR

Secondary structure (DSSP, 8-state):
-TTTTSHHHH---SS--B-SSSTT-B--EEEGGGTEEE-HHHHHHTS-TTT--EEEHHHHHHHHHHHHHHHHHHHHHHHHHHHHHHHHHHHHHHHHHHHHHHHHHHHHHHHHHHHHHHHHHHHHHHHHHHHHHHHHHHHHHHHHHHHHHHHHHHHHHHHHHHHHHHHHHHH--HHHHHHHHHHHHHHHHHHHHT--GGGGS---PPPP------SSSSS-HHHHHHHHHTT----SS------HHHHHHH--B-TTT--B-S-----PPS-EEEEEEEEEEEETTEEEEEEEEEEEE--EE--TTSSSTTSEEB-EEEEEEEESSHHHHHHHHHHHHHHHTT-SEEEE--TT--SSEEEE-S---PPP-

Mean predicted aligned error: 18.31 Å

pLDDT: mean 81.57, std 14.1, range [38.0, 97.38]